Protein AF-A0A9D5EFY5-F1 (afdb_monomer_lite)

Foldseek 3Di:
DDDDDDDDDDDDDDDDDDDDDDDDDDDDDDDDDDDDDDDDDDDDDDDDDDDDDDDDDDDDDDDDDDDDDDDDDDDDDDDDDDDDDDDDDDDDDDDDDDDDDDDDDDDDDDDDDDDDDDDDDDDDDDDDDDDPDPDPPDQQPVDVQKGKFKFFDPVDAPVRLVVVLVCCVVPPDDDDDFGIWIWMWGAAPLATAIEFQAWQDPRRQVRVQVSQVVVVHGLLSHQAYEFQADDRGRQACVLVSCVRNVHAYEFAPLRLVVLCCVQVNVPCQLVQQLLVCVQLPNDNVLSNQLSCVCVVSNVRHDGDGGPHHDHQADWDDRHPWIWGWHQQFFLHNGGTWIATQVQQEIECEQLFDARDHRQGFDGPSDDAQSVVSSLVSLVVCLPGRHCWYHYGGRHTHRDSNVRSVVNVVVLVVQLVQLLVQADQVFDGLLSSLQRDDDPPDGLVPDRSNVVSSSSGSSVSSLSVCVVVVQWDWDRDDSYITIHGD

Structure (mmCIF, N/CA/C/O backbone):
data_AF-A0A9D5EFY5-F1
#
_entry.id   AF-A0A9D5EFY5-F1
#
loop_
_atom_site.group_PDB
_atom_site.id
_atom_site.type_symbol
_atom_site.label_atom_id
_atom_site.label_alt_id
_atom_site.label_comp_id
_atom_site.label_asym_id
_atom_site.label_entity_id
_atom_site.label_seq_id
_atom_site.pdbx_PDB_ins_code
_atom_site.Cartn_x
_atom_site.Cartn_y
_atom_site.Cartn_z
_atom_site.occupancy
_atom_site.B_iso_or_equiv
_atom_site.auth_seq_id
_atom_site.auth_comp_id
_atom_site.auth_asym_id
_atom_site.auth_atom_id
_atom_site.pdbx_PDB_model_num
ATOM 1 N N . MET A 1 1 ? -25.139 2.840 -57.134 1.00 31.09 1 MET A N 1
ATOM 2 C CA . MET A 1 1 ? -26.165 1.779 -57.012 1.00 31.09 1 MET A CA 1
ATOM 3 C C . MET A 1 1 ? -25.396 0.542 -56.570 1.00 31.09 1 MET A C 1
ATOM 5 O O . MET A 1 1 ? -24.527 0.147 -57.323 1.00 31.09 1 MET A O 1
ATOM 9 N N . THR A 1 2 ? -25.464 -0.011 -55.365 1.00 30.88 2 THR A N 1
ATOM 10 C CA . THR A 1 2 ? -26.477 -0.060 -54.300 1.00 30.88 2 THR A CA 1
ATOM 11 C C . THR A 1 2 ? -25.794 -0.170 -52.925 1.00 30.88 2 THR A C 1
ATOM 13 O O . THR A 1 2 ? -24.632 -0.543 -52.819 1.00 30.88 2 THR A O 1
ATOM 16 N N . ASN A 1 3 ? -26.557 0.216 -51.907 1.00 25.11 3 ASN A N 1
ATOM 17 C CA . ASN A 1 3 ? -26.244 0.458 -50.498 1.00 25.11 3 ASN A CA 1
ATOM 18 C C . ASN A 1 3 ? -25.982 -0.798 -49.615 1.00 25.11 3 ASN A C 1
ATOM 20 O O . ASN A 1 3 ? -26.740 -1.749 -49.747 1.00 25.11 3 ASN A O 1
ATOM 24 N N . VAL A 1 4 ? -25.029 -0.673 -48.656 1.00 26.53 4 VAL A N 1
ATOM 25 C CA . VAL A 1 4 ? -25.159 -0.798 -47.158 1.00 26.53 4 VAL A CA 1
ATOM 26 C C . VAL A 1 4 ? -25.459 -2.220 -46.577 1.00 26.53 4 VAL A C 1
ATOM 28 O O . VAL A 1 4 ? -26.021 -3.050 -47.278 1.00 26.53 4 VAL A O 1
ATOM 31 N N . PRO A 1 5 ? -25.212 -2.530 -45.277 1.00 34.94 5 PRO A N 1
ATOM 32 C CA . PRO A 1 5 ? -23.959 -2.767 -44.529 1.00 34.94 5 PRO A CA 1
ATOM 33 C C . PRO A 1 5 ? -23.974 -4.143 -43.785 1.00 34.94 5 PRO A C 1
ATOM 35 O O . PRO A 1 5 ? -24.960 -4.874 -43.838 1.00 34.94 5 PRO A O 1
ATOM 38 N N . LEU A 1 6 ? -22.942 -4.486 -43.000 1.00 25.98 6 LEU A N 1
ATOM 39 C CA . LEU A 1 6 ? -23.037 -5.562 -41.993 1.00 25.98 6 LEU A CA 1
ATOM 40 C C . LEU A 1 6 ? -22.848 -5.003 -40.581 1.00 25.98 6 LEU A C 1
ATOM 42 O O . LEU A 1 6 ? -21.823 -4.409 -40.255 1.00 25.98 6 LEU A O 1
ATOM 46 N N . ALA A 1 7 ? -23.896 -5.185 -39.782 1.00 26.06 7 ALA A N 1
ATOM 47 C CA . ALA A 1 7 ? -24.003 -4.826 -38.383 1.00 26.06 7 ALA A CA 1
ATOM 48 C C . ALA A 1 7 ? -23.568 -5.987 -37.471 1.00 26.06 7 ALA A C 1
ATOM 50 O O . ALA A 1 7 ? -23.778 -7.156 -37.784 1.00 26.06 7 ALA A O 1
ATOM 51 N N . SER A 1 8 ? -22.993 -5.595 -36.332 1.00 23.73 8 SER A N 1
ATOM 52 C CA . SER A 1 8 ? -23.049 -6.206 -34.996 1.00 23.73 8 SER A CA 1
ATOM 53 C C . SER A 1 8 ? -23.942 -7.449 -34.810 1.00 23.73 8 SER A C 1
ATOM 55 O O . SER A 1 8 ? -25.145 -7.413 -35.072 1.00 23.73 8 SER A O 1
ATOM 57 N N . CYS A 1 9 ? -23.373 -8.498 -34.204 1.00 24.28 9 CYS A N 1
ATOM 58 C CA . CYS A 1 9 ? -24.125 -9.445 -33.380 1.00 24.28 9 CYS A CA 1
ATOM 59 C C . CYS A 1 9 ? -23.358 -9.772 -32.093 1.00 24.28 9 CYS A C 1
ATOM 61 O O . CYS A 1 9 ? -22.305 -10.407 -32.102 1.00 24.28 9 CYS A O 1
ATOM 63 N N . LEU A 1 10 ? -23.946 -9.298 -30.998 1.00 25.81 10 LEU A N 1
ATOM 64 C CA . LEU A 1 10 ? -23.679 -9.620 -29.604 1.00 25.81 10 LEU A CA 1
ATOM 65 C C . LEU A 1 10 ? -23.987 -11.101 -29.319 1.00 25.81 10 LEU A C 1
ATOM 67 O O . LEU A 1 10 ? -25.013 -11.620 -29.757 1.00 25.81 10 LEU A O 1
ATOM 71 N N . MET A 1 11 ? -23.130 -11.758 -28.538 1.00 25.38 11 MET A N 1
ATOM 72 C CA . MET A 1 11 ? -23.401 -13.068 -27.932 1.00 25.38 11 MET A CA 1
ATOM 73 C C . MET A 1 11 ? -24.251 -12.892 -26.654 1.00 25.38 11 MET A C 1
ATOM 75 O O . MET A 1 11 ? -23.969 -11.984 -25.867 1.00 25.38 11 MET A O 1
ATOM 79 N N . PRO A 1 12 ? -25.282 -13.724 -26.412 1.00 29.84 12 PRO A N 1
ATOM 80 C CA . PRO A 1 12 ? -26.164 -13.578 -25.258 1.00 29.84 12 PRO A CA 1
ATOM 81 C C . PRO A 1 12 ? -25.595 -14.204 -23.973 1.00 29.84 12 PRO A C 1
ATOM 83 O O . PRO A 1 12 ? -25.047 -15.305 -23.976 1.00 29.84 12 PRO A O 1
ATOM 86 N N . ARG A 1 13 ? -25.810 -13.493 -22.857 1.00 27.23 13 ARG A N 1
ATOM 87 C CA . ARG A 1 13 ? -25.616 -13.949 -21.471 1.00 27.23 13 ARG A CA 1
ATOM 88 C C . ARG A 1 13 ? -26.575 -15.100 -21.143 1.00 27.23 13 ARG A C 1
ATOM 90 O O . ARG A 1 13 ? -27.780 -14.968 -21.351 1.00 27.23 13 ARG A O 1
ATOM 97 N N . ALA A 1 14 ? -26.059 -16.179 -20.559 1.00 30.67 14 ALA A N 1
ATOM 98 C CA . ALA A 1 14 ? -26.875 -17.225 -19.953 1.00 30.67 14 ALA A CA 1
ATOM 99 C C . ALA A 1 14 ? -27.320 -16.789 -18.544 1.00 30.67 14 ALA A C 1
ATOM 101 O O . ALA A 1 14 ? -26.496 -16.510 -17.675 1.00 30.67 14 ALA A O 1
ATOM 102 N N . ARG A 1 15 ? -28.637 -16.708 -18.344 1.00 29.41 15 ARG A N 1
ATOM 103 C CA . ARG A 1 15 ? -29.318 -16.700 -17.041 1.00 29.41 15 ARG A CA 1
ATOM 104 C C . ARG A 1 15 ? -29.993 -18.057 -16.851 1.00 29.41 15 ARG A C 1
ATOM 106 O O . ARG A 1 15 ? -30.305 -18.695 -17.849 1.00 29.41 15 ARG A O 1
ATOM 113 N N . GLU A 1 16 ? -30.276 -18.368 -15.583 1.00 31.28 16 GLU A N 1
ATOM 114 C CA . GLU A 1 16 ? -31.211 -19.365 -15.009 1.00 31.28 16 GLU A CA 1
ATOM 115 C C . GLU A 1 16 ? -30.486 -20.351 -14.080 1.00 31.28 16 GLU A C 1
ATOM 117 O O . GLU A 1 16 ? -29.382 -20.782 -14.376 1.00 31.28 16 GLU A O 1
ATOM 122 N N . CYS A 1 17 ? -31.018 -20.812 -12.948 1.00 28.70 17 CYS A N 1
ATOM 123 C CA . CYS A 1 17 ? -32.127 -20.425 -12.071 1.00 28.70 17 CYS A CA 1
ATOM 124 C C . CYS A 1 17 ? -31.974 -21.307 -10.813 1.00 28.70 17 CYS A C 1
ATOM 126 O O . CYS A 1 17 ? -31.618 -22.479 -10.916 1.00 28.70 17 CYS A O 1
ATOM 128 N N . HIS A 1 18 ? -32.277 -20.781 -9.626 1.00 30.36 18 HIS A N 1
ATOM 129 C CA . HIS A 1 18 ? -32.348 -21.564 -8.387 1.00 30.36 18 HIS A CA 1
ATOM 130 C C . HIS A 1 18 ? -33.534 -22.546 -8.376 1.00 30.36 18 HIS A C 1
ATOM 132 O O . HIS A 1 18 ? -34.648 -22.140 -8.704 1.00 30.36 18 HIS A O 1
ATOM 138 N N . ARG A 1 19 ? -33.330 -23.771 -7.851 1.00 28.38 19 ARG A N 1
ATOM 139 C CA . ARG A 1 19 ? -34.180 -24.426 -6.819 1.00 28.38 19 ARG A CA 1
ATOM 140 C C . ARG A 1 19 ? -33.555 -25.738 -6.273 1.00 28.38 19 ARG A C 1
ATOM 142 O O . ARG A 1 19 ? -32.692 -26.293 -6.945 1.00 28.38 19 ARG A O 1
ATOM 149 N N . PRO A 1 20 ? -33.943 -26.216 -5.063 1.00 39.88 20 PRO A N 1
ATOM 150 C CA . PRO A 1 20 ? -33.063 -27.020 -4.203 1.00 39.88 20 PRO A CA 1
ATOM 151 C C . PRO A 1 20 ? -33.511 -28.479 -3.903 1.00 39.88 20 PRO A C 1
ATOM 153 O O . PRO A 1 20 ? -34.673 -28.828 -4.091 1.00 39.88 20 PRO A O 1
ATOM 156 N N . LEU A 1 21 ? -32.562 -29.235 -3.312 1.00 33.47 21 LEU A N 1
ATOM 157 C CA . LEU A 1 21 ? -32.623 -30.454 -2.460 1.00 33.47 21 LEU A CA 1
ATOM 158 C C . LEU A 1 21 ? -33.068 -31.824 -3.035 1.00 33.47 21 LEU A C 1
ATOM 160 O O . LEU A 1 21 ? -34.187 -31.990 -3.507 1.00 33.47 21 LEU A O 1
ATOM 164 N N . GLY A 1 22 ? -32.229 -32.854 -2.802 1.00 27.31 22 GLY A N 1
ATOM 165 C CA . GLY A 1 22 ? -32.629 -34.274 -2.756 1.00 27.31 22 GLY A CA 1
ATOM 166 C C . GLY A 1 22 ? -31.522 -35.300 -3.077 1.00 27.31 22 GLY A C 1
ATOM 167 O O . GLY A 1 22 ? -31.078 -35.388 -4.214 1.00 27.31 22 GLY A O 1
ATOM 168 N N . HIS A 1 23 ? -31.106 -36.091 -2.080 1.00 33.31 23 HIS A N 1
ATOM 169 C CA . HIS A 1 23 ? -30.170 -37.230 -2.162 1.00 33.31 23 HIS A CA 1
ATOM 170 C C . HIS A 1 23 ? -30.731 -38.451 -2.931 1.00 33.31 23 HIS A C 1
ATOM 172 O O . HIS A 1 23 ? -31.849 -38.852 -2.628 1.00 33.31 23 HIS A O 1
ATOM 178 N N . ASP A 1 24 ? -29.928 -39.084 -3.809 1.00 31.30 24 ASP A N 1
ATOM 179 C CA . ASP A 1 24 ? -29.718 -40.556 -3.975 1.00 31.30 24 ASP A CA 1
ATOM 180 C C . ASP A 1 24 ? -28.753 -40.830 -5.170 1.00 31.30 24 ASP A C 1
ATOM 182 O O . ASP A 1 24 ? -28.979 -40.269 -6.248 1.00 31.30 24 ASP A O 1
ATOM 186 N N . PRO A 1 25 ? -27.678 -41.647 -5.059 1.00 42.75 25 PRO A N 1
ATOM 187 C CA . PRO A 1 25 ? -26.708 -41.841 -6.137 1.00 42.75 25 PRO A CA 1
ATOM 188 C C . PRO A 1 25 ? -26.943 -43.151 -6.909 1.00 42.75 25 PRO A C 1
ATOM 190 O O . PRO A 1 25 ? -26.798 -44.243 -6.362 1.00 42.75 25 PRO A O 1
ATOM 193 N N . ARG A 1 26 ? -27.201 -43.074 -8.224 1.00 33.16 26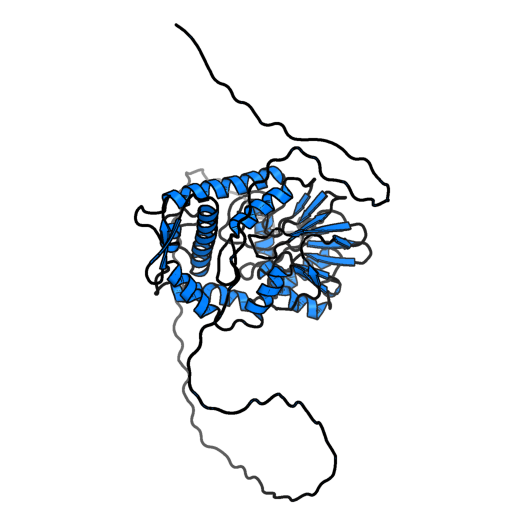 ARG A N 1
ATOM 194 C CA . ARG A 1 26 ? -27.074 -44.222 -9.148 1.00 33.16 26 ARG A CA 1
ATOM 195 C C . ARG A 1 26 ? -26.421 -43.822 -10.483 1.00 33.16 26 ARG A C 1
ATOM 197 O O . ARG A 1 26 ? -26.642 -42.708 -10.953 1.00 33.16 26 ARG A O 1
ATOM 204 N N . PRO A 1 27 ? -25.592 -44.700 -11.085 1.00 34.91 27 PRO A N 1
ATOM 205 C CA . PRO A 1 27 ? -24.659 -44.331 -12.148 1.00 34.91 27 PRO A CA 1
ATOM 206 C C . PRO A 1 27 ? -25.338 -44.179 -13.517 1.00 34.91 27 PRO A C 1
ATOM 208 O O . PRO A 1 27 ? -26.100 -45.040 -13.956 1.00 34.91 27 PRO A O 1
ATOM 211 N N . VAL A 1 28 ? -25.013 -43.083 -14.205 1.00 37.47 28 VAL A N 1
ATOM 212 C CA . VAL A 1 28 ? -25.516 -42.718 -15.538 1.00 37.47 28 VAL A CA 1
ATOM 213 C C . VAL A 1 28 ? -24.712 -43.442 -16.627 1.00 37.47 28 VAL A C 1
ATOM 215 O O . VAL A 1 28 ? -23.482 -43.391 -16.638 1.00 37.47 28 VAL A O 1
ATOM 218 N N . GLN A 1 29 ? -25.401 -44.110 -17.558 1.00 38.41 29 GLN A N 1
ATOM 219 C CA . GLN A 1 29 ? -24.797 -44.687 -18.767 1.00 38.41 29 GLN A CA 1
ATOM 220 C C . GLN A 1 29 ? -24.471 -43.601 -19.815 1.00 38.41 29 GLN A C 1
ATOM 222 O O . GLN A 1 29 ? -25.243 -42.653 -19.962 1.00 38.41 29 GLN A O 1
ATOM 227 N N . PRO A 1 30 ? -23.365 -43.718 -20.578 1.00 38.75 30 PRO A N 1
ATOM 228 C CA . PRO A 1 30 ? -22.942 -42.669 -21.504 1.00 38.75 30 PRO A CA 1
ATOM 229 C C . PRO A 1 30 ? -23.736 -42.639 -22.826 1.00 38.75 30 PRO A C 1
ATOM 231 O O . PRO A 1 30 ? -23.984 -43.660 -23.465 1.00 38.75 30 PRO A O 1
ATOM 234 N N . CYS A 1 31 ? -24.077 -41.416 -23.240 1.00 33.75 31 CYS A N 1
ATOM 235 C CA . CYS A 1 31 ? -24.802 -41.034 -24.456 1.00 33.75 31 CYS A CA 1
ATOM 236 C C . CYS A 1 31 ? -23.981 -41.283 -25.751 1.00 33.75 31 CYS A C 1
ATOM 238 O O . CYS A 1 31 ? -22.791 -40.960 -25.777 1.00 33.75 31 CYS A O 1
ATOM 240 N N . PRO A 1 32 ? -24.570 -41.780 -26.863 1.00 36.22 32 PRO A N 1
ATOM 241 C CA . PRO A 1 32 ? -23.817 -42.248 -28.032 1.00 36.22 32 PRO A CA 1
ATOM 242 C C . PRO A 1 32 ? -23.564 -41.189 -29.130 1.00 36.22 32 PRO A C 1
ATOM 244 O O . PRO A 1 32 ? -23.462 -41.544 -30.302 1.00 36.22 32 PRO A O 1
ATOM 247 N N . LYS A 1 33 ? -23.461 -39.887 -28.810 1.00 34.91 33 LYS A N 1
ATOM 248 C CA . LYS A 1 33 ? -23.326 -38.821 -29.837 1.00 34.91 33 LYS A CA 1
ATOM 249 C C . LYS A 1 33 ? -22.277 -37.726 -29.560 1.00 34.91 33 LYS A C 1
ATOM 251 O O . LYS A 1 33 ? -22.516 -36.566 -29.875 1.00 34.91 33 LYS A O 1
ATOM 256 N N . CYS A 1 34 ? -21.087 -38.086 -29.076 1.00 31.66 34 CYS A N 1
ATOM 257 C CA . CYS A 1 34 ? -19.919 -37.189 -29.123 1.00 31.66 34 CYS A CA 1
ATOM 258 C C . CYS A 1 34 ? -18.723 -37.852 -29.838 1.00 31.66 34 CYS A C 1
ATOM 260 O O . CYS A 1 34 ? -18.335 -38.960 -29.457 1.00 31.66 34 CYS A O 1
ATOM 262 N N . PRO A 1 35 ? -18.120 -37.206 -30.856 1.00 36.84 35 PRO A N 1
ATOM 263 C CA . PRO A 1 35 ? -16.924 -37.710 -31.524 1.00 36.84 35 PRO A CA 1
ATOM 264 C C . PRO A 1 35 ? -15.689 -37.567 -30.620 1.00 36.84 35 PRO A C 1
ATOM 266 O O . PRO A 1 35 ? -15.421 -36.503 -30.068 1.00 36.84 35 PRO A O 1
ATOM 269 N N . ARG A 1 36 ? -14.940 -38.665 -30.463 1.00 32.09 36 ARG A N 1
ATOM 270 C CA . ARG A 1 36 ? -13.703 -38.744 -29.672 1.00 32.09 36 ARG A CA 1
ATOM 271 C C . ARG A 1 36 ? -12.546 -38.077 -30.422 1.00 32.09 36 ARG A C 1
ATOM 273 O O . ARG A 1 36 ? -12.180 -38.539 -31.499 1.00 32.09 36 ARG A O 1
ATOM 280 N N . THR A 1 37 ? -11.917 -37.070 -29.826 1.00 34.56 37 THR A N 1
ATOM 281 C CA . THR A 1 37 ? -10.561 -36.634 -30.186 1.00 34.56 37 THR A CA 1
ATOM 282 C C . THR A 1 37 ? -9.546 -37.412 -29.345 1.00 34.56 37 THR A C 1
ATOM 284 O O . THR A 1 37 ? -9.683 -37.564 -28.133 1.00 34.56 37 THR A O 1
ATOM 287 N N . ALA A 1 38 ? -8.562 -38.001 -30.024 1.00 31.47 38 ALA A N 1
ATOM 288 C CA . ALA A 1 38 ? -7.587 -38.920 -29.455 1.00 31.47 38 ALA A CA 1
ATOM 289 C C . ALA A 1 38 ? -6.527 -38.185 -28.617 1.00 31.47 38 ALA A C 1
ATOM 291 O O . ALA A 1 38 ? -5.770 -37.369 -29.141 1.00 31.47 38 ALA A O 1
ATOM 292 N N . ALA A 1 39 ? -6.431 -38.528 -27.332 1.00 31.23 39 ALA A N 1
ATOM 293 C CA . ALA A 1 39 ? -5.289 -38.194 -26.491 1.00 31.23 39 ALA A CA 1
ATOM 294 C C . ALA A 1 39 ? -4.146 -39.192 -26.755 1.00 31.23 39 ALA A C 1
ATOM 296 O O . ALA A 1 39 ? -4.340 -40.408 -26.694 1.00 31.23 39 ALA A O 1
ATOM 297 N N . ARG A 1 40 ? -2.953 -38.674 -27.068 1.00 30.36 40 ARG A N 1
ATOM 298 C CA . ARG A 1 40 ? -1.713 -39.450 -27.214 1.00 30.36 40 ARG A CA 1
ATOM 299 C C . ARG A 1 40 ? -1.257 -39.968 -25.844 1.00 30.36 40 ARG A C 1
ATOM 301 O O . ARG A 1 40 ? -1.093 -39.178 -24.920 1.00 30.36 40 ARG A O 1
ATOM 308 N N . GLN A 1 41 ? -1.020 -41.274 -25.732 1.00 34.06 41 GLN A N 1
ATOM 309 C CA . GLN A 1 41 ? -0.298 -41.886 -24.610 1.00 34.06 41 GLN A CA 1
ATOM 310 C C . GLN A 1 41 ? 1.225 -41.830 -24.849 1.00 34.06 41 GLN A C 1
ATOM 312 O O . GLN A 1 41 ? 1.652 -41.912 -26.005 1.00 34.06 41 GLN A O 1
ATOM 317 N N . PRO A 1 42 ? 2.054 -41.716 -23.794 1.00 34.53 42 PRO A N 1
ATOM 318 C CA . PRO A 1 42 ? 3.505 -41.846 -23.903 1.00 34.53 42 PRO A CA 1
ATOM 319 C C . PRO A 1 42 ? 3.912 -43.331 -24.008 1.00 34.53 42 PRO A C 1
ATOM 321 O O . PRO A 1 42 ? 3.207 -44.191 -23.471 1.00 34.53 42 PRO A O 1
ATOM 324 N N . PRO A 1 43 ? 5.028 -43.674 -24.679 1.00 37.34 43 PRO A N 1
ATOM 325 C CA . PRO A 1 43 ? 5.410 -45.068 -24.863 1.00 37.34 43 PRO A CA 1
ATOM 326 C C . PRO A 1 43 ? 6.077 -45.657 -23.611 1.00 37.34 43 PRO A C 1
ATOM 328 O O . PRO A 1 43 ? 6.880 -45.011 -22.939 1.00 37.34 43 PRO A O 1
ATOM 331 N N . SER A 1 44 ? 5.749 -46.918 -23.333 1.00 31.83 44 SER A N 1
ATOM 332 C CA . SER A 1 44 ? 6.401 -47.788 -22.347 1.00 31.83 44 SER A CA 1
ATOM 333 C C . SER A 1 44 ? 7.714 -48.369 -22.906 1.00 31.83 44 SER A C 1
ATOM 335 O O . SER A 1 44 ? 7.780 -48.624 -24.110 1.00 31.83 44 SER A O 1
ATOM 337 N N . PRO A 1 45 ? 8.746 -48.637 -22.081 1.00 36.25 45 PRO A N 1
ATOM 338 C CA . PRO A 1 45 ? 9.988 -49.237 -22.556 1.00 36.25 45 PRO A CA 1
ATOM 339 C C . PRO A 1 45 ? 9.904 -50.775 -22.571 1.00 36.25 45 PRO A C 1
ATOM 341 O O . PRO A 1 45 ? 9.414 -51.393 -21.627 1.00 36.25 45 PRO A O 1
ATOM 344 N N . GLY A 1 46 ? 10.409 -51.382 -23.648 1.00 28.62 46 GLY A N 1
ATOM 345 C CA . GLY A 1 46 ? 10.627 -52.825 -23.820 1.00 28.62 46 GLY A CA 1
ATOM 346 C C . GLY A 1 46 ? 12.113 -53.153 -24.072 1.00 28.62 46 GLY A C 1
ATOM 347 O O . GLY A 1 46 ? 12.905 -52.229 -24.240 1.00 28.62 46 GLY A O 1
ATOM 348 N N . PRO A 1 47 ? 12.513 -54.440 -24.060 1.00 39.66 47 PRO A N 1
ATOM 349 C CA . PRO A 1 47 ? 13.592 -54.922 -23.192 1.00 39.66 47 PRO A CA 1
ATOM 350 C C . PRO A 1 47 ? 14.972 -55.149 -23.846 1.00 39.66 47 PRO A C 1
ATOM 352 O O . PRO A 1 47 ? 15.094 -55.403 -25.037 1.00 39.66 47 PRO A O 1
ATOM 355 N N . SER A 1 48 ? 15.975 -55.097 -22.962 1.00 30.50 48 SER A N 1
ATOM 356 C CA . SER A 1 48 ? 17.231 -55.860 -22.827 1.00 30.50 48 SER A CA 1
ATOM 357 C C . SER A 1 48 ? 17.892 -56.553 -24.032 1.00 30.50 48 SER A C 1
ATOM 359 O O . SER A 1 48 ? 17.339 -57.486 -24.606 1.00 30.50 48 SER A O 1
ATOM 361 N N . ALA A 1 49 ? 19.187 -56.264 -24.222 1.00 31.64 49 ALA A N 1
ATOM 362 C CA . ALA A 1 49 ? 20.190 -57.246 -24.643 1.00 31.64 49 ALA A CA 1
ATOM 363 C C . ALA A 1 49 ? 21.547 -56.961 -23.965 1.00 31.64 49 ALA A C 1
ATOM 365 O O . ALA A 1 49 ? 21.879 -55.819 -23.657 1.00 31.64 49 ALA A O 1
ATOM 366 N N . GLU A 1 50 ? 22.259 -58.046 -23.678 1.00 30.59 50 GLU A N 1
ATOM 367 C CA . GLU A 1 50 ? 23.314 -58.227 -22.680 1.00 30.59 50 GLU A CA 1
ATOM 368 C C . GLU A 1 50 ? 24.743 -57.853 -23.124 1.00 30.59 50 GLU A C 1
ATOM 370 O O . GLU A 1 50 ? 25.052 -57.786 -24.312 1.00 30.59 50 GLU A O 1
ATOM 375 N N . GLY A 1 51 ? 25.631 -57.765 -22.121 1.00 28.30 51 GLY A N 1
ATOM 376 C CA . GLY A 1 51 ? 27.086 -57.965 -22.219 1.00 28.30 51 GLY A CA 1
ATOM 377 C C . GLY A 1 51 ? 27.888 -56.756 -21.722 1.00 28.30 51 GLY A C 1
ATOM 378 O O . GLY A 1 51 ? 27.768 -55.678 -22.278 1.00 28.30 51 GLY A O 1
ATOM 379 N N . GLY A 1 52 ? 28.742 -56.799 -20.700 1.00 27.52 52 GLY A N 1
ATOM 380 C CA . GLY A 1 52 ? 29.208 -57.851 -19.802 1.00 27.52 52 GLY A CA 1
ATOM 381 C C . GLY A 1 52 ? 30.415 -57.311 -19.007 1.00 27.52 52 GLY A C 1
ATOM 382 O O . GLY A 1 52 ? 31.233 -56.588 -19.565 1.00 27.52 52 GLY A O 1
ATOM 383 N N . GLY A 1 53 ? 30.519 -57.687 -17.723 1.00 27.23 53 GLY A N 1
ATOM 384 C CA . GLY A 1 53 ? 31.700 -57.517 -16.852 1.00 27.23 53 GLY A CA 1
ATOM 385 C C . GLY A 1 53 ? 31.818 -56.152 -16.152 1.00 27.23 53 GLY A C 1
ATOM 386 O O . GLY A 1 53 ? 31.770 -55.119 -16.794 1.00 27.23 53 GLY A O 1
ATOM 387 N N . GLY A 1 54 ? 32.002 -56.020 -14.840 1.00 27.83 54 GLY A N 1
ATOM 388 C CA . GLY A 1 54 ? 32.194 -56.966 -13.745 1.00 27.83 54 GLY A CA 1
ATOM 389 C C . GLY A 1 54 ? 32.829 -56.218 -12.558 1.00 27.83 54 GLY A C 1
ATOM 390 O O . GLY A 1 54 ? 33.664 -55.350 -12.775 1.00 27.83 54 GLY A O 1
ATOM 391 N N . GLN A 1 55 ? 32.470 -56.632 -11.332 1.00 32.25 55 GLN A N 1
ATOM 392 C CA . GLN A 1 55 ? 33.045 -56.247 -10.021 1.00 32.25 55 GLN A CA 1
ATOM 393 C C . GLN A 1 55 ? 32.681 -54.829 -9.517 1.00 32.25 55 GLN A C 1
ATOM 395 O O . GLN A 1 55 ? 32.829 -53.853 -10.227 1.00 32.25 55 GLN A O 1
ATOM 400 N N . GLY A 1 56 ? 32.215 -54.592 -8.289 1.00 28.58 56 GLY A N 1
ATOM 401 C CA . GLY A 1 56 ? 31.943 -55.452 -7.147 1.00 28.58 56 GLY A CA 1
ATOM 402 C C . GLY A 1 56 ? 31.511 -54.608 -5.933 1.00 28.58 56 GLY A C 1
ATOM 403 O O . GLY A 1 56 ? 31.843 -53.436 -5.826 1.00 28.58 56 GLY A O 1
ATOM 404 N N . LEU A 1 57 ? 30.823 -55.284 -5.007 1.00 31.47 57 LEU A N 1
ATOM 405 C CA . LEU A 1 57 ? 30.744 -55.029 -3.559 1.00 31.47 57 LEU A CA 1
ATOM 406 C C . LEU A 1 57 ? 29.815 -53.926 -2.989 1.00 31.47 57 LEU A C 1
ATOM 408 O O . LEU A 1 57 ? 30.164 -52.764 -2.852 1.00 31.47 57 LEU A O 1
ATOM 412 N N . ARG A 1 58 ? 28.718 -54.463 -2.429 1.00 30.95 58 ARG A N 1
ATOM 413 C CA . ARG A 1 58 ? 28.179 -54.299 -1.058 1.00 30.95 58 ARG A CA 1
ATOM 414 C C . ARG A 1 58 ? 27.384 -53.037 -0.692 1.00 30.95 58 ARG A C 1
ATOM 416 O O . ARG A 1 58 ? 27.898 -51.949 -0.484 1.00 30.95 58 ARG A O 1
ATOM 423 N N . ALA A 1 59 ? 26.102 -53.317 -0.460 1.00 28.78 59 ALA A N 1
ATOM 424 C CA . ALA A 1 59 ? 25.104 -52.511 0.218 1.00 28.78 59 ALA A CA 1
ATOM 425 C C . ALA A 1 59 ? 25.405 -52.287 1.712 1.00 28.78 59 ALA A C 1
ATOM 427 O O . ALA A 1 59 ? 25.888 -53.189 2.399 1.00 28.78 59 ALA A O 1
ATOM 428 N N . ALA A 1 60 ? 24.974 -51.134 2.224 1.00 30.58 60 ALA A N 1
ATOM 429 C CA . ALA A 1 60 ? 24.683 -50.912 3.636 1.00 30.58 60 ALA A CA 1
ATOM 430 C C . ALA A 1 60 ? 23.347 -50.158 3.761 1.00 30.58 60 ALA A C 1
ATOM 432 O O . ALA A 1 60 ? 23.123 -49.147 3.098 1.00 30.58 60 ALA A O 1
ATOM 433 N N . ARG A 1 61 ? 22.448 -50.694 4.592 1.00 31.53 61 ARG A N 1
ATOM 434 C CA . ARG A 1 61 ? 21.207 -50.061 5.073 1.00 31.53 61 ARG A CA 1
ATOM 435 C C . ARG A 1 61 ? 21.404 -49.598 6.535 1.00 31.53 61 ARG A C 1
ATOM 437 O O . ARG A 1 61 ? 22.372 -50.025 7.160 1.00 31.53 61 ARG A O 1
ATOM 444 N N . PRO A 1 62 ? 20.536 -48.708 7.053 1.00 37.06 62 PRO A N 1
ATOM 445 C CA . PRO A 1 62 ? 20.889 -47.699 8.055 1.00 37.06 62 PRO A CA 1
ATOM 446 C C . PRO A 1 62 ? 20.646 -48.144 9.505 1.00 37.06 62 PRO A C 1
ATOM 448 O O . PRO A 1 62 ? 19.852 -49.047 9.757 1.00 37.06 62 PRO A O 1
ATOM 451 N N . ILE A 1 63 ? 21.285 -47.451 10.455 1.00 28.86 63 ILE A N 1
ATOM 452 C CA . ILE A 1 63 ? 21.053 -47.586 11.901 1.00 28.86 63 ILE A CA 1
ATOM 453 C C . ILE A 1 63 ? 20.814 -46.193 12.508 1.00 28.86 63 ILE A C 1
ATOM 455 O O . ILE A 1 63 ? 21.607 -45.275 12.313 1.00 28.86 63 ILE A O 1
ATOM 459 N N . THR A 1 64 ? 19.740 -46.072 13.283 1.00 31.45 64 THR A N 1
ATOM 460 C CA . THR A 1 64 ? 19.418 -45.007 14.256 1.00 31.45 64 THR A CA 1
ATOM 461 C C . THR A 1 64 ? 18.928 -45.691 15.553 1.00 31.45 64 THR A C 1
ATOM 463 O O . THR A 1 64 ? 18.670 -46.895 15.536 1.00 31.45 64 THR A O 1
ATOM 466 N N . PRO A 1 65 ? 18.765 -44.986 16.689 1.00 40.22 65 PRO A N 1
ATOM 467 C CA . PRO A 1 65 ? 19.817 -44.520 17.595 1.00 40.22 65 PRO A CA 1
ATOM 468 C C . PRO A 1 65 ? 19.634 -45.105 19.019 1.00 40.22 65 PRO A C 1
ATOM 470 O O . PRO A 1 65 ? 18.557 -45.581 19.373 1.00 40.22 65 PRO A O 1
ATOM 473 N N . GLN A 1 66 ? 20.643 -45.014 19.892 1.00 28.50 66 GLN A N 1
ATOM 474 C CA . GLN A 1 66 ? 20.464 -45.299 21.325 1.00 28.50 66 GLN A CA 1
ATOM 475 C C . GLN A 1 66 ? 20.930 -44.136 22.206 1.00 28.50 66 GLN A C 1
ATOM 477 O O . GLN A 1 66 ? 22.067 -43.680 22.131 1.00 28.50 66 GLN A O 1
ATOM 482 N N . ARG A 1 67 ? 19.998 -43.682 23.053 1.00 30.58 67 ARG A N 1
ATOM 483 C CA . ARG A 1 67 ? 20.221 -42.898 24.272 1.00 30.58 67 ARG A CA 1
ATOM 484 C C . ARG A 1 67 ? 20.765 -43.813 25.370 1.00 30.58 67 ARG A C 1
ATOM 486 O O . ARG A 1 67 ? 20.208 -44.889 25.561 1.00 30.58 67 ARG A O 1
ATOM 493 N N . ALA A 1 68 ? 21.689 -43.307 26.183 1.00 30.56 68 ALA A N 1
ATOM 494 C CA . ALA A 1 68 ? 21.744 -43.606 27.615 1.00 30.56 68 ALA A CA 1
ATOM 495 C C . ALA A 1 68 ? 22.564 -42.533 28.353 1.00 30.56 68 ALA A C 1
ATOM 497 O O . ALA A 1 68 ? 23.721 -42.290 28.028 1.00 30.56 68 ALA A O 1
ATOM 498 N N . ASN A 1 69 ? 21.931 -41.907 29.344 1.00 31.22 69 ASN A N 1
ATOM 499 C CA . ASN A 1 69 ? 22.574 -41.288 30.509 1.00 31.22 69 ASN A CA 1
ATOM 500 C C . ASN A 1 69 ? 22.852 -42.424 31.521 1.00 31.22 69 ASN A C 1
ATOM 502 O O . ASN A 1 69 ? 22.090 -43.398 31.509 1.00 31.22 69 ASN A O 1
ATOM 506 N N . PRO A 1 70 ? 23.853 -42.326 32.419 1.00 44.53 70 PRO A N 1
ATOM 507 C CA . PRO A 1 70 ? 23.504 -41.846 33.761 1.00 44.53 70 PRO A CA 1
ATOM 508 C C . PRO A 1 70 ? 24.599 -41.074 34.541 1.00 44.53 70 PRO A C 1
ATOM 510 O O . PRO A 1 70 ? 25.795 -41.178 34.298 1.00 44.53 70 PRO A O 1
ATOM 513 N N . SER A 1 71 ? 24.076 -40.309 35.503 1.00 31.03 71 SER A N 1
ATOM 514 C CA . SER A 1 71 ? 24.581 -39.801 36.794 1.00 31.03 71 SER A CA 1
ATOM 515 C C . SER A 1 71 ? 25.951 -40.215 37.363 1.00 31.03 71 SER A C 1
ATOM 517 O O . SER A 1 71 ? 26.275 -41.399 37.399 1.00 31.03 71 SER A O 1
ATOM 519 N N . GLY A 1 72 ? 26.574 -39.260 38.076 1.00 28.17 72 GLY A N 1
ATOM 520 C CA . GLY A 1 72 ? 27.220 -39.513 39.378 1.00 28.17 72 GLY A CA 1
ATOM 521 C C . GLY A 1 72 ? 28.548 -38.787 39.628 1.00 28.17 72 GLY A C 1
ATOM 522 O O . GLY A 1 72 ? 29.546 -39.168 39.039 1.00 28.17 72 GLY A O 1
ATOM 523 N N . GLU A 1 73 ? 28.508 -37.762 40.496 1.00 29.53 73 GLU A N 1
ATOM 524 C CA . GLU A 1 73 ? 29.513 -37.289 41.487 1.00 29.53 73 GLU A CA 1
ATOM 525 C C . GLU A 1 73 ? 31.006 -37.623 41.235 1.00 29.53 73 GLU A C 1
ATOM 527 O O . GLU A 1 73 ? 31.390 -38.774 41.116 1.00 29.53 73 GLU A O 1
ATOM 532 N N . GLY A 1 74 ? 31.970 -36.701 41.175 1.00 26.95 74 GLY A N 1
ATOM 533 C CA . GLY A 1 74 ? 32.218 -35.527 42.008 1.00 26.95 74 GLY A CA 1
ATOM 534 C C . GLY A 1 74 ? 33.591 -35.706 42.674 1.00 26.95 74 GLY A C 1
ATOM 535 O O . GLY A 1 74 ? 33.749 -36.637 43.444 1.00 26.95 74 GLY A O 1
ATOM 536 N N . LEU A 1 75 ? 34.584 -34.847 42.401 1.00 28.47 75 LEU A N 1
ATOM 537 C CA . LEU A 1 75 ? 35.620 -34.465 43.376 1.00 28.47 75 LEU A CA 1
ATOM 538 C C . LEU A 1 75 ? 36.470 -33.282 42.876 1.00 28.47 75 LEU A C 1
ATOM 540 O O . LEU A 1 75 ? 36.823 -33.173 41.706 1.00 28.47 75 LEU A O 1
ATOM 544 N N . ARG A 1 76 ? 36.769 -32.398 43.829 1.00 29.58 76 ARG A N 1
ATOM 545 C CA . ARG A 1 76 ? 37.562 -31.165 43.755 1.00 29.58 76 ARG A CA 1
ATOM 546 C C . ARG A 1 76 ? 39.035 -31.420 43.422 1.00 29.58 76 ARG A C 1
ATOM 548 O O . ARG A 1 76 ? 39.607 -32.335 43.996 1.00 29.58 76 ARG A O 1
ATOM 555 N N . THR A 1 77 ? 39.675 -30.445 42.771 1.00 30.50 77 THR A N 1
ATOM 556 C CA . THR A 1 77 ? 40.932 -29.850 43.273 1.00 30.50 77 THR A CA 1
ATOM 557 C C . THR A 1 77 ? 41.047 -28.384 42.861 1.00 30.50 77 THR A C 1
ATOM 559 O O . THR A 1 77 ? 40.744 -28.007 41.733 1.00 30.50 77 THR A O 1
ATOM 562 N N . GLN A 1 78 ? 41.460 -27.577 43.835 1.00 29.83 78 GLN A N 1
ATOM 563 C CA . GLN A 1 78 ? 41.743 -26.147 43.785 1.00 29.83 78 GLN A CA 1
ATOM 564 C C . GLN A 1 78 ? 43.015 -25.851 42.977 1.00 29.83 78 GLN A C 1
ATOM 566 O O . GLN A 1 78 ? 43.945 -26.653 42.999 1.00 29.83 78 GLN A O 1
ATOM 571 N N . ASN A 1 79 ? 43.127 -24.639 42.426 1.00 28.42 79 ASN A N 1
ATOM 572 C CA . ASN A 1 79 ? 44.306 -23.831 42.734 1.00 28.42 79 ASN A CA 1
ATOM 573 C C . ASN A 1 79 ? 44.016 -22.325 42.649 1.00 28.42 79 ASN A C 1
ATOM 575 O O . ASN A 1 79 ? 43.404 -21.840 41.699 1.00 28.42 79 ASN A O 1
ATOM 579 N N . GLN A 1 80 ? 44.430 -21.627 43.704 1.00 28.62 80 GLN A N 1
ATOM 580 C CA . GLN A 1 80 ? 44.346 -20.188 43.937 1.00 28.62 80 GLN A CA 1
ATOM 581 C C . GLN A 1 80 ? 45.626 -19.491 43.455 1.00 28.62 80 GLN A C 1
ATOM 583 O O . GLN A 1 80 ? 46.697 -20.091 43.500 1.00 28.62 80 GLN A O 1
ATOM 588 N N . ASN A 1 81 ? 45.506 -18.216 43.066 1.00 27.38 81 ASN A N 1
ATOM 589 C CA . ASN A 1 81 ? 46.252 -17.050 43.593 1.00 27.38 81 ASN A CA 1
ATOM 590 C C . ASN A 1 81 ? 46.105 -15.876 42.600 1.00 27.38 81 ASN A C 1
ATOM 592 O O . ASN A 1 81 ? 46.439 -16.005 41.429 1.00 27.38 81 ASN A O 1
ATOM 596 N N . ALA A 1 82 ? 45.357 -14.825 42.960 1.00 27.58 82 ALA A N 1
ATOM 597 C CA . ALA A 1 82 ? 45.783 -13.640 43.732 1.00 27.58 82 ALA A CA 1
ATOM 598 C C . ALA A 1 82 ? 46.611 -12.667 42.858 1.00 27.58 82 ALA A C 1
ATOM 600 O O . ALA A 1 82 ? 47.751 -12.948 42.521 1.00 27.58 82 ALA A O 1
ATOM 601 N N . SER A 1 83 ? 46.005 -11.640 42.250 1.00 26.89 83 SER A N 1
ATOM 602 C CA . SER A 1 83 ? 45.715 -10.294 42.791 1.00 26.89 83 SER A CA 1
ATOM 603 C C . SER A 1 83 ? 46.952 -9.493 43.216 1.00 26.89 83 SER A C 1
ATOM 605 O O . SER A 1 83 ? 47.518 -9.782 44.264 1.00 26.89 83 SER A O 1
ATOM 607 N N . GLN A 1 84 ? 47.267 -8.417 42.481 1.00 26.22 84 GLN A N 1
ATOM 608 C CA . GLN A 1 84 ? 47.714 -7.139 43.053 1.00 26.22 84 GLN A CA 1
ATOM 609 C C . GLN A 1 84 ? 47.583 -5.982 42.043 1.00 26.22 84 GLN A C 1
ATOM 611 O O . GLN A 1 84 ? 47.930 -6.097 40.872 1.00 26.22 84 GLN A O 1
ATOM 616 N N . SER A 1 85 ? 47.021 -4.886 42.552 1.00 25.75 85 SER A N 1
ATOM 617 C CA . SER A 1 85 ? 46.863 -3.554 41.960 1.00 25.75 85 SER A CA 1
ATOM 618 C C . SER A 1 85 ? 48.145 -2.735 42.145 1.00 25.75 85 SER A C 1
ATOM 620 O O . SER A 1 85 ? 48.815 -2.935 43.154 1.00 25.75 85 SER A O 1
ATOM 622 N N . LEU A 1 86 ? 48.440 -1.794 41.236 1.00 25.84 86 LEU A N 1
ATOM 623 C CA . LEU A 1 86 ? 48.921 -0.437 41.549 1.00 25.84 86 LEU A CA 1
ATOM 624 C C . LEU A 1 86 ? 48.929 0.453 40.287 1.00 25.84 86 LEU A C 1
ATOM 626 O O . LEU A 1 86 ? 48.789 -0.019 39.163 1.00 25.84 86 LEU A O 1
ATOM 630 N N . ALA A 1 87 ? 48.991 1.762 40.517 1.00 23.50 87 ALA A N 1
ATOM 631 C CA . ALA A 1 87 ? 48.382 2.819 39.720 1.00 23.50 87 ALA A CA 1
ATOM 632 C C . ALA A 1 87 ? 49.282 3.501 38.665 1.00 23.50 87 ALA A C 1
ATOM 634 O O . ALA A 1 87 ? 50.504 3.437 38.723 1.00 23.50 87 ALA A O 1
ATOM 635 N N . ALA A 1 88 ? 48.591 4.288 37.826 1.00 24.00 88 ALA A N 1
ATOM 636 C CA . ALA A 1 88 ? 48.989 5.548 37.183 1.00 24.00 88 ALA A CA 1
ATOM 637 C C . ALA A 1 88 ? 50.033 5.531 36.044 1.00 24.00 88 ALA A C 1
ATOM 639 O O . ALA A 1 88 ? 51.224 5.330 36.241 1.00 24.00 88 ALA A O 1
ATOM 640 N N . GLY A 1 89 ? 49.568 5.919 34.851 1.00 23.45 89 GLY A N 1
ATOM 641 C CA . GLY A 1 89 ? 50.402 6.281 33.703 1.00 23.45 89 GLY A CA 1
ATOM 642 C C . GLY A 1 89 ? 49.552 6.799 32.542 1.00 23.45 89 GLY A C 1
ATOM 643 O O . GLY A 1 89 ? 49.012 6.034 31.756 1.00 23.45 89 GLY A O 1
ATOM 644 N N . SER A 1 90 ? 49.400 8.115 32.488 1.00 24.33 90 SER A N 1
ATOM 645 C CA . SER A 1 90 ? 48.673 8.925 31.507 1.00 24.33 90 SER A CA 1
ATOM 646 C C . SER A 1 90 ? 49.082 8.701 30.047 1.00 24.33 90 SER A C 1
ATOM 648 O O . SER A 1 90 ? 50.236 8.964 29.751 1.00 24.33 90 SER A O 1
ATOM 650 N N . TRP A 1 91 ? 48.147 8.405 29.134 1.00 25.48 91 TRP A N 1
ATOM 651 C CA . TRP A 1 91 ? 48.218 8.789 27.708 1.00 25.48 91 TRP A CA 1
ATOM 652 C C . TRP A 1 91 ? 46.796 8.936 27.129 1.00 25.48 91 TRP A C 1
ATOM 654 O O . TRP A 1 91 ? 46.000 8.001 27.152 1.00 25.48 91 TRP A O 1
ATOM 664 N N . ARG A 1 92 ? 46.466 10.142 26.647 1.00 27.19 92 ARG A N 1
ATOM 665 C CA . ARG A 1 92 ? 45.233 10.479 25.909 1.00 27.19 92 ARG A CA 1
ATOM 666 C C . ARG A 1 92 ? 45.434 10.223 24.409 1.00 27.19 92 ARG A C 1
ATOM 668 O O . ARG A 1 92 ? 46.513 10.547 23.917 1.00 27.19 92 ARG A O 1
ATOM 675 N N . PRO A 1 93 ? 44.386 9.851 23.654 1.00 32.06 93 PRO A N 1
ATOM 676 C CA . PRO A 1 93 ? 44.257 10.240 22.254 1.00 32.06 93 PRO A CA 1
ATOM 677 C C . PRO A 1 93 ? 43.290 11.421 22.099 1.00 32.06 93 PRO A C 1
ATOM 679 O O . PRO A 1 93 ? 42.353 11.606 22.876 1.00 32.06 93 PRO A O 1
ATOM 682 N N . ALA A 1 94 ? 43.590 12.247 21.104 1.00 28.08 94 ALA A N 1
ATOM 683 C CA . ALA A 1 94 ? 43.008 13.550 20.832 1.00 28.08 94 ALA A CA 1
ATOM 684 C C . ALA A 1 94 ? 41.544 13.509 20.359 1.00 28.08 94 ALA A C 1
ATOM 686 O O . ALA A 1 94 ? 41.121 12.602 19.646 1.00 28.08 94 ALA A O 1
ATOM 687 N N . ALA A 1 95 ? 40.807 14.556 20.731 1.00 29.83 95 ALA A N 1
ATOM 688 C CA . ALA A 1 95 ? 39.506 14.911 20.180 1.00 29.83 95 ALA A CA 1
ATOM 689 C C . ALA A 1 95 ? 39.659 15.534 18.778 1.00 29.83 95 ALA A C 1
ATOM 691 O O . ALA A 1 95 ? 40.618 16.281 18.563 1.00 29.83 95 ALA A O 1
ATOM 692 N N . PRO A 1 96 ? 38.722 15.310 17.841 1.00 32.41 96 PRO A N 1
ATOM 693 C CA . PRO A 1 96 ? 38.639 16.122 16.637 1.00 32.41 96 PRO A CA 1
ATOM 694 C C . PRO A 1 96 ? 37.982 17.479 16.946 1.00 32.41 96 PRO A C 1
ATOM 696 O O . PRO A 1 96 ? 36.990 17.569 17.669 1.00 32.41 96 PRO A O 1
ATOM 699 N N . ALA A 1 97 ? 38.587 18.535 16.405 1.00 30.17 97 ALA A N 1
ATOM 700 C CA . ALA A 1 97 ? 38.153 19.928 16.478 1.00 30.17 97 ALA A CA 1
ATOM 701 C C . ALA A 1 97 ? 36.888 20.188 15.619 1.00 30.17 97 ALA A C 1
ATOM 703 O O . ALA A 1 97 ? 36.579 19.389 14.731 1.00 30.17 97 ALA A O 1
ATOM 704 N N . PRO A 1 98 ? 36.147 21.289 15.865 1.00 28.77 98 PRO A N 1
ATOM 705 C CA . PRO A 1 98 ? 34.827 21.520 15.290 1.00 28.77 98 PRO A CA 1
ATOM 706 C C . PRO A 1 98 ? 34.945 22.011 13.844 1.00 28.77 98 PRO A C 1
ATOM 708 O O . PRO A 1 98 ? 35.766 22.876 13.542 1.00 28.77 98 PRO A O 1
ATOM 711 N N . SER A 1 99 ? 34.106 21.481 12.953 1.00 30.05 99 SER A N 1
ATOM 712 C CA . SER A 1 99 ? 33.958 22.012 11.597 1.00 30.05 99 SER A CA 1
ATOM 713 C C . SER A 1 99 ? 32.665 22.816 11.482 1.00 30.05 99 SER A C 1
ATOM 715 O O . SER A 1 99 ? 31.638 22.500 12.079 1.00 30.05 99 SER A O 1
ATOM 717 N N . HIS A 1 100 ? 32.802 23.932 10.781 1.00 27.70 100 HIS A N 1
ATOM 718 C CA . HIS A 1 100 ? 31.872 25.037 10.657 1.00 27.70 100 HIS A CA 1
ATOM 719 C C . HIS A 1 100 ? 30.539 24.663 9.995 1.00 27.70 100 HIS A C 1
ATOM 721 O O . HIS A 1 100 ? 30.517 24.055 8.928 1.00 27.70 100 HIS A O 1
ATOM 727 N N . SER A 1 101 ? 29.440 25.162 10.566 1.00 28.67 101 SER A N 1
ATOM 728 C CA . SER A 1 101 ? 28.207 25.431 9.821 1.00 28.67 101 SER A CA 1
ATOM 729 C C . SER A 1 101 ? 28.455 26.476 8.731 1.00 28.67 101 SER A C 1
ATOM 731 O O . SER A 1 101 ? 29.129 27.480 8.981 1.00 28.67 101 SER A O 1
ATOM 733 N N . PRO A 1 102 ? 27.788 26.323 7.581 1.00 28.72 102 PRO A N 1
ATOM 734 C CA . PRO A 1 102 ? 27.046 27.457 7.053 1.00 28.72 102 PRO A CA 1
ATOM 735 C C . PRO A 1 102 ? 25.615 27.057 6.666 1.00 28.72 102 PRO A C 1
ATOM 737 O O . PRO A 1 102 ? 25.382 26.229 5.791 1.00 28.72 102 PRO A O 1
ATOM 740 N N . PHE A 1 103 ? 24.648 27.710 7.311 1.00 25.03 103 PHE A N 1
ATOM 741 C CA . PHE A 1 103 ? 23.331 27.948 6.726 1.00 25.03 103 PHE A CA 1
ATOM 742 C C . PHE A 1 103 ? 23.497 28.871 5.515 1.00 25.03 103 PHE A C 1
ATOM 744 O O . PHE A 1 103 ? 24.181 29.884 5.643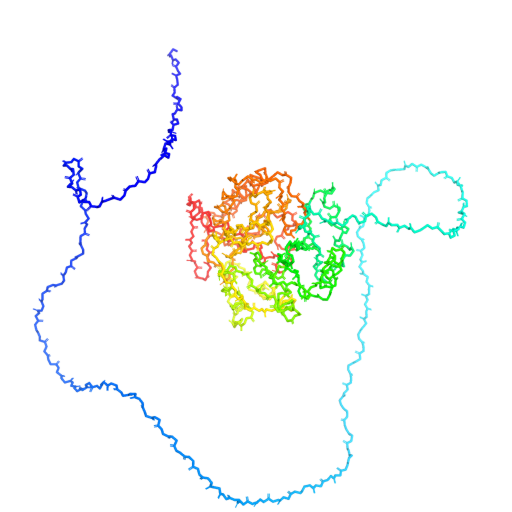 1.00 25.03 103 PHE A O 1
ATOM 751 N N . LEU A 1 104 ? 22.843 28.546 4.394 1.00 24.34 104 LEU A N 1
ATOM 752 C CA . LEU A 1 104 ? 22.232 29.484 3.435 1.00 24.34 104 LEU A CA 1
ATOM 753 C C . LEU A 1 104 ? 21.577 28.674 2.301 1.00 24.34 104 LEU A C 1
ATOM 755 O O . LEU A 1 104 ? 22.240 28.248 1.361 1.00 24.34 104 LEU A O 1
ATOM 759 N N . ILE A 1 105 ? 20.263 28.460 2.397 1.00 28.61 105 ILE A N 1
ATOM 760 C CA . ILE A 1 105 ? 19.429 28.020 1.270 1.00 28.61 105 ILE A CA 1
ATOM 761 C C . ILE A 1 105 ? 18.909 29.290 0.576 1.00 28.61 105 ILE A C 1
ATOM 763 O O . ILE A 1 105 ? 18.318 30.133 1.256 1.00 28.61 105 ILE A O 1
ATOM 767 N N . PRO A 1 106 ? 19.103 29.469 -0.742 1.00 26.53 106 PRO A N 1
ATOM 768 C CA . PRO A 1 106 ? 18.501 30.572 -1.478 1.00 26.53 106 PRO A CA 1
ATOM 769 C C . PRO A 1 106 ? 17.053 30.236 -1.876 1.00 26.53 106 PRO A C 1
ATOM 771 O O . PRO A 1 106 ? 16.780 29.206 -2.489 1.00 26.53 106 PRO A O 1
ATOM 774 N N . HIS A 1 107 ? 16.123 31.135 -1.550 1.00 29.36 107 HIS A N 1
ATOM 775 C CA . HIS A 1 107 ? 14.756 31.143 -2.078 1.00 29.36 107 HIS A CA 1
ATOM 776 C C . HIS A 1 107 ? 14.746 31.422 -3.593 1.00 29.36 107 HIS A C 1
ATOM 778 O O . HIS A 1 107 ? 15.386 32.386 -4.023 1.00 29.36 107 HIS A O 1
ATOM 784 N N . PRO A 1 108 ? 13.954 30.701 -4.406 1.00 30.56 108 PRO A N 1
ATOM 785 C CA . PRO A 1 108 ? 13.643 31.147 -5.754 1.00 30.56 108 PRO A CA 1
ATOM 786 C C . PRO A 1 108 ? 12.429 32.094 -5.765 1.00 30.56 108 PRO A C 1
ATOM 788 O O . PRO A 1 108 ? 11.319 31.739 -5.383 1.00 30.56 108 PRO A O 1
ATOM 791 N N . PHE A 1 109 ? 12.710 33.326 -6.191 1.00 26.83 109 PHE A N 1
ATOM 792 C CA . PHE A 1 109 ? 11.896 34.241 -6.999 1.00 26.83 109 PHE A CA 1
ATOM 793 C C . PHE A 1 109 ? 10.363 34.068 -7.028 1.00 26.83 109 PHE A C 1
ATOM 795 O O . PHE A 1 109 ? 9.805 33.223 -7.723 1.00 26.83 109 PHE A O 1
ATOM 802 N N . LEU A 1 110 ? 9.695 35.030 -6.386 1.00 27.59 110 LEU A N 1
ATOM 803 C CA . LEU A 1 110 ? 8.322 35.460 -6.655 1.00 27.59 110 LEU A CA 1
ATOM 804 C C . LEU A 1 110 ? 8.240 36.200 -8.004 1.00 27.59 110 LEU A C 1
ATOM 806 O O . LEU A 1 110 ? 9.009 37.131 -8.247 1.00 27.59 110 LEU A O 1
ATOM 810 N N . LEU A 1 111 ? 7.256 35.850 -8.837 1.00 30.19 111 LEU A N 1
ATOM 811 C CA . LEU A 1 111 ? 6.764 36.710 -9.922 1.00 30.19 111 LEU A CA 1
ATOM 812 C C . LEU A 1 111 ? 5.604 37.599 -9.416 1.00 30.19 111 LEU A C 1
ATOM 814 O O . LEU A 1 111 ? 4.859 37.184 -8.523 1.00 30.19 111 LEU A O 1
ATOM 818 N N . PRO A 1 112 ? 5.443 38.829 -9.945 1.00 29.42 112 PRO A N 1
ATOM 819 C CA . PRO A 1 112 ? 4.650 39.878 -9.307 1.00 29.42 112 PRO A CA 1
ATOM 820 C C . PRO A 1 112 ? 3.150 39.787 -9.634 1.00 29.42 112 PRO A C 1
ATOM 822 O O . PRO A 1 112 ? 2.764 39.573 -10.781 1.00 29.42 112 PRO A O 1
ATOM 825 N N . ARG A 1 113 ? 2.292 40.042 -8.634 1.00 31.78 113 ARG A N 1
ATOM 826 C CA . ARG A 1 113 ? 0.876 40.404 -8.846 1.00 31.78 113 ARG A CA 1
ATOM 827 C C . ARG A 1 113 ? 0.727 41.933 -8.945 1.00 31.78 113 ARG A C 1
ATOM 829 O O . ARG A 1 113 ? 1.466 42.645 -8.264 1.00 31.78 113 ARG A O 1
ATOM 836 N N . PRO A 1 114 ? -0.214 42.451 -9.756 1.00 31.56 114 PRO A N 1
ATOM 837 C CA . PRO A 1 114 ? -0.382 43.885 -9.961 1.00 31.56 114 PRO A CA 1
ATOM 838 C C . PRO A 1 114 ? -1.134 44.590 -8.818 1.00 31.56 114 PRO A C 1
ATOM 840 O O . PRO A 1 114 ? -1.982 44.015 -8.138 1.00 31.56 114 PRO A O 1
ATOM 843 N N . ASN A 1 115 ? -0.781 45.868 -8.667 1.00 29.78 115 ASN A N 1
ATOM 844 C CA . ASN A 1 115 ? -1.243 46.892 -7.728 1.00 29.78 115 ASN A CA 1
ATOM 845 C C . ASN A 1 115 ? -2.750 46.926 -7.422 1.00 29.78 115 ASN A C 1
ATOM 847 O O . ASN A 1 115 ? -3.552 47.072 -8.341 1.00 29.78 115 ASN A O 1
ATOM 851 N N . GLN A 1 116 ? -3.089 47.061 -6.132 1.00 31.58 116 GLN A N 1
ATOM 852 C CA . GLN A 1 116 ? -4.176 47.936 -5.665 1.00 31.58 116 GLN A CA 1
ATOM 853 C C . GLN A 1 116 ? -3.791 48.643 -4.342 1.00 31.58 116 GLN A C 1
ATOM 855 O O . GLN A 1 116 ? -3.009 48.094 -3.562 1.00 31.58 116 GLN A O 1
ATOM 860 N N . PRO A 1 117 ? -4.252 49.891 -4.114 1.00 33.38 117 PRO A N 1
ATOM 861 C CA . PRO A 1 117 ? -3.658 50.812 -3.144 1.00 33.38 117 PRO A CA 1
ATOM 862 C C . PRO A 1 117 ? -4.133 50.616 -1.696 1.00 33.38 117 PRO A C 1
ATOM 864 O O . PRO A 1 117 ? -5.277 50.264 -1.425 1.00 33.38 117 PRO A O 1
ATOM 867 N N . ARG A 1 118 ? -3.224 50.922 -0.762 1.00 28.98 118 ARG A N 1
ATOM 868 C CA . ARG A 1 118 ? -3.442 50.967 0.692 1.00 28.98 118 ARG A CA 1
ATOM 869 C C . ARG A 1 118 ? -4.297 52.170 1.104 1.00 28.98 118 ARG A C 1
ATOM 871 O O . ARG A 1 118 ? -4.006 53.291 0.693 1.00 28.98 118 ARG A O 1
ATOM 878 N N . SER A 1 119 ? -5.210 51.957 2.052 1.00 29.88 119 SER A N 1
ATOM 879 C CA . SER A 1 119 ? -5.689 52.989 2.980 1.00 29.88 119 SER A CA 1
ATOM 880 C C . SER A 1 119 ? -5.323 52.619 4.419 1.00 29.88 119 SER A C 1
ATOM 882 O O . SER A 1 119 ? -5.379 51.458 4.817 1.00 29.88 119 SER A O 1
ATOM 884 N N . ILE A 1 120 ? -4.905 53.630 5.172 1.00 32.94 120 ILE A N 1
ATOM 885 C CA . ILE A 1 120 ? -4.315 53.581 6.511 1.00 32.94 120 ILE A CA 1
ATOM 886 C C . ILE A 1 120 ? -5.417 53.791 7.561 1.00 32.94 120 ILE A C 1
ATOM 888 O O . ILE A 1 120 ? -6.247 54.677 7.378 1.00 32.94 120 ILE A O 1
ATOM 892 N N . GLY A 1 121 ? -5.347 53.084 8.696 1.00 28.03 121 GLY A N 1
ATOM 893 C CA . GLY A 1 121 ? -5.854 53.605 9.974 1.00 28.03 121 GLY A CA 1
ATOM 894 C C . GLY A 1 121 ? -6.554 52.594 10.887 1.00 28.03 121 GLY A C 1
ATOM 895 O O . GLY A 1 121 ? -7.649 52.144 10.581 1.00 28.03 121 GLY A O 1
ATOM 896 N N . GLY A 1 122 ? -5.960 52.321 12.055 1.00 27.44 122 GLY A N 1
ATOM 897 C CA . GLY A 1 122 ? -6.646 51.689 13.191 1.00 27.44 122 GLY A CA 1
ATOM 898 C C . GLY A 1 122 ? -5.698 50.995 14.173 1.00 27.44 122 GLY A C 1
ATOM 899 O O . GLY A 1 122 ? -5.106 49.976 13.841 1.00 27.44 122 GLY A O 1
ATOM 900 N N . ARG A 1 123 ? -5.537 51.555 15.381 1.00 31.61 123 ARG A N 1
ATOM 901 C CA . ARG A 1 123 ? -4.823 50.948 16.528 1.00 31.61 123 ARG A CA 1
ATOM 902 C C . ARG A 1 123 ? -5.477 49.618 16.958 1.00 31.61 123 ARG A C 1
ATOM 904 O O . ARG A 1 123 ? -6.700 49.526 16.876 1.00 31.61 123 ARG A O 1
ATOM 911 N N . PRO A 1 124 ? -4.720 48.651 17.513 1.00 31.41 124 PRO A N 1
ATOM 912 C CA . PRO A 1 124 ? -5.297 47.422 18.051 1.00 31.41 124 PRO A CA 1
ATOM 913 C C . PRO A 1 124 ? -5.886 47.650 19.457 1.00 31.41 124 PRO A C 1
ATOM 915 O O . PRO A 1 124 ? -5.277 48.376 20.252 1.00 31.41 124 PRO A O 1
ATOM 918 N N . PRO A 1 125 ? -7.031 47.038 19.809 1.00 31.77 125 PRO A N 1
ATOM 919 C CA . PRO A 1 125 ? -7.457 46.926 21.195 1.00 31.77 125 PRO A CA 1
ATOM 920 C C . PRO A 1 125 ? -6.760 45.736 21.878 1.00 31.77 125 PRO A C 1
ATOM 922 O O . PRO A 1 125 ? -6.485 44.704 21.271 1.00 31.77 125 PRO A O 1
ATOM 925 N N . THR A 1 126 ? -6.454 45.913 23.158 1.00 33.97 126 THR A N 1
ATOM 926 C CA . THR A 1 126 ? -5.943 44.898 24.092 1.00 33.97 126 THR A CA 1
ATOM 927 C C . THR A 1 126 ? -6.923 43.728 24.252 1.00 33.97 126 THR A C 1
ATOM 929 O O . THR A 1 126 ? -8.120 43.998 24.361 1.00 33.97 126 THR A O 1
ATOM 932 N N . PRO A 1 127 ? -6.470 42.463 24.355 1.00 33.78 127 PRO A N 1
ATOM 933 C CA . PRO A 1 127 ? -7.381 41.348 24.578 1.00 33.78 127 PRO A CA 1
ATOM 934 C C . PRO A 1 127 ? -7.841 41.305 26.040 1.00 33.78 127 PRO A C 1
ATOM 936 O O . PRO A 1 127 ? -7.038 41.209 26.972 1.00 33.78 127 PRO A O 1
ATOM 939 N N . SER A 1 128 ? -9.157 41.383 26.219 1.00 28.09 128 SER A N 1
ATOM 940 C CA . SER A 1 128 ? -9.861 40.926 27.410 1.00 28.09 128 SER A CA 1
ATOM 941 C C . SER A 1 128 ? -9.779 39.404 27.493 1.00 28.09 128 SER A C 1
ATOM 943 O O . SER A 1 128 ? -9.885 38.712 26.482 1.00 28.09 128 SER A O 1
ATOM 945 N N . ARG A 1 129 ? -9.580 38.903 28.714 1.00 39.56 129 ARG A N 1
ATOM 946 C CA . ARG A 1 129 ? -9.765 37.497 29.069 1.00 39.56 129 ARG A CA 1
ATOM 947 C C . ARG A 1 129 ? -11.214 37.077 28.799 1.00 39.56 129 ARG A C 1
ATOM 949 O O . ARG A 1 129 ? -12.104 37.920 28.873 1.00 39.56 129 ARG A O 1
ATOM 956 N N . ASP A 1 130 ? -11.367 35.777 28.566 1.00 33.38 130 ASP A N 1
ATOM 957 C CA . ASP A 1 130 ? -12.599 34.978 28.529 1.00 33.38 130 ASP A CA 1
ATOM 958 C C . ASP A 1 130 ? -13.061 34.599 27.113 1.00 33.38 130 ASP A C 1
ATOM 960 O O . ASP A 1 130 ? -13.532 35.421 26.330 1.00 33.38 130 ASP A O 1
ATOM 964 N N . GLY A 1 131 ? -12.898 33.310 26.804 1.00 28.75 131 GLY A N 1
ATOM 965 C CA . GLY A 1 131 ? -13.294 32.679 25.551 1.00 28.75 131 GLY A CA 1
ATOM 966 C C . GLY A 1 131 ? -12.480 31.415 25.303 1.00 28.75 131 GLY A C 1
ATOM 967 O O . GLY A 1 131 ? -11.462 31.462 24.619 1.00 28.75 131 GLY A O 1
ATOM 968 N N . GLU A 1 132 ? -12.901 30.295 25.891 1.00 36.69 132 GLU A N 1
ATOM 969 C CA . GLU A 1 132 ? -12.469 28.965 25.460 1.00 36.69 132 GLU A CA 1
ATOM 970 C C . GLU A 1 132 ? -12.835 28.802 23.978 1.00 36.69 132 GLU A C 1
ATOM 972 O O . GLU A 1 132 ? -14.008 28.716 23.611 1.00 36.69 132 GLU A O 1
ATOM 977 N N . HIS A 1 133 ? -11.824 28.814 23.113 1.00 29.89 133 HIS A N 1
ATOM 978 C CA . HIS A 1 133 ? -11.961 28.352 21.743 1.00 29.89 133 HIS A CA 1
ATOM 979 C C . HIS A 1 133 ? -11.968 26.823 21.779 1.00 29.89 133 HIS A C 1
ATOM 981 O O . HIS A 1 133 ? -10.926 26.192 21.918 1.00 29.89 133 HIS A O 1
ATOM 987 N N . HIS A 1 134 ? -13.155 26.228 21.680 1.00 35.03 134 HIS A N 1
ATOM 988 C CA . HIS A 1 134 ? -13.276 24.865 21.183 1.00 35.03 134 HIS A CA 1
ATOM 989 C C . HIS A 1 134 ? -12.905 24.889 19.695 1.00 35.03 134 HIS A C 1
ATOM 991 O O . HIS A 1 134 ? -13.686 25.362 18.867 1.00 35.03 134 HIS A O 1
ATOM 997 N N . ASP A 1 135 ? -11.690 24.443 19.378 1.00 41.78 135 ASP A N 1
ATOM 998 C CA . ASP A 1 135 ? -11.265 24.184 18.005 1.00 41.78 135 ASP A CA 1
ATOM 999 C C . ASP A 1 135 ? -12.161 23.103 17.382 1.00 41.78 135 ASP A C 1
ATOM 1001 O O . ASP A 1 135 ? -12.485 22.093 18.005 1.00 41.78 135 ASP A O 1
ATOM 1005 N N . GLY A 1 136 ? -12.595 23.346 16.145 1.00 35.69 136 GLY A N 1
ATOM 1006 C CA . GLY A 1 136 ? -13.548 22.531 15.390 1.00 35.69 136 GLY A CA 1
ATOM 1007 C C . GLY A 1 136 ? -13.001 21.204 14.853 1.00 35.69 136 GLY A C 1
ATOM 1008 O O . GLY A 1 136 ? -13.327 20.847 13.723 1.00 35.69 136 GLY A O 1
ATOM 1009 N N . ASP A 1 137 ? -12.202 20.470 15.630 1.00 46.47 137 ASP A N 1
ATOM 1010 C CA . ASP A 1 137 ? -11.888 19.064 15.345 1.00 46.47 137 ASP A CA 1
ATOM 1011 C C . ASP A 1 137 ? -13.114 18.238 15.780 1.00 46.47 137 ASP A C 1
ATOM 1013 O O . ASP A 1 137 ? -13.255 17.837 16.935 1.00 46.47 137 ASP A O 1
ATOM 1017 N N . SER A 1 138 ? -14.087 18.055 14.878 1.00 43.28 138 SER A N 1
ATOM 1018 C CA . SER A 1 138 ? -15.128 17.050 15.121 1.00 43.28 138 SER A CA 1
ATOM 1019 C C . SER A 1 138 ? -14.457 15.675 15.148 1.00 43.28 138 SER A C 1
ATOM 1021 O O . SER A 1 138 ? -13.759 15.342 14.188 1.00 43.28 138 SER A O 1
ATOM 1023 N N . PRO A 1 139 ? -14.660 14.870 16.202 1.00 48.03 139 PRO A N 1
ATOM 1024 C CA . PRO A 1 139 ? -14.072 13.541 16.282 1.00 48.03 139 PRO A CA 1
ATOM 1025 C C . PRO A 1 139 ? -14.616 12.716 15.107 1.00 48.03 139 PRO A C 1
ATOM 1027 O O . PRO A 1 139 ? -15.835 12.631 14.939 1.00 48.03 139 PRO A O 1
ATOM 1030 N N . MET A 1 140 ? -13.740 12.172 14.248 1.00 63.50 140 MET A N 1
ATOM 1031 C CA . MET A 1 140 ? -14.125 11.486 12.999 1.00 63.50 140 MET A CA 1
ATOM 1032 C C . MET A 1 140 ? -14.707 10.089 13.273 1.00 63.50 140 MET A C 1
ATOM 1034 O O . MET A 1 140 ? -14.204 9.051 12.840 1.00 63.50 140 MET A O 1
ATOM 1038 N N . GLN A 1 141 ? -15.819 10.068 14.002 1.00 78.06 141 GLN A N 1
ATOM 1039 C CA . GLN A 1 141 ? -16.750 8.958 14.032 1.00 78.06 141 GLN A CA 1
ATOM 1040 C C . GLN A 1 141 ? -17.376 8.837 12.640 1.00 78.06 141 GLN A C 1
ATOM 1042 O O . GLN A 1 141 ? -18.137 9.707 12.219 1.00 78.06 141 GLN A O 1
ATOM 1047 N N . ILE A 1 142 ? -17.058 7.751 11.932 1.00 84.75 142 ILE A N 1
ATOM 1048 C CA . ILE A 1 142 ? -17.644 7.459 10.618 1.00 84.75 142 ILE A CA 1
ATOM 1049 C C . ILE A 1 142 ? -19.111 7.096 10.809 1.00 84.75 142 ILE A C 1
ATOM 1051 O O . ILE A 1 142 ? -20.012 7.690 10.223 1.00 84.75 142 ILE A O 1
ATOM 1055 N N . ILE A 1 143 ? -19.321 6.130 11.695 1.00 88.31 143 ILE A N 1
ATOM 1056 C CA . ILE A 1 143 ? -20.608 5.694 12.214 1.00 88.31 143 ILE A CA 1
ATOM 1057 C C . ILE A 1 143 ? -20.396 5.215 13.650 1.00 88.31 143 ILE A C 1
ATOM 1059 O O . ILE A 1 143 ? -19.266 4.991 14.083 1.00 88.31 143 ILE A O 1
ATOM 1063 N N . GLU A 1 144 ? -21.473 5.036 14.410 1.00 89.25 144 GLU A N 1
ATOM 1064 C CA . GLU A 1 144 ? -21.367 4.430 15.739 1.00 89.25 144 GLU A CA 1
ATOM 1065 C C . GLU A 1 144 ? -20.672 3.059 15.667 1.00 89.25 144 GLU A C 1
ATOM 1067 O O . GLU A 1 144 ? -21.143 2.146 14.980 1.00 89.25 144 GLU A O 1
ATOM 1072 N N . GLY A 1 145 ? -19.532 2.958 16.357 1.00 93.88 145 GLY A N 1
ATOM 1073 C CA . GLY A 1 145 ? -18.686 1.771 16.423 1.00 93.88 145 GLY A CA 1
ATOM 1074 C C . GLY A 1 145 ? -17.548 1.687 15.400 1.00 93.88 145 GLY A C 1
ATOM 1075 O O . GLY A 1 145 ? -16.756 0.759 15.511 1.00 93.88 145 GLY A O 1
ATOM 1076 N N . ILE A 1 146 ? -17.412 2.625 14.450 1.00 96.19 146 ILE A N 1
ATOM 1077 C CA . ILE A 1 146 ? -16.243 2.714 13.550 1.00 96.19 146 ILE A CA 1
ATOM 1078 C C . ILE A 1 146 ? -15.685 4.135 13.566 1.00 96.19 146 ILE A C 1
ATOM 1080 O O . ILE A 1 146 ? -16.362 5.097 13.193 1.00 96.19 146 ILE A O 1
ATOM 1084 N N . TYR A 1 147 ? -14.420 4.247 13.952 1.00 96.25 147 TYR A N 1
ATOM 1085 C CA . TYR A 1 147 ? -13.725 5.509 14.161 1.00 96.25 147 TYR A CA 1
ATOM 1086 C C . TYR A 1 147 ? -12.471 5.551 13.298 1.00 96.25 147 TYR A C 1
ATOM 1088 O O . TYR A 1 147 ? -11.663 4.620 13.328 1.00 96.25 147 TYR A O 1
ATOM 1096 N N . GLN A 1 148 ? -12.316 6.621 12.523 1.00 96.19 148 GLN A N 1
ATOM 1097 C CA . GLN A 1 148 ? -11.099 6.855 11.756 1.00 96.19 148 GLN A CA 1
ATOM 1098 C C . GLN A 1 148 ? -10.089 7.575 12.642 1.00 96.19 148 GLN A C 1
ATOM 1100 O O . GLN A 1 148 ? -10.367 8.644 13.181 1.00 96.19 148 GLN A O 1
ATOM 1105 N N . LEU A 1 149 ? -8.909 6.986 12.765 1.00 97.38 149 LEU A N 1
ATOM 1106 C CA . LEU A 1 149 ? -7.765 7.575 13.441 1.00 97.38 149 LEU A CA 1
ATOM 1107 C C . LEU A 1 149 ? -6.796 8.130 12.396 1.00 97.38 149 LEU A C 1
ATOM 1109 O O . LEU A 1 149 ? -6.923 7.875 11.198 1.00 97.38 149 LEU A O 1
ATOM 1113 N N . LEU A 1 150 ? -5.798 8.881 12.850 1.00 97.00 150 LEU A N 1
ATOM 1114 C CA . LEU A 1 150 ? -4.731 9.384 11.995 1.00 97.00 150 LEU A CA 1
ATOM 1115 C C . LEU A 1 150 ? -3.395 9.184 12.696 1.00 97.00 150 LEU A C 1
ATOM 1117 O O . LEU A 1 150 ? -3.222 9.602 13.840 1.00 97.00 150 LEU A O 1
ATOM 1121 N N . THR A 1 151 ? -2.431 8.594 11.991 1.00 97.69 151 THR A N 1
ATOM 1122 C CA . THR A 1 151 ? -1.042 8.536 12.460 1.00 97.69 151 THR A CA 1
ATOM 1123 C C . THR A 1 151 ? -0.113 9.186 11.431 1.00 97.69 151 THR A C 1
ATOM 1125 O O . THR A 1 151 ? -0.227 8.903 10.233 1.00 97.69 151 THR A O 1
ATOM 1128 N N . PRO A 1 152 ? 0.780 10.104 11.849 1.00 96.94 152 PRO A N 1
ATOM 1129 C CA . PRO A 1 152 ? 1.685 10.783 10.932 1.00 96.94 152 PRO A CA 1
ATOM 1130 C C . PRO A 1 152 ? 2.790 9.854 10.427 1.00 96.94 152 PRO A C 1
ATOM 1132 O O . PRO A 1 152 ? 3.270 8.965 11.133 1.00 96.94 152 PRO A O 1
ATOM 1135 N N . PHE A 1 153 ? 3.263 10.124 9.214 1.00 94.94 153 PHE A N 1
ATOM 1136 C CA . PHE A 1 153 ? 4.527 9.562 8.744 1.00 94.94 153 PHE A CA 1
ATOM 1137 C C . PHE A 1 153 ? 5.711 10.175 9.521 1.00 94.94 153 PHE A C 1
ATOM 1139 O O . PHE A 1 153 ? 5.590 11.292 10.027 1.00 94.94 153 PHE A O 1
ATOM 1146 N N . PRO A 1 154 ? 6.885 9.510 9.589 1.00 91.75 154 PRO A N 1
ATOM 1147 C CA . PRO A 1 154 ? 8.014 9.950 10.419 1.00 91.75 154 PRO A CA 1
ATOM 1148 C C . PRO A 1 154 ? 8.501 11.384 10.158 1.00 91.75 154 PRO A C 1
ATOM 1150 O O . PRO A 1 154 ? 9.082 12.011 11.039 1.00 91.75 154 PRO A O 1
ATOM 1153 N N . GLN A 1 155 ? 8.284 11.897 8.947 1.00 90.75 155 GLN A N 1
ATOM 1154 C CA . GLN A 1 155 ? 8.682 13.234 8.514 1.00 90.75 155 GLN A CA 1
ATOM 1155 C C . GLN A 1 155 ? 7.644 14.336 8.794 1.00 90.75 155 GLN A C 1
ATOM 1157 O O . GLN A 1 155 ? 7.914 15.495 8.483 1.00 90.75 155 GLN A O 1
ATOM 1162 N N . PHE A 1 156 ? 6.483 14.003 9.366 1.00 92.94 156 PHE A N 1
ATOM 1163 C CA . PHE A 1 156 ? 5.409 14.950 9.672 1.00 92.94 156 PHE A CA 1
ATOM 1164 C C . PHE A 1 156 ? 5.070 14.958 11.164 1.00 92.94 156 PHE A C 1
ATOM 1166 O O . PHE A 1 156 ? 5.197 13.952 11.864 1.00 92.94 156 PHE A O 1
ATOM 1173 N N . THR A 1 157 ? 4.608 16.108 11.655 1.00 94.50 157 THR A N 1
ATOM 1174 C CA . THR A 1 157 ? 3.944 16.178 12.960 1.00 94.50 157 THR A CA 1
ATOM 1175 C C . THR A 1 157 ? 2.485 15.733 12.834 1.00 94.50 157 THR A C 1
ATOM 1177 O O . THR A 1 157 ? 1.917 15.741 11.740 1.00 94.50 157 THR A O 1
ATOM 1180 N N . THR A 1 158 ? 1.851 15.363 13.951 1.00 93.88 158 THR A N 1
ATOM 1181 C CA . THR A 1 158 ? 0.416 15.026 13.974 1.00 93.88 158 THR A CA 1
ATOM 1182 C C . THR A 1 158 ? -0.446 16.192 13.489 1.00 93.88 158 THR A C 1
ATOM 1184 O O . THR A 1 158 ? -1.382 15.981 12.724 1.00 93.88 158 THR A O 1
ATOM 1187 N N . GLU A 1 159 ? -0.095 17.424 13.864 1.00 94.00 159 GLU A N 1
ATOM 1188 C CA . GLU A 1 159 ? -0.827 18.623 13.444 1.00 94.00 159 GLU A CA 1
ATOM 1189 C C . GLU A 1 159 ? -0.691 18.891 11.944 1.00 94.00 159 GLU A C 1
ATOM 1191 O O . GLU A 1 159 ? -1.693 19.150 11.276 1.00 94.00 159 GLU A O 1
ATOM 1196 N N . ASP A 1 160 ? 0.519 18.758 11.388 1.00 93.56 160 ASP A N 1
ATOM 1197 C CA . ASP A 1 160 ? 0.732 18.894 9.941 1.00 93.56 160 ASP A CA 1
ATOM 1198 C C . ASP A 1 160 ? -0.060 17.835 9.171 1.00 93.56 160 ASP A C 1
ATOM 1200 O O . ASP A 1 160 ? -0.690 18.132 8.155 1.00 93.56 160 ASP A O 1
ATOM 1204 N N . ALA A 1 161 ? -0.063 16.598 9.670 1.00 94.19 161 ALA A N 1
ATOM 1205 C CA . ALA A 1 161 ? -0.812 15.504 9.079 1.00 94.19 161 ALA A CA 1
ATOM 1206 C C . ALA A 1 161 ? -2.331 15.751 9.112 1.00 94.19 161 ALA A C 1
ATOM 1208 O O . ALA A 1 161 ? -2.984 15.625 8.075 1.00 94.19 161 ALA A O 1
ATOM 1209 N N . LYS A 1 162 ? -2.888 16.171 10.257 1.00 93.25 162 LYS A N 1
ATOM 1210 C CA . LYS A 1 162 ? -4.305 16.559 10.386 1.00 93.25 162 LYS A CA 1
ATOM 1211 C C . LYS A 1 162 ? -4.659 17.725 9.456 1.00 93.25 162 LYS A C 1
ATOM 1213 O O . LYS A 1 162 ? -5.687 17.691 8.780 1.00 93.25 162 LYS A O 1
ATOM 1218 N N . ALA A 1 163 ? -3.804 18.745 9.376 1.00 93.25 163 ALA A N 1
ATOM 1219 C CA . ALA A 1 163 ? -4.011 19.889 8.491 1.00 93.25 163 ALA A CA 1
ATOM 1220 C C . ALA A 1 163 ? -4.019 19.477 7.011 1.00 93.25 163 ALA A C 1
ATOM 1222 O O . ALA A 1 163 ? -4.926 19.865 6.275 1.00 93.25 163 ALA A O 1
ATOM 1223 N N . LEU A 1 164 ? -3.064 18.641 6.590 1.00 92.12 164 LEU A N 1
ATOM 1224 C CA . LEU A 1 164 ? -3.011 18.098 5.232 1.00 92.12 164 LEU A CA 1
ATOM 1225 C C . LEU A 1 164 ? -4.206 17.194 4.925 1.00 92.12 164 LEU A C 1
ATOM 1227 O O . LEU A 1 164 ? -4.707 17.216 3.806 1.00 92.12 164 LEU A O 1
ATOM 1231 N N . ARG A 1 165 ? -4.696 16.420 5.900 1.00 93.38 165 ARG A N 1
ATOM 1232 C CA . ARG A 1 165 ? -5.902 15.599 5.736 1.00 93.38 165 ARG A CA 1
ATOM 1233 C C . ARG A 1 165 ? -7.123 16.445 5.403 1.00 93.38 165 ARG A C 1
ATOM 1235 O O . ARG A 1 165 ? -7.819 16.119 4.443 1.00 93.38 165 ARG A O 1
ATOM 1242 N N . ARG A 1 166 ? -7.364 17.515 6.166 1.00 92.62 166 ARG A N 1
ATOM 1243 C CA . ARG A 1 166 ? -8.482 18.445 5.924 1.00 92.62 166 ARG A CA 1
ATOM 1244 C C . ARG A 1 166 ? -8.352 19.123 4.564 1.00 92.62 166 ARG A C 1
ATOM 1246 O O . ARG A 1 166 ? -9.288 19.124 3.772 1.00 92.62 166 ARG A O 1
ATOM 1253 N N . ASP A 1 167 ? -7.158 19.618 4.259 1.00 93.19 167 ASP A N 1
ATOM 1254 C CA . ASP A 1 167 ? -6.888 20.296 2.996 1.00 93.19 167 ASP A CA 1
ATOM 1255 C C . ASP A 1 167 ? -7.044 19.377 1.771 1.00 93.19 167 ASP A C 1
ATOM 1257 O O . ASP A 1 167 ? -7.568 19.817 0.751 1.00 93.19 167 ASP A O 1
ATOM 1261 N N . LEU A 1 168 ? -6.658 18.099 1.856 1.00 91.75 168 LEU A N 1
ATOM 1262 C CA . LEU A 1 168 ? -6.870 17.139 0.766 1.00 91.75 168 LEU A CA 1
ATOM 1263 C C . LEU A 1 168 ? -8.346 16.778 0.564 1.00 91.75 168 LEU A C 1
ATOM 1265 O O . LEU A 1 168 ? -8.742 16.517 -0.569 1.00 91.75 168 LEU A O 1
ATOM 1269 N N . GLU A 1 169 ? -9.165 16.802 1.617 1.00 91.06 169 GLU A N 1
ATOM 1270 C CA . GLU A 1 169 ? -10.615 16.590 1.496 1.00 91.06 169 GLU A CA 1
ATOM 1271 C C . GLU A 1 169 ? -11.315 17.729 0.768 1.00 91.06 169 GLU A C 1
ATOM 1273 O O . GLU A 1 169 ? -12.184 17.505 -0.077 1.00 91.06 169 GLU A O 1
ATOM 1278 N N . GLU A 1 170 ? -10.946 18.958 1.129 1.00 93.19 170 GLU A N 1
ATOM 1279 C CA . GLU A 1 170 ? -11.516 20.178 0.566 1.00 93.19 170 GLU A CA 1
ATOM 1280 C C . GLU A 1 170 ? -10.968 20.448 -0.839 1.00 93.19 170 GLU A C 1
ATOM 1282 O O . GLU A 1 170 ? -11.708 20.863 -1.735 1.00 93.19 170 GLU A O 1
ATOM 1287 N N . HIS A 1 171 ? -9.681 20.159 -1.051 1.00 93.00 171 HIS A N 1
ATOM 1288 C CA . HIS A 1 171 ? -8.951 20.419 -2.288 1.00 93.00 171 HIS A CA 1
ATOM 1289 C C . HIS A 1 171 ? -8.203 19.168 -2.792 1.00 93.00 171 HIS A C 1
ATOM 1291 O O . HIS A 1 171 ? -6.960 19.154 -2.793 1.00 93.00 171 HIS A O 1
ATOM 1297 N N . PRO A 1 172 ? -8.936 18.140 -3.280 1.00 91.31 172 PRO A N 1
ATOM 1298 C CA . PRO A 1 172 ? -8.357 16.915 -3.827 1.00 91.31 172 PRO A CA 1
ATOM 1299 C C . PRO A 1 172 ? -7.277 17.173 -4.877 1.00 91.31 172 PRO A C 1
ATOM 1301 O O . PRO A 1 172 ? -7.535 17.793 -5.913 1.00 91.31 172 PRO A O 1
ATOM 1304 N N . ARG A 1 173 ? -6.060 16.681 -4.622 1.00 89.56 173 ARG A N 1
ATOM 1305 C CA . ARG A 1 173 ? -4.919 16.780 -5.541 1.00 89.56 173 ARG A CA 1
ATOM 1306 C C . ARG A 1 173 ? -3.823 15.781 -5.186 1.00 89.56 173 ARG A C 1
ATOM 1308 O O . ARG A 1 173 ? -3.651 15.433 -4.025 1.00 89.56 173 ARG A O 1
ATOM 1315 N N . VAL A 1 174 ? -3.006 15.439 -6.179 1.00 83.44 174 VAL A N 1
ATOM 1316 C CA . VAL A 1 174 ? -1.804 14.621 -5.978 1.00 83.44 174 VAL A CA 1
ATOM 1317 C C . VAL A 1 174 ? -0.750 15.413 -5.200 1.00 83.44 174 VAL A C 1
ATOM 1319 O O . VAL A 1 174 ? -0.401 16.537 -5.575 1.00 83.44 174 VAL A O 1
ATOM 1322 N N . THR A 1 175 ? -0.204 14.814 -4.142 1.00 79.69 175 THR A N 1
ATOM 1323 C CA . THR A 1 175 ? 0.905 15.366 -3.351 1.00 79.69 175 THR A CA 1
ATOM 1324 C C . THR A 1 175 ? 2.203 14.607 -3.588 1.00 79.69 175 THR A C 1
ATOM 1326 O O . THR A 1 175 ? 2.214 13.434 -3.960 1.00 79.69 175 THR A O 1
ATOM 1329 N N . LYS A 1 176 ? 3.340 15.273 -3.351 1.00 72.81 176 LYS A N 1
ATOM 1330 C CA . LYS A 1 176 ? 4.639 14.597 -3.334 1.00 72.81 176 LYS A CA 1
ATOM 1331 C C . LYS A 1 176 ? 4.797 13.862 -1.998 1.00 72.81 176 LYS A C 1
ATOM 1333 O O . LYS A 1 176 ? 5.159 14.478 -1.000 1.00 72.81 176 LYS A O 1
ATOM 1338 N N . GLY A 1 177 ? 4.550 12.555 -2.015 1.00 75.81 177 GLY A N 1
ATOM 1339 C CA . GLY A 1 177 ? 4.627 11.684 -0.841 1.00 75.81 177 GLY A CA 1
ATOM 1340 C C . GLY A 1 177 ? 3.336 11.644 -0.019 1.00 75.81 177 GLY A C 1
ATOM 1341 O O . GLY A 1 177 ? 2.430 12.459 -0.216 1.00 75.81 177 GLY A O 1
ATOM 1342 N N . LEU A 1 178 ? 3.287 10.674 0.897 1.00 86.00 178 LEU A N 1
ATOM 1343 C CA . LEU A 1 178 ? 2.172 10.434 1.810 1.00 86.00 178 LEU A CA 1
ATOM 1344 C C . LEU A 1 178 ? 2.469 11.051 3.190 1.00 86.00 178 LEU A C 1
ATOM 1346 O O . LEU A 1 178 ? 3.560 10.831 3.728 1.00 86.00 178 LEU A O 1
ATOM 1350 N N . PRO A 1 179 ? 1.548 11.858 3.748 1.00 90.81 179 PRO A N 1
ATOM 1351 C CA . PRO A 1 179 ? 1.775 12.530 5.027 1.00 90.81 179 PRO A CA 1
ATOM 1352 C C . PRO A 1 179 ? 1.301 11.757 6.262 1.00 90.81 179 PRO A C 1
ATOM 1354 O O . PRO A 1 179 ? 1.800 11.990 7.365 1.00 90.81 179 PRO A O 1
ATOM 1357 N N . TYR A 1 180 ? 0.351 10.844 6.092 1.00 95.44 180 TYR A N 1
ATOM 1358 C CA . TYR A 1 180 ? -0.269 10.073 7.165 1.00 95.44 180 TYR A CA 1
ATOM 1359 C C . TYR A 1 180 ? -0.872 8.782 6.626 1.00 95.44 180 TYR A C 1
ATOM 1361 O O . TYR A 1 180 ? -1.070 8.633 5.419 1.00 95.44 180 TYR A O 1
ATOM 1369 N N . VAL A 1 181 ? -1.209 7.890 7.548 1.00 97.44 181 VAL A N 1
ATOM 1370 C CA . VAL A 1 181 ? -2.063 6.721 7.329 1.00 97.44 181 VAL A CA 1
ATOM 1371 C C . VAL A 1 181 ? -3.245 6.787 8.295 1.00 97.44 181 VAL A C 1
ATOM 1373 O O . VAL A 1 181 ? -3.150 7.409 9.362 1.00 97.44 181 VAL A O 1
ATOM 1376 N N . LEU A 1 182 ? -4.360 6.180 7.901 1.00 98.00 182 LEU A N 1
ATOM 1377 C CA . LEU A 1 182 ? -5.648 6.206 8.583 1.00 98.00 182 LEU A CA 1
ATOM 1378 C C . LEU A 1 182 ? -5.984 4.817 9.152 1.00 98.00 182 LEU A C 1
ATOM 1380 O O . LEU A 1 182 ? -6.657 4.035 8.481 1.00 98.00 182 LEU A O 1
ATOM 1384 N N . PRO A 1 183 ? -5.533 4.482 10.375 1.00 98.38 183 PRO A N 1
ATOM 1385 C CA . PRO A 1 183 ? -6.040 3.318 11.085 1.00 98.38 183 PRO A CA 1
ATOM 1386 C C . PRO A 1 183 ? -7.533 3.447 11.387 1.00 98.38 183 PRO A C 1
ATOM 1388 O O . PRO A 1 183 ? -8.023 4.543 11.668 1.00 98.38 183 PRO A O 1
ATOM 1391 N N . TYR A 1 184 ? -8.247 2.325 11.420 1.00 98.50 184 TYR A N 1
ATOM 1392 C CA . TYR A 1 184 ? -9.663 2.299 11.790 1.00 98.50 184 TYR A CA 1
ATOM 1393 C C . TYR A 1 184 ? -9.873 1.498 13.066 1.00 98.50 184 TYR A C 1
ATOM 1395 O O . TYR A 1 184 ? -9.580 0.305 13.120 1.00 98.50 184 TYR A O 1
ATOM 1403 N N . MET A 1 185 ? -10.410 2.147 14.096 1.00 98.06 185 MET A N 1
ATOM 1404 C CA . MET A 1 185 ? -10.828 1.478 15.322 1.00 98.06 185 MET A CA 1
ATOM 1405 C C . MET A 1 185 ? -12.290 1.057 15.195 1.00 98.06 185 MET A C 1
ATOM 1407 O O . MET A 1 185 ? -13.176 1.892 15.013 1.00 98.06 185 MET A O 1
ATOM 1411 N N . ILE A 1 186 ? -12.545 -0.239 15.334 1.00 97.81 186 ILE A N 1
ATOM 1412 C CA . ILE A 1 186 ? -13.879 -0.829 15.356 1.00 97.81 186 ILE A CA 1
ATOM 1413 C C . ILE A 1 186 ? -14.175 -1.235 16.798 1.00 97.81 186 ILE A C 1
ATOM 1415 O O . ILE A 1 186 ? -13.470 -2.068 17.367 1.00 97.81 186 ILE A O 1
ATOM 1419 N N . LYS A 1 187 ? -15.212 -0.644 17.392 1.00 95.44 187 LYS A N 1
ATOM 1420 C CA . LYS A 1 187 ? -15.591 -0.856 18.790 1.00 95.44 187 LYS A CA 1
ATOM 1421 C C . LYS A 1 187 ? -17.068 -1.211 18.898 1.00 95.44 187 LYS A C 1
ATOM 1423 O O . LYS A 1 187 ? -17.930 -0.386 18.606 1.00 95.44 187 LYS A O 1
ATOM 1428 N N . SER A 1 188 ? -17.369 -2.433 19.324 1.00 94.75 188 SER A N 1
ATOM 1429 C CA . SER A 1 188 ? -18.747 -2.915 19.474 1.00 94.75 188 SER A CA 1
ATOM 1430 C C . SER A 1 188 ? -18.801 -4.126 20.399 1.00 94.75 188 SER A C 1
ATOM 1432 O O . SER A 1 188 ? -17.873 -4.922 20.424 1.00 94.75 188 SER A O 1
ATOM 1434 N N . GLY A 1 189 ? -19.865 -4.266 21.194 1.00 88.38 189 GLY A N 1
ATOM 1435 C CA . GLY A 1 189 ? -20.046 -5.430 22.076 1.00 88.38 189 GLY A CA 1
ATOM 1436 C C . GLY A 1 189 ? -18.999 -5.604 23.191 1.00 88.38 189 GLY A C 1
ATOM 1437 O O . GLY A 1 189 ? -18.968 -6.656 23.819 1.00 88.38 189 GLY A O 1
ATOM 1438 N N . GLY A 1 190 ? -18.166 -4.591 23.459 1.00 90.12 190 GLY A N 1
ATOM 1439 C CA . GLY A 1 190 ? -17.007 -4.688 24.362 1.00 90.12 190 GLY A CA 1
ATOM 1440 C C . GLY A 1 190 ? -15.699 -5.073 23.659 1.00 90.12 190 GLY A C 1
ATOM 1441 O O . GLY A 1 190 ? -14.634 -5.008 24.276 1.00 90.12 190 GLY A O 1
ATOM 1442 N N . ASP A 1 191 ? -15.764 -5.398 22.369 1.00 93.88 191 ASP A N 1
ATOM 1443 C CA . ASP A 1 191 ? -14.603 -5.709 21.548 1.00 93.88 191 ASP A CA 1
ATOM 1444 C C . ASP A 1 191 ? -14.008 -4.426 20.956 1.00 93.88 191 ASP A C 1
ATOM 1446 O O . ASP A 1 191 ? -14.745 -3.562 20.473 1.00 93.88 191 ASP A O 1
ATOM 1450 N N . THR A 1 192 ? -12.676 -4.323 20.961 1.00 97.12 192 THR A N 1
ATOM 1451 C CA . THR A 1 192 ? -11.919 -3.267 20.272 1.00 97.12 192 THR A CA 1
ATOM 1452 C C . THR A 1 192 ? -10.953 -3.910 19.285 1.00 97.12 192 THR A C 1
ATOM 1454 O O . THR A 1 192 ? -9.993 -4.585 19.673 1.00 97.12 192 THR A O 1
ATOM 1457 N N . ILE A 1 193 ? -11.196 -3.678 17.999 1.00 98.06 193 ILE A N 1
ATOM 1458 C CA . ILE A 1 193 ? -10.334 -4.100 16.895 1.00 98.06 193 ILE A CA 1
ATOM 1459 C C . ILE A 1 193 ? -9.717 -2.866 16.258 1.00 98.06 193 ILE A C 1
ATOM 1461 O O . ILE A 1 193 ? -10.383 -1.846 16.092 1.00 98.06 193 ILE A O 1
ATOM 1465 N N . LEU A 1 194 ? -8.448 -2.970 15.890 1.00 98.75 194 LEU A N 1
ATOM 1466 C CA . LEU A 1 194 ? -7.760 -1.958 15.107 1.00 98.75 194 LEU A CA 1
ATOM 1467 C C . LEU A 1 194 ? -7.441 -2.528 13.720 1.00 98.75 194 LEU A C 1
ATOM 1469 O O . LEU A 1 194 ? -6.955 -3.655 13.617 1.00 98.75 194 LEU A O 1
ATOM 1473 N N . VAL A 1 195 ? -7.731 -1.764 12.671 1.00 98.81 195 VAL A N 1
ATOM 1474 C CA . VAL A 1 195 ? -7.328 -2.054 11.292 1.00 98.81 195 VAL A CA 1
ATOM 1475 C C . VAL A 1 195 ? -6.182 -1.122 10.923 1.00 98.81 195 VAL A C 1
ATOM 1477 O O . VAL A 1 195 ? -6.377 0.093 10.929 1.00 98.81 195 VAL A O 1
ATOM 1480 N N . ASP A 1 196 ? -5.017 -1.700 10.619 1.00 98.81 196 ASP A N 1
ATOM 1481 C CA . ASP A 1 196 ? -3.719 -1.021 10.449 1.00 98.81 196 ASP A CA 1
ATOM 1482 C C . ASP A 1 196 ? -3.260 -0.217 11.681 1.00 98.81 196 ASP A C 1
ATOM 1484 O O . ASP A 1 196 ? -4.010 -0.016 12.628 1.00 98.81 196 ASP A O 1
ATOM 1488 N N . CYS A 1 197 ? -1.985 0.183 11.757 1.00 98.12 197 CYS A N 1
ATOM 1489 C CA . CYS A 1 197 ? -1.450 0.752 13.006 1.00 98.12 197 CYS A CA 1
ATOM 1490 C C . CYS A 1 197 ? -0.437 1.891 12.885 1.00 98.12 197 CYS A C 1
ATOM 1492 O O . CYS A 1 197 ? -0.033 2.433 13.915 1.00 98.12 197 CYS A O 1
ATOM 1494 N N . GLY A 1 198 ? -0.033 2.290 11.682 1.00 97.62 198 GLY A N 1
ATOM 1495 C CA . GLY A 1 198 ? 0.990 3.318 11.534 1.00 97.62 198 GLY A CA 1
ATOM 1496 C C . GLY A 1 198 ? 2.419 2.781 11.583 1.00 97.62 198 GLY A C 1
ATOM 1497 O O . GLY A 1 198 ? 2.703 1.617 11.896 1.00 97.62 198 GLY A O 1
ATOM 1498 N N . TRP A 1 199 ? 3.348 3.698 11.325 1.00 97.38 199 TRP A N 1
ATOM 1499 C CA . TRP A 1 199 ? 4.778 3.502 11.545 1.00 97.38 199 TRP A CA 1
ATOM 1500 C C . TRP A 1 199 ? 5.086 3.271 13.031 1.00 97.38 199 TRP A C 1
ATOM 1502 O O . TRP A 1 199 ? 4.443 3.847 13.907 1.00 97.38 199 TRP A O 1
ATOM 1512 N N . ASN A 1 200 ? 6.140 2.512 13.348 1.00 97.50 200 ASN A N 1
ATOM 1513 C CA . ASN A 1 200 ? 6.625 2.401 14.728 1.00 97.50 200 ASN A CA 1
ATOM 1514 C C . ASN A 1 200 ? 7.500 3.601 15.113 1.00 97.50 200 ASN A C 1
ATOM 1516 O O . ASN A 1 200 ? 8.718 3.481 15.252 1.00 97.50 200 ASN A O 1
ATOM 1520 N N . THR A 1 201 ? 6.869 4.757 15.296 1.00 96.94 201 THR A N 1
ATOM 1521 C CA . THR A 1 201 ? 7.482 5.956 15.876 1.00 96.94 201 THR A CA 1
ATOM 1522 C C . THR A 1 201 ? 6.711 6.392 17.117 1.00 96.94 201 THR A C 1
ATOM 1524 O O . THR A 1 201 ? 5.536 6.062 17.291 1.00 96.94 201 THR A O 1
ATOM 1527 N N . ASP A 1 202 ? 7.356 7.164 17.992 1.00 97.00 202 ASP A N 1
ATOM 1528 C CA . ASP A 1 202 ? 6.671 7.717 19.164 1.00 97.00 202 ASP A CA 1
ATOM 1529 C C . ASP A 1 202 ? 5.597 8.736 18.775 1.00 97.00 202 ASP A C 1
ATOM 1531 O O . ASP A 1 202 ? 4.538 8.760 19.394 1.00 97.00 202 ASP A O 1
ATOM 1535 N N . SER A 1 203 ? 5.818 9.526 17.716 1.00 97.00 203 SER A N 1
ATOM 1536 C CA . SER A 1 203 ? 4.807 10.460 17.206 1.00 97.00 203 SER A CA 1
ATOM 1537 C C . SER A 1 203 ? 3.558 9.738 16.697 1.00 97.00 203 SER A C 1
ATOM 1539 O O . SER A 1 203 ? 2.447 10.152 17.021 1.00 97.00 203 SER A O 1
ATOM 1541 N N . ALA A 1 204 ? 3.726 8.639 15.954 1.00 97.81 204 ALA A N 1
ATOM 1542 C CA . ALA A 1 204 ? 2.618 7.822 15.474 1.00 97.81 204 ALA A CA 1
ATOM 1543 C C . ALA A 1 204 ? 1.869 7.146 16.626 1.00 97.81 204 ALA A C 1
ATOM 1545 O O . ALA A 1 204 ? 0.641 7.171 16.646 1.00 97.81 204 ALA A O 1
ATOM 1546 N N . TYR A 1 205 ? 2.591 6.601 17.611 1.00 98.44 205 TYR A N 1
ATOM 1547 C CA . TYR A 1 205 ? 1.972 5.984 18.785 1.00 98.44 205 TYR A CA 1
ATOM 1548 C C . TYR A 1 205 ? 1.158 6.992 19.603 1.00 98.44 205 TYR A C 1
ATOM 1550 O O . TYR A 1 205 ? 0.022 6.702 19.956 1.00 98.44 205 TYR A O 1
ATOM 1558 N N . LEU A 1 206 ? 1.708 8.180 19.877 1.00 98.25 206 LEU A N 1
ATOM 1559 C CA . LEU A 1 206 ? 1.000 9.218 20.635 1.00 98.25 206 LEU A CA 1
ATOM 1560 C C . LEU A 1 206 ? -0.248 9.715 19.892 1.00 98.25 206 LEU A C 1
ATOM 1562 O O . LEU A 1 206 ? -1.276 9.947 20.518 1.00 98.25 206 LEU A O 1
ATOM 1566 N N . ALA A 1 207 ? -0.178 9.840 18.561 1.00 98.06 207 ALA A N 1
ATOM 1567 C CA . ALA A 1 207 ? -1.338 10.191 17.742 1.00 98.06 207 ALA A CA 1
ATOM 1568 C C . ALA A 1 207 ? -2.430 9.108 17.792 1.00 98.06 207 ALA A C 1
ATOM 1570 O O . ALA A 1 207 ? -3.607 9.429 17.947 1.00 98.06 207 ALA A O 1
ATOM 1571 N N . LEU A 1 208 ? -2.037 7.831 17.709 1.00 98.44 208 LEU A N 1
ATOM 1572 C CA . LEU A 1 208 ? -2.948 6.694 17.839 1.00 98.44 208 LEU A CA 1
ATOM 1573 C C . LEU A 1 208 ? -3.604 6.662 19.227 1.00 98.44 208 LEU A C 1
ATOM 1575 O O . LEU A 1 208 ? -4.817 6.510 19.331 1.00 98.44 208 LEU A O 1
ATOM 1579 N N . GLU A 1 209 ? -2.806 6.812 20.286 1.00 98.44 209 GLU A N 1
ATOM 1580 C CA . GLU A 1 209 ? -3.263 6.795 21.677 1.00 98.44 209 GLU A CA 1
ATOM 1581 C C . GLU A 1 209 ? -4.273 7.912 21.956 1.00 98.44 209 GLU A C 1
ATOM 1583 O O . GLU A 1 209 ? -5.341 7.635 22.504 1.00 98.44 209 GLU A O 1
ATOM 1588 N N . GLU A 1 210 ? -3.984 9.146 21.532 1.00 97.38 210 GLU A N 1
ATOM 1589 C CA . GLU A 1 210 ? -4.910 10.266 21.721 1.00 97.38 210 GLU A CA 1
ATOM 1590 C C . GLU A 1 210 ? -6.190 10.078 20.895 1.00 97.38 210 GLU A C 1
ATOM 1592 O O . GLU A 1 210 ? -7.282 10.212 21.441 1.00 97.38 210 GLU A O 1
ATOM 1597 N N . GLY A 1 211 ? -6.086 9.652 19.630 1.00 96.00 211 GLY A N 1
ATOM 1598 C CA . GLY A 1 211 ? -7.263 9.386 18.796 1.00 96.00 211 GLY A CA 1
ATOM 1599 C C . GLY A 1 211 ? -8.164 8.276 19.356 1.00 96.00 211 GLY A C 1
ATOM 1600 O O . GLY A 1 211 ? -9.386 8.401 19.362 1.00 96.00 211 GLY A O 1
ATOM 1601 N N . MET A 1 212 ? -7.592 7.193 19.894 1.00 97.12 212 MET A N 1
ATOM 1602 C CA . MET A 1 212 ? -8.385 6.155 20.570 1.00 97.12 212 MET A CA 1
ATOM 1603 C C . MET A 1 212 ? -9.063 6.690 21.839 1.00 97.12 212 MET A C 1
ATOM 1605 O O . MET A 1 212 ? -10.221 6.358 22.115 1.00 97.12 212 MET A O 1
ATOM 1609 N N . LYS A 1 213 ? -8.365 7.539 22.598 1.00 96.62 213 LYS A N 1
ATOM 1610 C CA . LYS A 1 213 ? -8.849 8.131 23.849 1.00 96.62 213 LYS A CA 1
ATOM 1611 C C . LYS A 1 213 ? -9.977 9.135 23.635 1.00 96.62 213 LYS A C 1
ATOM 1613 O O . LYS A 1 213 ? -10.922 9.129 24.425 1.00 96.62 213 LYS A O 1
ATOM 1618 N N . GLU A 1 214 ? -9.942 9.919 22.557 1.00 94.38 214 GLU A N 1
ATOM 1619 C CA . GLU A 1 214 ? -11.055 10.779 22.116 1.00 94.38 214 GLU A CA 1
ATOM 1620 C C . GLU A 1 214 ? -12.361 9.981 21.938 1.00 94.38 214 GLU A C 1
ATOM 1622 O O . GLU A 1 214 ? -13.458 10.490 22.172 1.00 94.38 214 GLU A O 1
ATOM 1627 N N . HIS A 1 215 ? -12.246 8.690 21.618 1.00 92.75 215 HIS A N 1
ATOM 1628 C CA . HIS A 1 215 ? -13.357 7.753 21.449 1.00 92.75 215 HIS A CA 1
ATOM 1629 C C . HIS A 1 215 ? -13.521 6.773 22.630 1.00 92.75 215 HIS A C 1
ATOM 1631 O O . HIS A 1 215 ? -14.144 5.709 22.517 1.00 92.75 215 HIS A O 1
ATOM 1637 N N . GLY A 1 216 ? -12.979 7.140 23.795 1.00 92.88 216 GLY A N 1
ATOM 1638 C CA . GLY A 1 216 ? -13.131 6.404 25.046 1.00 92.88 216 GLY A CA 1
ATOM 1639 C C . GLY A 1 216 ? -12.517 5.006 25.009 1.00 92.88 216 GLY A C 1
ATOM 1640 O O . GLY A 1 216 ? -13.095 4.082 25.583 1.00 92.88 216 GLY A O 1
ATOM 1641 N N . SER A 1 217 ? -11.417 4.822 24.279 1.00 96.25 217 SER A N 1
ATOM 1642 C CA . SER A 1 217 ? -10.624 3.592 24.284 1.00 96.25 217 SER A CA 1
ATOM 1643 C C . SER A 1 217 ? -9.135 3.883 24.484 1.00 96.25 217 SER A C 1
ATOM 1645 O O . SER A 1 217 ? -8.713 5.034 24.521 1.00 96.25 217 SER A O 1
ATOM 1647 N N . HIS A 1 218 ? -8.323 2.844 24.638 1.00 97.75 218 HIS A N 1
ATOM 1648 C CA . HIS A 1 218 ? -6.880 2.961 24.799 1.00 97.75 218 HIS A CA 1
ATOM 1649 C C . HIS A 1 218 ? -6.162 1.840 24.030 1.00 97.75 218 HIS A C 1
ATOM 1651 O O . HIS A 1 218 ? -6.702 0.734 23.949 1.00 97.75 218 HIS A O 1
ATOM 1657 N N . PRO A 1 219 ? -4.929 2.043 23.520 1.00 98.44 219 PRO A N 1
ATOM 1658 C CA . PRO A 1 219 ? -4.189 0.995 22.813 1.00 98.44 219 PRO A CA 1
ATOM 1659 C C . PRO A 1 219 ? -4.013 -0.323 23.588 1.00 98.44 219 PRO A C 1
ATOM 1661 O O . PRO A 1 219 ? -3.875 -1.378 22.980 1.00 98.44 219 PRO A O 1
ATOM 1664 N N . THR A 1 220 ? -4.056 -0.301 24.925 1.00 98.31 220 THR A N 1
ATOM 1665 C CA . THR A 1 220 ? -4.019 -1.518 25.770 1.00 98.31 220 THR A CA 1
ATOM 1666 C C . THR A 1 220 ? -5.279 -2.377 25.676 1.00 98.31 220 THR A C 1
ATOM 1668 O O . THR A 1 220 ? -5.255 -3.523 26.105 1.00 98.31 220 THR A O 1
ATOM 1671 N N . GLU A 1 221 ? -6.386 -1.827 25.177 1.00 98.00 221 GLU A N 1
ATOM 1672 C CA . GLU A 1 221 ? -7.678 -2.514 25.057 1.00 98.00 221 GLU A CA 1
ATOM 1673 C C . GLU A 1 221 ? -7.862 -3.197 23.698 1.00 98.00 221 GLU A C 1
ATOM 1675 O O . GLU A 1 221 ? -8.866 -3.880 23.489 1.00 98.00 221 GLU A O 1
ATOM 1680 N N . ILE A 1 222 ? -6.913 -3.015 22.771 1.00 98.50 222 ILE A N 1
ATOM 1681 C CA . ILE A 1 222 ? -6.943 -3.656 21.457 1.00 98.50 222 ILE A CA 1
ATOM 1682 C C . ILE A 1 222 ? -6.880 -5.169 21.658 1.00 98.50 222 ILE A C 1
ATOM 1684 O O . ILE A 1 222 ? -5.926 -5.701 22.216 1.00 98.50 222 ILE A O 1
ATOM 1688 N N . GLN A 1 223 ? -7.890 -5.872 21.165 1.00 98.19 223 GLN A N 1
ATOM 1689 C CA . GLN A 1 223 ? -7.965 -7.330 21.246 1.00 98.19 223 GLN A CA 1
ATOM 1690 C C . GLN A 1 223 ? -7.438 -7.977 19.971 1.00 98.19 223 GLN A C 1
ATOM 1692 O O . GLN A 1 223 ? -6.825 -9.042 20.024 1.00 98.19 223 GLN A O 1
ATOM 1697 N N . LYS A 1 224 ? -7.627 -7.310 18.830 1.00 98.25 224 LYS A N 1
ATOM 1698 C CA . LYS A 1 224 ? -7.159 -7.760 17.522 1.00 98.25 224 LYS A CA 1
ATOM 1699 C C . LYS A 1 224 ? -6.629 -6.589 16.707 1.00 98.25 224 LYS A C 1
ATOM 1701 O O . LYS A 1 224 ? -7.274 -5.546 16.633 1.00 98.25 224 LYS A O 1
ATOM 1706 N N . LEU A 1 225 ? -5.475 -6.789 16.084 1.00 98.81 225 LEU A N 1
ATOM 1707 C CA . LEU A 1 225 ? -4.928 -5.926 15.048 1.00 98.81 225 LEU A CA 1
ATOM 1708 C C . LEU A 1 225 ? -5.032 -6.666 13.711 1.00 98.81 225 LEU A C 1
ATOM 1710 O O . LEU A 1 225 ? -4.314 -7.640 13.478 1.00 98.81 225 LEU A O 1
ATOM 1714 N N . VAL A 1 226 ? -5.946 -6.215 12.855 1.00 98.81 226 VAL A N 1
ATOM 1715 C CA . VAL A 1 226 ? -6.093 -6.710 11.483 1.00 98.81 226 VAL A CA 1
ATOM 1716 C C . VAL A 1 226 ? -5.263 -5.815 10.578 1.00 98.81 226 VAL A C 1
ATOM 1718 O O . VAL A 1 226 ? -5.524 -4.623 10.465 1.00 98.81 226 VAL A O 1
ATOM 1721 N N . VAL A 1 227 ? -4.239 -6.374 9.954 1.00 98.75 227 VAL A N 1
ATOM 1722 C CA . VAL A 1 227 ? -3.331 -5.619 9.094 1.00 98.75 227 VAL A CA 1
ATOM 1723 C C . VAL A 1 227 ? -3.724 -5.864 7.643 1.00 98.75 227 VAL A C 1
ATOM 1725 O O . VAL A 1 227 ? -3.761 -7.015 7.205 1.00 98.75 227 VAL A O 1
ATOM 1728 N N . THR A 1 228 ? -4.021 -4.795 6.902 1.00 98.75 228 THR A N 1
ATOM 1729 C CA . THR A 1 228 ? -4.413 -4.876 5.488 1.00 98.75 228 THR A CA 1
ATOM 1730 C C . THR A 1 228 ? -3.279 -5.426 4.640 1.00 98.75 228 THR A C 1
ATOM 1732 O O . THR A 1 228 ? -3.512 -6.268 3.776 1.00 98.75 228 THR A O 1
ATOM 1735 N N . HIS A 1 229 ? -2.048 -4.985 4.911 1.00 98.06 229 HIS A N 1
ATOM 1736 C CA . HIS A 1 229 ? -0.844 -5.483 4.263 1.00 98.06 229 HIS A CA 1
ATOM 1737 C C . HIS A 1 229 ? 0.448 -5.114 5.011 1.00 98.06 229 HIS A C 1
ATOM 1739 O O . HIS A 1 229 ? 0.477 -4.295 5.926 1.00 98.06 229 HIS A O 1
ATOM 1745 N N . VAL A 1 230 ? 1.561 -5.727 4.607 1.00 95.25 230 VAL A N 1
ATOM 1746 C CA . VAL A 1 230 ? 2.855 -5.679 5.314 1.00 95.25 230 VAL A CA 1
ATOM 1747 C C . VAL A 1 230 ? 3.631 -4.355 5.202 1.00 95.25 230 VAL A C 1
ATOM 1749 O O . VAL A 1 230 ? 4.742 -4.260 5.736 1.00 95.25 230 VAL A O 1
ATOM 1752 N N . HIS A 1 231 ? 3.134 -3.334 4.494 1.00 95.06 231 HIS A N 1
ATOM 1753 C CA . HIS A 1 231 ? 3.910 -2.100 4.366 1.00 95.06 231 HIS A CA 1
ATOM 1754 C C . HIS A 1 231 ? 4.114 -1.403 5.724 1.00 95.06 231 HIS A C 1
ATOM 1756 O O . HIS A 1 231 ? 3.273 -1.514 6.622 1.00 95.06 231 HIS A O 1
ATOM 1762 N N . PRO A 1 232 ? 5.275 -0.745 5.931 1.00 94.88 232 PRO A N 1
ATOM 1763 C CA . PRO A 1 232 ? 5.674 -0.229 7.242 1.00 94.88 232 PRO A CA 1
ATOM 1764 C C . PRO A 1 232 ? 4.698 0.752 7.902 1.00 94.88 232 PRO A C 1
ATOM 1766 O O . PRO A 1 232 ? 4.655 0.833 9.120 1.00 94.88 232 PRO A O 1
ATOM 1769 N N . ASP A 1 233 ? 3.934 1.501 7.127 1.00 96.44 233 ASP A N 1
ATOM 1770 C CA . ASP A 1 233 ? 2.875 2.398 7.578 1.00 96.44 233 ASP A CA 1
ATOM 1771 C C . ASP A 1 233 ? 1.616 1.672 8.059 1.00 96.44 233 ASP A C 1
ATOM 1773 O O . ASP A 1 233 ? 0.879 2.213 8.870 1.00 96.44 233 ASP A O 1
ATOM 1777 N N . HIS A 1 234 ? 1.378 0.433 7.648 1.00 98.44 234 HIS A N 1
ATOM 1778 C CA . HIS A 1 234 ? 0.185 -0.328 8.042 1.00 98.44 234 HIS A CA 1
ATOM 1779 C C . HIS A 1 234 ? 0.503 -1.308 9.165 1.00 98.44 234 HIS A C 1
ATOM 1781 O O . HIS A 1 234 ? -0.273 -1.488 10.103 1.00 98.44 234 HIS A O 1
ATOM 1787 N N . TYR A 1 235 ? 1.694 -1.897 9.092 1.00 98.12 235 TYR A N 1
ATOM 1788 C CA . TYR A 1 235 ? 2.172 -2.961 9.964 1.00 98.12 235 TYR A CA 1
ATOM 1789 C C . TYR A 1 235 ? 3.216 -2.495 10.990 1.00 98.12 235 TYR A C 1
ATOM 1791 O O . TYR A 1 235 ? 3.494 -3.204 11.956 1.00 98.12 235 TYR A O 1
ATOM 1799 N N . GLY A 1 236 ? 3.829 -1.323 10.796 1.00 97.56 236 GLY A N 1
ATOM 1800 C CA . GLY A 1 236 ? 5.034 -0.896 11.511 1.00 97.56 236 GLY A CA 1
ATOM 1801 C C . GLY A 1 236 ? 4.945 -1.060 13.018 1.00 97.56 236 GLY A C 1
ATOM 1802 O O . GLY A 1 236 ? 5.847 -1.637 13.625 1.00 97.56 236 GLY A O 1
ATOM 1803 N N . MET A 1 237 ? 3.853 -0.598 13.619 1.00 98.00 237 MET A N 1
ATOM 1804 C CA . MET A 1 237 ? 3.639 -0.612 15.067 1.00 98.00 237 MET A CA 1
ATOM 1805 C C . MET A 1 237 ? 3.147 -1.959 15.632 1.00 98.00 237 MET A C 1
ATOM 1807 O O . MET A 1 237 ? 3.017 -2.088 16.852 1.00 98.00 237 MET A O 1
ATOM 1811 N N . ALA A 1 238 ? 2.923 -2.985 14.804 1.00 98.44 238 ALA A N 1
ATOM 1812 C CA . ALA A 1 238 ? 2.285 -4.238 15.215 1.00 98.44 238 ALA A CA 1
ATOM 1813 C C . ALA A 1 238 ? 2.971 -4.902 16.420 1.00 98.44 238 ALA A C 1
ATOM 1815 O O . ALA A 1 238 ? 2.311 -5.245 17.400 1.00 98.44 238 ALA A O 1
ATOM 1816 N N . GLY A 1 239 ? 4.304 -5.014 16.417 1.00 98.31 239 GLY A N 1
ATOM 1817 C CA . GLY A 1 239 ? 5.044 -5.601 17.537 1.00 98.31 239 GLY A CA 1
ATOM 1818 C C . GLY A 1 239 ? 4.969 -4.777 18.826 1.00 98.31 239 GLY A C 1
ATOM 1819 O O . GLY A 1 239 ? 4.928 -5.349 19.915 1.00 98.31 239 GLY A O 1
ATOM 1820 N N . ARG A 1 240 ? 4.900 -3.440 18.728 1.00 98.25 240 ARG A N 1
ATOM 1821 C CA . ARG A 1 240 ? 4.730 -2.547 19.891 1.00 98.25 240 ARG A CA 1
ATOM 1822 C C . ARG A 1 240 ? 3.334 -2.715 20.493 1.00 98.25 240 ARG A C 1
ATOM 1824 O O . ARG A 1 240 ? 3.215 -2.884 21.704 1.00 98.25 240 ARG A O 1
ATOM 1831 N N . LEU A 1 241 ? 2.295 -2.737 19.657 1.00 98.75 241 LEU A N 1
ATOM 1832 C CA . LEU A 1 241 ? 0.915 -2.935 20.108 1.00 98.75 241 LEU A CA 1
ATOM 1833 C C . LEU A 1 241 ? 0.688 -4.340 20.677 1.00 98.75 241 LEU A C 1
ATOM 1835 O O . LEU A 1 241 ? 0.044 -4.463 21.719 1.00 98.75 241 LEU A O 1
ATOM 1839 N N . LYS A 1 242 ? 1.293 -5.378 20.081 1.00 98.56 242 LYS A N 1
ATOM 1840 C CA . LYS A 1 242 ? 1.280 -6.746 20.624 1.00 98.56 242 LYS A CA 1
ATOM 1841 C C . LYS A 1 242 ? 1.859 -6.799 22.033 1.00 98.56 242 LYS A C 1
ATOM 1843 O O . LYS A 1 242 ? 1.273 -7.422 22.909 1.00 98.56 242 LYS A O 1
ATOM 1848 N N . GLN A 1 243 ? 2.998 -6.147 22.271 1.00 98.31 243 GLN A N 1
ATOM 1849 C CA . GLN A 1 243 ? 3.616 -6.107 23.601 1.00 98.31 243 GLN A CA 1
ATOM 1850 C C . GLN A 1 243 ? 2.750 -5.361 24.623 1.00 98.31 243 GLN A C 1
ATOM 1852 O O . GLN A 1 243 ? 2.708 -5.755 25.785 1.00 98.31 243 GLN A O 1
ATOM 1857 N N . LEU A 1 244 ? 2.064 -4.300 24.192 1.00 98.00 244 LEU A N 1
ATOM 1858 C CA . LEU A 1 244 ? 1.255 -3.451 25.063 1.00 98.00 244 LEU A CA 1
ATOM 1859 C C . LEU A 1 244 ? -0.093 -4.079 25.451 1.00 98.00 244 LEU A C 1
ATOM 1861 O O . LEU A 1 244 ? -0.518 -3.955 26.596 1.00 98.00 244 LEU A O 1
ATOM 1865 N N . SER A 1 245 ? -0.768 -4.726 24.501 1.00 98.06 245 SER A N 1
ATOM 1866 C CA . SER A 1 245 ? -2.160 -5.190 24.640 1.00 98.06 245 SER A CA 1
ATOM 1867 C C . SER A 1 245 ? -2.317 -6.710 24.614 1.00 98.06 245 SER A C 1
ATOM 1869 O O . SER A 1 245 ? -3.374 -7.233 24.947 1.00 98.06 245 SER A O 1
ATOM 1871 N N . SER A 1 246 ? -1.271 -7.447 24.223 1.00 97.94 246 SER A N 1
ATOM 1872 C CA . SER A 1 246 ? -1.354 -8.873 23.872 1.00 97.94 246 SER A CA 1
ATOM 1873 C C . SER A 1 246 ? -2.344 -9.187 22.738 1.00 97.94 246 SER A C 1
ATOM 1875 O O . SER A 1 246 ? -2.720 -10.350 22.584 1.00 97.94 246 SER A O 1
ATOM 1877 N N . CYS A 1 247 ? -2.729 -8.189 21.926 1.00 98.38 247 CYS A N 1
ATOM 1878 C CA . CYS A 1 247 ? -3.688 -8.341 20.831 1.00 98.38 247 CYS A CA 1
ATOM 1879 C C . CYS A 1 247 ? -3.323 -9.468 19.858 1.00 98.38 247 CYS A C 1
ATOM 1881 O O . CYS A 1 247 ? -2.156 -9.762 19.632 1.00 98.38 247 CYS A O 1
ATOM 1883 N N . GLU A 1 248 ? -4.306 -10.112 19.246 1.00 98.56 248 GLU A N 1
ATOM 1884 C CA . GLU A 1 248 ? -4.089 -11.043 18.138 1.00 98.56 248 GLU A CA 1
ATOM 1885 C C . GLU A 1 248 ? -3.672 -10.281 16.868 1.00 98.56 248 GLU A C 1
ATOM 1887 O O . GLU A 1 248 ? -4.342 -9.327 16.479 1.00 98.56 248 GLU A O 1
ATOM 1892 N N . ILE A 1 249 ? -2.592 -10.704 16.205 1.00 98.69 249 ILE A N 1
ATOM 1893 C CA . ILE A 1 249 ? -2.155 -10.166 14.912 1.00 98.69 249 ILE A CA 1
ATOM 1894 C C . ILE A 1 249 ? -2.742 -11.021 13.793 1.00 98.69 249 ILE A C 1
ATOM 1896 O O . ILE A 1 249 ? -2.398 -12.201 13.662 1.00 98.69 249 ILE A O 1
ATOM 1900 N N . VAL A 1 250 ? -3.591 -10.412 12.968 1.00 98.62 250 VAL A N 1
ATOM 1901 C CA . VAL A 1 250 ? -4.207 -11.049 11.800 1.00 98.62 250 VAL A CA 1
ATOM 1902 C C . VAL A 1 250 ? -3.649 -10.434 10.527 1.00 98.62 250 VAL A C 1
ATOM 1904 O O . VAL A 1 250 ? -3.671 -9.217 10.359 1.00 98.62 250 VAL A O 1
ATOM 1907 N N . LEU A 1 251 ? -3.150 -11.282 9.631 1.00 98.19 251 LEU A N 1
ATOM 1908 C CA . LEU A 1 251 ? -2.548 -10.877 8.361 1.00 98.19 251 LEU A CA 1
ATOM 1909 C C . LEU A 1 251 ? -2.759 -11.974 7.319 1.00 98.19 251 LEU A C 1
ATOM 1911 O O . LEU A 1 251 ? -2.854 -13.150 7.660 1.00 98.19 251 LEU A O 1
ATOM 1915 N N . HIS A 1 252 ? -2.799 -11.628 6.040 1.00 98.38 252 HIS A N 1
ATOM 1916 C CA . HIS A 1 252 ? -2.853 -12.635 4.987 1.00 98.38 252 HIS A CA 1
ATOM 1917 C C . HIS A 1 252 ? -1.574 -13.491 4.924 1.00 98.38 252 HIS A C 1
ATOM 1919 O O . HIS A 1 252 ? -0.462 -12.978 5.090 1.00 98.38 252 HIS A O 1
ATOM 1925 N N . GLU A 1 253 ? -1.703 -14.787 4.616 1.00 97.00 253 GLU A N 1
ATOM 1926 C CA . GLU A 1 253 ? -0.570 -15.734 4.595 1.00 97.00 253 GLU A CA 1
ATOM 1927 C C . GLU A 1 253 ? 0.577 -15.278 3.672 1.00 97.00 253 GLU A C 1
ATOM 1929 O O . GLU A 1 253 ? 1.754 -15.380 4.020 1.00 97.00 253 GLU A O 1
ATOM 1934 N N . LYS A 1 254 ? 0.239 -14.676 2.525 1.00 95.50 254 LYS A N 1
ATOM 1935 C CA . LYS A 1 254 ? 1.223 -14.180 1.548 1.00 95.50 254 LYS A CA 1
ATOM 1936 C C . LYS A 1 254 ? 2.070 -13.023 2.073 1.00 95.50 254 LYS A C 1
ATOM 1938 O O . LYS A 1 254 ? 3.256 -12.956 1.769 1.00 95.50 254 LYS A O 1
ATOM 1943 N N . ASP A 1 255 ? 1.501 -12.158 2.903 1.00 95.62 255 ASP A N 1
ATOM 1944 C CA . ASP A 1 255 ? 2.249 -11.065 3.525 1.00 95.62 255 ASP A CA 1
ATOM 1945 C C . ASP A 1 255 ? 3.000 -11.537 4.782 1.00 95.62 255 ASP A C 1
ATOM 1947 O O . ASP A 1 255 ? 4.091 -11.041 5.078 1.00 95.62 255 ASP A O 1
ATOM 1951 N N . ALA A 1 256 ? 2.513 -12.580 5.464 1.00 94.25 256 ALA A N 1
ATOM 1952 C CA . ALA A 1 256 ? 3.257 -13.245 6.536 1.00 94.25 256 ALA A CA 1
ATOM 1953 C C . ALA A 1 256 ? 4.569 -13.894 6.032 1.00 94.25 256 ALA A C 1
ATOM 1955 O O . ALA A 1 256 ? 5.601 -13.837 6.715 1.00 94.25 256 ALA A O 1
ATOM 1956 N N . GLU A 1 257 ? 4.571 -14.451 4.813 1.00 91.62 257 GLU A N 1
ATOM 1957 C CA . GLU A 1 257 ? 5.789 -14.919 4.128 1.00 91.62 257 GLU A CA 1
ATOM 1958 C C . GLU A 1 257 ? 6.796 -13.763 3.933 1.00 91.62 257 GLU A C 1
ATOM 1960 O O . GLU A 1 257 ? 7.994 -13.912 4.215 1.00 91.62 257 GLU A O 1
ATOM 1965 N N . VAL A 1 258 ? 6.309 -12.578 3.534 1.00 89.12 258 VAL A N 1
ATOM 1966 C CA . VAL A 1 258 ? 7.137 -11.374 3.347 1.00 89.12 258 VAL A CA 1
ATOM 1967 C C . VAL A 1 258 ? 7.747 -10.907 4.666 1.00 89.12 258 VAL A C 1
ATOM 1969 O O . VAL A 1 258 ? 8.935 -10.576 4.674 1.00 89.12 258 VAL A O 1
ATOM 1972 N N . ILE A 1 259 ? 7.004 -10.927 5.784 1.00 88.69 259 ILE A N 1
ATOM 1973 C CA . ILE A 1 259 ? 7.534 -10.538 7.105 1.00 88.69 259 ILE A CA 1
ATOM 1974 C C . ILE A 1 259 ? 8.783 -11.349 7.447 1.00 88.69 259 ILE A C 1
ATOM 1976 O O . ILE A 1 259 ? 9.813 -10.796 7.848 1.00 88.69 259 ILE A O 1
ATOM 1980 N N . THR A 1 260 ? 8.699 -12.667 7.265 1.00 81.62 260 THR A N 1
ATOM 1981 C CA . THR A 1 260 ? 9.788 -13.589 7.594 1.00 81.62 260 THR A CA 1
ATOM 1982 C C . THR A 1 260 ? 11.033 -13.270 6.771 1.00 81.62 260 THR A C 1
ATOM 1984 O O . THR A 1 260 ? 12.111 -13.072 7.336 1.00 81.62 260 THR A O 1
ATOM 1987 N N . ALA A 1 261 ? 10.889 -13.154 5.449 1.00 79.06 261 ALA A N 1
ATOM 1988 C CA . ALA A 1 261 ? 12.006 -12.873 4.551 1.00 79.06 261 ALA A CA 1
ATOM 1989 C C . ALA A 1 261 ? 12.579 -11.455 4.729 1.00 79.06 261 ALA A C 1
ATOM 1991 O O . ALA A 1 261 ? 13.785 -11.258 4.597 1.00 79.06 261 ALA A O 1
ATOM 1992 N N . ARG A 1 262 ? 11.731 -10.464 5.034 1.00 81.56 262 ARG A N 1
ATOM 1993 C CA . ARG A 1 262 ? 12.110 -9.044 5.097 1.00 81.56 262 ARG A CA 1
ATOM 1994 C C . ARG A 1 262 ? 12.685 -8.612 6.443 1.00 81.56 262 ARG A C 1
ATOM 1996 O O . ARG A 1 262 ? 13.614 -7.812 6.451 1.00 81.56 262 ARG A O 1
ATOM 2003 N N . TYR A 1 263 ? 12.140 -9.099 7.557 1.00 81.94 263 TYR A N 1
ATOM 2004 C CA . TYR A 1 263 ? 12.475 -8.583 8.890 1.00 81.94 263 TYR A CA 1
ATOM 2005 C C . TYR A 1 263 ? 13.205 -9.600 9.768 1.00 81.94 263 TYR A C 1
ATOM 2007 O O . TYR A 1 263 ? 14.138 -9.227 10.476 1.00 81.94 263 TYR A O 1
ATOM 2015 N N . PHE A 1 264 ? 12.837 -10.883 9.707 1.00 76.50 264 PHE A N 1
ATOM 2016 C CA . PHE A 1 264 ? 13.452 -11.913 10.557 1.00 76.50 264 PHE A CA 1
ATOM 2017 C C . PHE A 1 264 ? 14.669 -12.590 9.914 1.00 76.50 264 PHE A C 1
ATOM 2019 O O . PHE A 1 264 ? 15.617 -12.949 10.614 1.00 76.50 264 PHE A O 1
ATOM 2026 N N . ALA A 1 265 ? 14.680 -12.740 8.588 1.00 73.19 265 ALA A N 1
ATOM 2027 C CA . ALA A 1 265 ? 15.764 -13.381 7.846 1.00 73.19 265 ALA A CA 1
ATOM 2028 C C . ALA A 1 265 ? 16.286 -12.541 6.655 1.00 73.19 265 ALA A C 1
ATOM 2030 O O . ALA A 1 265 ? 16.406 -13.079 5.554 1.00 73.19 265 ALA A O 1
ATOM 2031 N N . PRO A 1 266 ? 16.687 -11.264 6.843 1.00 74.06 266 PRO A N 1
ATOM 2032 C CA . PRO A 1 266 ? 17.021 -10.341 5.747 1.00 74.06 266 PRO A CA 1
ATOM 2033 C C . PRO A 1 266 ? 18.365 -10.608 5.035 1.00 74.06 266 PRO A C 1
ATOM 2035 O O . PRO A 1 266 ? 18.967 -9.701 4.457 1.00 74.06 266 PRO A O 1
ATOM 2038 N N . ARG A 1 267 ? 18.906 -11.830 5.095 1.00 71.56 267 ARG A N 1
ATOM 2039 C CA . ARG A 1 267 ? 20.254 -12.127 4.585 1.00 71.56 267 ARG A CA 1
ATOM 2040 C C . ARG A 1 267 ? 20.310 -11.942 3.069 1.00 71.56 267 ARG A C 1
ATOM 2042 O O . ARG A 1 267 ? 19.555 -12.577 2.348 1.00 71.56 267 ARG A O 1
ATOM 2049 N N . GLY A 1 268 ? 21.244 -11.115 2.599 1.00 76.81 268 GLY A N 1
ATOM 2050 C CA . GLY A 1 268 ? 21.501 -10.918 1.170 1.00 76.81 268 GLY A CA 1
ATOM 2051 C C . GLY A 1 268 ? 20.482 -10.041 0.435 1.00 76.81 268 GLY A C 1
ATOM 2052 O O . GLY A 1 268 ? 20.659 -9.824 -0.757 1.00 76.81 268 GLY A O 1
ATOM 2053 N N . LEU A 1 269 ? 19.470 -9.476 1.113 1.00 78.88 269 LEU A N 1
ATOM 2054 C CA . LEU A 1 269 ? 18.416 -8.688 0.454 1.00 78.88 269 LEU A CA 1
ATOM 2055 C C . LEU A 1 269 ? 18.957 -7.513 -0.367 1.00 78.88 269 LEU A C 1
ATOM 2057 O O . LEU A 1 269 ? 18.464 -7.254 -1.462 1.00 78.88 269 LEU A O 1
ATOM 2061 N N . THR A 1 270 ? 19.968 -6.803 0.139 1.00 81.62 270 THR A N 1
ATOM 2062 C CA . THR A 1 270 ? 20.595 -5.683 -0.579 1.00 81.62 270 THR A CA 1
ATOM 2063 C C . THR A 1 270 ? 21.384 -6.151 -1.796 1.00 81.62 270 THR A C 1
ATOM 2065 O O . THR A 1 270 ? 21.357 -5.488 -2.829 1.00 81.62 270 THR A O 1
ATOM 2068 N N . ASP A 1 271 ? 22.052 -7.300 -1.703 1.00 85.69 271 ASP A N 1
ATOM 2069 C CA . ASP A 1 271 ? 22.834 -7.866 -2.805 1.00 85.69 271 ASP A CA 1
ATOM 2070 C C . ASP A 1 271 ? 21.916 -8.411 -3.897 1.00 85.69 271 ASP A C 1
ATOM 2072 O O . ASP A 1 271 ? 22.160 -8.198 -5.084 1.00 85.69 271 ASP A O 1
ATOM 2076 N N . ASP A 1 272 ? 20.835 -9.080 -3.506 1.00 87.50 272 ASP A N 1
ATOM 2077 C CA . ASP A 1 272 ? 19.826 -9.582 -4.431 1.00 87.50 272 ASP A CA 1
ATOM 2078 C C . ASP A 1 272 ? 19.066 -8.431 -5.085 1.00 87.50 272 ASP A C 1
ATOM 2080 O O . ASP A 1 272 ? 18.828 -8.472 -6.290 1.00 87.50 272 ASP A O 1
ATOM 2084 N N . MET A 1 273 ? 18.770 -7.360 -4.338 1.00 87.75 273 MET A N 1
ATOM 2085 C CA . MET A 1 273 ? 18.223 -6.130 -4.909 1.00 87.75 273 MET A CA 1
ATOM 2086 C C . MET A 1 273 ? 19.191 -5.503 -5.913 1.00 87.75 273 MET A C 1
ATOM 2088 O O . MET A 1 273 ? 18.772 -5.131 -7.002 1.00 87.75 273 MET A O 1
ATOM 2092 N N . SER A 1 274 ? 20.483 -5.433 -5.593 1.00 89.19 274 SER A N 1
ATOM 2093 C CA . SER A 1 274 ? 21.495 -4.874 -6.494 1.00 89.19 274 SER A CA 1
ATOM 2094 C C . SER A 1 274 ? 21.597 -5.667 -7.799 1.00 89.19 274 SER A C 1
ATOM 2096 O O . SER A 1 274 ? 21.556 -5.080 -8.882 1.00 89.19 274 SER A O 1
ATOM 2098 N N . LYS A 1 275 ? 21.633 -7.006 -7.720 1.00 91.31 275 LYS A N 1
ATOM 2099 C CA . LYS A 1 275 ? 21.611 -7.889 -8.900 1.00 91.31 275 LYS A CA 1
ATOM 2100 C C . LYS A 1 275 ? 20.315 -7.748 -9.691 1.00 91.31 275 LYS A C 1
ATOM 2102 O O . LYS A 1 275 ? 20.349 -7.744 -10.917 1.00 91.31 275 LYS A O 1
ATOM 2107 N N . PHE A 1 276 ? 19.180 -7.640 -9.005 1.00 93.06 276 PHE A N 1
ATOM 2108 C CA . PHE A 1 276 ? 17.878 -7.435 -9.633 1.00 93.06 276 PHE A CA 1
ATOM 2109 C C . PHE A 1 276 ? 17.826 -6.099 -10.381 1.00 93.06 276 PHE A C 1
ATOM 2111 O O . PHE A 1 276 ? 17.349 -6.045 -11.510 1.00 93.06 276 PHE A O 1
ATOM 2118 N N . MET A 1 277 ? 18.370 -5.031 -9.801 1.00 93.75 277 MET A N 1
ATOM 2119 C CA . MET A 1 277 ? 18.460 -3.724 -10.449 1.00 93.75 277 MET A CA 1
ATOM 2120 C C . MET A 1 277 ? 19.404 -3.761 -11.663 1.00 93.75 277 MET A C 1
ATOM 2122 O O . MET A 1 277 ? 19.014 -3.304 -12.736 1.00 93.75 277 MET A O 1
ATOM 2126 N N . GLU A 1 278 ? 20.588 -4.383 -11.550 1.00 94.62 278 GLU A N 1
ATOM 2127 C CA . GLU A 1 278 ? 21.507 -4.601 -12.688 1.00 94.62 278 GLU A CA 1
ATOM 2128 C C . GLU A 1 278 ? 20.810 -5.386 -13.811 1.00 94.62 278 GLU A C 1
ATOM 2130 O O . GLU A 1 278 ? 20.839 -4.978 -14.971 1.00 94.62 278 GLU A O 1
ATOM 2135 N N . HIS A 1 279 ? 20.109 -6.472 -13.468 1.00 95.88 279 HIS A N 1
ATOM 2136 C CA . HIS A 1 279 ? 19.367 -7.289 -14.430 1.00 95.88 279 HIS A CA 1
ATOM 2137 C C . HIS A 1 279 ? 18.321 -6.481 -15.211 1.00 95.88 279 HIS A C 1
ATOM 2139 O O . HIS A 1 279 ? 18.058 -6.779 -16.372 1.00 95.88 279 HIS A O 1
ATOM 2145 N N . ASN A 1 280 ? 17.767 -5.431 -14.608 1.00 96.88 280 ASN A N 1
ATOM 2146 C CA . ASN A 1 280 ? 16.747 -4.576 -15.210 1.00 96.88 280 ASN A CA 1
ATOM 2147 C C . ASN A 1 280 ? 17.303 -3.268 -15.802 1.00 96.88 280 ASN A C 1
ATOM 2149 O O . ASN A 1 280 ? 16.538 -2.350 -16.105 1.00 96.88 280 ASN A O 1
ATOM 2153 N N . GLY A 1 281 ? 18.622 -3.201 -16.015 1.00 95.69 281 GLY A N 1
ATOM 2154 C CA . GLY A 1 281 ? 19.294 -2.122 -16.743 1.00 95.69 281 GLY A CA 1
ATOM 2155 C C . GLY A 1 281 ? 19.713 -0.927 -15.891 1.00 95.69 281 GLY A C 1
ATOM 2156 O O . GLY A 1 281 ? 20.198 0.060 -16.442 1.00 95.69 281 GLY A O 1
ATOM 2157 N N . VAL A 1 282 ? 19.563 -0.994 -14.563 1.00 94.12 282 VAL A N 1
ATOM 2158 C CA . VAL A 1 282 ? 20.004 0.085 -13.673 1.00 94.12 282 VAL A CA 1
ATOM 2159 C C . VAL A 1 282 ? 21.537 0.182 -13.700 1.00 94.12 282 VAL A C 1
ATOM 2161 O O . VAL A 1 282 ? 22.219 -0.818 -13.451 1.00 94.12 282 VAL A O 1
ATOM 2164 N N . PRO A 1 283 ? 22.120 1.372 -13.950 1.00 89.00 283 PRO A N 1
ATOM 2165 C CA . PRO A 1 283 ? 23.567 1.546 -13.961 1.00 89.00 283 PRO A CA 1
ATOM 2166 C C . PRO A 1 283 ? 24.209 1.218 -12.608 1.00 89.00 283 PRO A C 1
ATOM 2168 O O . PRO A 1 283 ? 23.695 1.587 -11.550 1.00 89.00 283 PRO A O 1
ATOM 2171 N N . ALA A 1 284 ? 25.405 0.621 -12.637 1.00 81.00 284 ALA A N 1
ATOM 2172 C CA . ALA A 1 284 ? 26.139 0.218 -11.432 1.00 81.00 284 ALA A CA 1
ATOM 2173 C C . ALA A 1 284 ? 26.363 1.364 -10.424 1.00 81.00 284 ALA A C 1
ATOM 2175 O O . ALA A 1 284 ? 26.384 1.123 -9.222 1.00 81.00 284 ALA A O 1
ATOM 2176 N N . LEU A 1 285 ? 26.491 2.610 -10.897 1.00 72.31 285 LEU A N 1
ATOM 2177 C CA . LEU A 1 285 ? 26.650 3.791 -10.039 1.00 72.31 285 LEU A CA 1
ATOM 2178 C C . LEU A 1 285 ? 25.371 4.165 -9.269 1.00 72.31 285 LEU A C 1
ATOM 2180 O O . LEU A 1 285 ? 25.468 4.731 -8.185 1.00 72.31 285 LEU A O 1
ATOM 2184 N N . ALA A 1 286 ? 24.190 3.844 -9.800 1.00 72.94 286 ALA A N 1
ATOM 2185 C CA . ALA A 1 286 ? 22.904 4.152 -9.173 1.00 72.94 286 ALA A CA 1
ATOM 2186 C C . ALA A 1 286 ? 22.421 3.024 -8.236 1.00 72.94 286 ALA A C 1
ATOM 2188 O O . ALA A 1 286 ? 21.694 3.268 -7.270 1.00 72.94 286 ALA A O 1
ATOM 2189 N N . SER A 1 287 ? 22.876 1.789 -8.479 1.00 71.56 287 SER A N 1
ATOM 2190 C CA . SER A 1 287 ? 22.431 0.584 -7.765 1.00 71.56 287 SER A CA 1
ATOM 2191 C C . SER A 1 287 ? 22.617 0.615 -6.231 1.00 71.56 287 SER A C 1
ATOM 2193 O O . SER A 1 287 ? 21.679 0.223 -5.529 1.00 71.56 287 SER A O 1
ATOM 2195 N N . PRO A 1 288 ? 23.734 1.112 -5.648 1.00 72.94 288 PRO A N 1
ATOM 2196 C CA . PRO A 1 288 ? 23.913 1.107 -4.191 1.00 72.94 288 PRO A CA 1
ATOM 2197 C C . PRO A 1 288 ? 22.861 1.935 -3.439 1.00 72.94 288 PRO A C 1
ATOM 2199 O O . PRO A 1 288 ? 22.329 1.480 -2.427 1.00 72.94 288 PRO A O 1
ATOM 2202 N N . GLY A 1 289 ? 22.516 3.122 -3.954 1.00 73.19 289 GLY A N 1
ATOM 2203 C CA . GLY A 1 289 ? 21.499 3.991 -3.352 1.00 73.19 289 GLY A CA 1
ATOM 2204 C C . GLY A 1 289 ? 20.101 3.376 -3.422 1.00 73.19 289 GLY A C 1
ATOM 2205 O O . GLY A 1 289 ? 19.376 3.369 -2.429 1.00 73.19 289 GLY A O 1
ATOM 2206 N N . MET A 1 290 ? 19.740 2.789 -4.567 1.00 77.69 290 MET A N 1
ATOM 2207 C CA . MET A 1 290 ? 18.444 2.122 -4.757 1.00 77.69 290 MET A CA 1
ATOM 2208 C C . MET A 1 290 ? 18.308 0.860 -3.899 1.00 77.69 290 MET A C 1
ATOM 2210 O O . MET A 1 290 ? 17.258 0.606 -3.301 1.00 77.69 290 MET A O 1
ATOM 2214 N N . SER A 1 291 ? 19.386 0.081 -3.794 1.00 73.50 291 SER A N 1
ATOM 2215 C CA . SER A 1 291 ? 19.415 -1.163 -3.020 1.00 73.50 291 SER A CA 1
ATOM 2216 C C . SER A 1 291 ? 19.257 -0.907 -1.523 1.00 73.50 291 SER A C 1
ATOM 2218 O O . SER A 1 291 ? 18.555 -1.653 -0.843 1.00 73.50 291 SER A O 1
ATOM 2220 N N . MET A 1 292 ? 19.841 0.183 -1.014 1.00 72.88 292 MET A N 1
ATOM 2221 C CA . MET A 1 292 ? 19.710 0.587 0.389 1.00 72.88 292 MET A CA 1
ATOM 2222 C C . MET A 1 292 ? 18.491 1.478 0.676 1.00 72.88 292 MET A C 1
ATOM 2224 O O . MET A 1 292 ? 18.187 1.707 1.844 1.00 72.88 292 MET A O 1
ATOM 2228 N N . GLY A 1 293 ? 17.773 1.961 -0.344 1.00 64.69 293 GLY A N 1
ATOM 2229 C CA . GLY A 1 293 ? 16.729 2.988 -0.207 1.00 64.69 293 GLY A CA 1
ATOM 2230 C C . GLY A 1 293 ? 15.577 2.643 0.749 1.00 64.69 293 GLY A C 1
ATOM 2231 O O . GLY A 1 293 ? 14.932 3.544 1.273 1.00 64.69 293 GLY A O 1
ATOM 2232 N N . SER A 1 294 ? 15.347 1.356 1.032 1.00 67.94 294 SER A N 1
ATOM 2233 C CA . SER A 1 294 ? 14.329 0.888 1.986 1.00 67.94 294 SER A CA 1
ATOM 2234 C C . SER A 1 294 ? 14.871 0.596 3.393 1.00 67.94 294 SER A C 1
ATOM 2236 O O . SER A 1 294 ? 14.091 0.313 4.296 1.00 67.94 294 SER A O 1
ATOM 2238 N N . MET A 1 295 ? 16.190 0.639 3.610 1.00 71.94 295 MET A N 1
ATOM 2239 C CA . MET A 1 295 ? 16.808 0.235 4.884 1.00 71.94 295 MET A CA 1
ATOM 2240 C C . MET A 1 295 ? 16.475 1.196 6.026 1.00 71.94 295 MET A C 1
ATOM 2242 O O . MET A 1 295 ? 16.248 0.748 7.146 1.00 71.94 295 MET A O 1
ATOM 2246 N N . GLY A 1 296 ? 16.385 2.500 5.743 1.00 71.06 296 GLY A N 1
ATOM 2247 C CA . GLY A 1 296 ? 15.982 3.497 6.741 1.00 71.06 296 GLY A CA 1
ATOM 2248 C C . GLY A 1 296 ? 14.559 3.275 7.266 1.00 71.06 296 GLY A C 1
ATOM 2249 O O . GLY A 1 296 ? 14.285 3.559 8.426 1.00 71.06 296 GLY A O 1
ATOM 2250 N N . MET A 1 297 ? 13.677 2.693 6.447 1.00 77.50 297 MET A N 1
ATOM 2251 C CA . MET A 1 297 ? 12.299 2.376 6.837 1.00 77.50 297 MET A CA 1
ATOM 2252 C C . MET A 1 297 ? 12.233 1.201 7.819 1.00 77.50 297 MET A C 1
ATOM 2254 O O . MET A 1 297 ? 11.349 1.177 8.668 1.00 77.50 297 MET A O 1
ATOM 2258 N N . LEU A 1 298 ? 13.181 0.253 7.753 1.00 79.44 298 LEU A N 1
ATOM 2259 C CA . LEU A 1 298 ? 13.217 -0.909 8.653 1.00 79.44 298 LEU A CA 1
ATOM 2260 C C . LEU A 1 298 ? 13.377 -0.503 10.123 1.00 79.44 298 LEU A C 1
ATOM 2262 O O . LEU A 1 298 ? 12.884 -1.205 10.999 1.00 79.44 298 LEU A O 1
ATOM 2266 N N . ALA A 1 299 ? 14.037 0.628 10.392 1.00 84.38 299 ALA A N 1
ATOM 2267 C CA . ALA A 1 299 ? 14.199 1.154 11.747 1.00 84.38 299 ALA A CA 1
ATOM 2268 C C . ALA A 1 299 ? 12.864 1.573 12.389 1.00 84.38 299 ALA A C 1
ATOM 2270 O O . ALA A 1 299 ? 12.754 1.585 13.611 1.00 84.38 299 ALA A O 1
ATOM 2271 N N . ASN A 1 300 ? 11.849 1.864 11.571 1.00 90.44 300 ASN A N 1
ATOM 2272 C CA . ASN A 1 300 ? 10.521 2.293 12.005 1.00 90.44 300 ASN A CA 1
ATOM 2273 C C . ASN A 1 300 ? 9.496 1.148 11.941 1.00 90.44 300 ASN A C 1
ATOM 2275 O O . ASN A 1 300 ? 8.300 1.393 11.788 1.00 90.44 300 ASN A O 1
ATOM 2279 N N . VAL A 1 301 ? 9.951 -0.106 12.049 1.00 94.81 301 VAL A N 1
ATOM 2280 C CA . VAL A 1 301 ? 9.093 -1.296 12.107 1.00 94.81 301 VAL A CA 1
ATOM 2281 C C . VAL A 1 301 ? 9.453 -2.123 13.338 1.00 94.81 301 VAL A C 1
ATOM 2283 O O . VAL A 1 301 ? 10.619 -2.427 13.575 1.00 94.81 301 VAL A O 1
ATOM 2286 N N . SER A 1 302 ? 8.441 -2.508 14.110 1.00 96.44 302 SER A N 1
ATOM 2287 C CA . SER A 1 302 ? 8.520 -3.487 15.193 1.00 96.44 302 SER A CA 1
ATOM 2288 C C . SER A 1 302 ? 7.914 -4.803 14.695 1.00 96.44 302 SER A C 1
ATOM 2290 O O . SER A 1 302 ? 6.697 -4.986 14.782 1.00 96.44 302 SER A O 1
ATOM 2292 N N . PRO A 1 303 ? 8.714 -5.707 14.098 1.00 95.12 303 PRO A N 1
ATOM 2293 C CA . PRO A 1 303 ? 8.173 -6.893 13.454 1.00 95.12 303 PRO A CA 1
ATOM 2294 C C . PRO A 1 303 ? 7.711 -7.939 14.477 1.00 95.12 303 PRO A C 1
ATOM 2296 O O . PRO A 1 303 ? 8.411 -8.244 15.443 1.00 95.12 303 PRO A O 1
ATOM 2299 N N . VAL A 1 304 ? 6.561 -8.551 14.212 1.00 96.81 304 VAL A N 1
ATOM 2300 C CA . VAL A 1 304 ? 5.975 -9.664 14.960 1.00 96.81 304 VAL A CA 1
ATOM 2301 C C . VAL A 1 304 ? 5.284 -10.639 13.991 1.00 96.81 304 VAL A C 1
ATOM 2303 O O . VAL A 1 304 ? 4.629 -10.198 13.051 1.00 96.81 304 VAL A O 1
ATOM 2306 N N . PRO A 1 305 ? 5.420 -11.968 14.151 1.00 96.19 305 PRO A N 1
ATOM 2307 C CA . PRO A 1 305 ? 4.680 -12.910 13.314 1.00 96.19 305 PRO A CA 1
ATOM 2308 C C . PRO A 1 305 ? 3.164 -12.734 13.467 1.00 96.19 305 PRO A C 1
ATOM 2310 O O . PRO A 1 305 ? 2.689 -12.371 14.542 1.00 96.19 305 PRO A O 1
ATOM 2313 N N . ALA A 1 306 ? 2.412 -13.048 12.414 1.00 96.62 306 ALA A N 1
ATOM 2314 C CA . ALA A 1 306 ? 0.962 -13.162 12.517 1.00 96.62 306 ALA A CA 1
ATOM 2315 C C . ALA A 1 306 ? 0.591 -14.343 13.428 1.00 96.62 306 ALA A C 1
ATOM 2317 O O . ALA A 1 3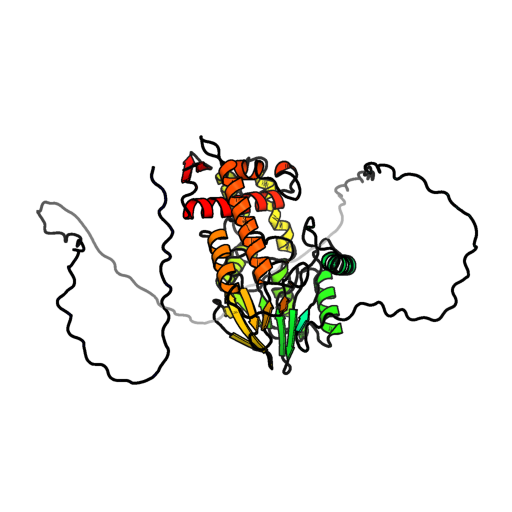06 ? 1.139 -15.438 13.267 1.00 96.62 306 ALA A O 1
ATOM 2318 N N . ASP A 1 307 ? -0.343 -14.128 14.356 1.00 97.94 307 ASP A N 1
ATOM 2319 C CA . ASP A 1 307 ? -0.943 -15.208 15.145 1.00 97.94 307 ASP A CA 1
ATOM 2320 C C . ASP A 1 307 ? -1.943 -15.990 14.283 1.00 97.94 307 ASP A C 1
ATOM 2322 O O . ASP A 1 307 ? -1.968 -17.221 14.315 1.00 97.94 307 ASP A O 1
ATOM 2326 N N . THR A 1 308 ? -2.705 -15.265 13.455 1.00 98.12 308 THR A N 1
ATOM 2327 C CA . THR A 1 308 ? -3.691 -15.823 12.528 1.00 98.12 308 THR A CA 1
ATOM 2328 C C . THR A 1 308 ? -3.376 -15.391 11.103 1.00 98.12 308 THR A C 1
ATOM 2330 O O . THR A 1 308 ? -3.281 -14.201 10.799 1.00 98.12 308 THR A O 1
ATOM 2333 N N . GLN A 1 309 ? -3.230 -16.382 10.221 1.00 98.12 309 GLN A N 1
ATOM 2334 C CA . GLN A 1 309 ? -3.015 -16.174 8.793 1.00 98.12 309 GLN A CA 1
ATOM 2335 C C . GLN A 1 309 ? -4.303 -16.444 8.015 1.00 98.12 309 GLN A C 1
ATOM 2337 O O . GLN A 1 309 ? -4.828 -17.556 8.074 1.00 98.12 309 GLN A O 1
ATOM 2342 N N . VAL A 1 310 ? -4.798 -15.430 7.306 1.00 98.38 310 VAL A N 1
ATOM 2343 C CA . VAL A 1 310 ? -6.039 -15.496 6.508 1.00 98.38 310 VAL A CA 1
ATOM 2344 C C . VAL A 1 310 ? -5.747 -15.669 5.016 1.00 98.38 310 VAL A C 1
ATOM 2346 O O . VAL A 1 310 ? -4.614 -15.459 4.576 1.00 98.38 310 VAL A O 1
ATOM 2349 N N . LYS A 1 311 ? -6.773 -16.049 4.247 1.00 97.88 311 LYS A N 1
ATOM 2350 C CA . LYS A 1 311 ? -6.705 -16.342 2.804 1.00 97.88 311 LYS A CA 1
ATOM 2351 C C . LYS A 1 311 ? -7.635 -15.489 1.936 1.00 97.88 311 LYS A C 1
ATOM 2353 O O . LYS A 1 311 ? -7.597 -15.617 0.716 1.00 97.88 311 LYS A O 1
ATOM 2358 N N . GLY A 1 312 ? -8.495 -14.664 2.538 1.00 92.88 312 GLY A N 1
ATOM 2359 C CA . GLY A 1 312 ? -9.392 -13.755 1.815 1.00 92.88 312 GLY A CA 1
ATOM 2360 C C . GLY A 1 312 ? -10.762 -14.319 1.471 1.00 92.88 312 GLY A C 1
ATOM 2361 O O . GLY A 1 312 ? -11.315 -13.984 0.427 1.00 92.88 312 GLY A O 1
ATOM 2362 N N . SER A 1 313 ? -11.283 -15.204 2.318 1.00 92.88 313 SER A N 1
ATOM 2363 C CA . SER A 1 313 ? -12.682 -15.667 2.253 1.00 92.88 313 SER A CA 1
ATOM 2364 C C . SER A 1 313 ? -13.307 -15.871 3.635 1.00 92.88 313 SER A C 1
ATOM 2366 O O . SER A 1 313 ? -14.450 -16.308 3.765 1.00 92.88 313 SER A O 1
ATOM 2368 N N . GLU A 1 314 ? -12.533 -15.603 4.681 1.00 98.00 314 GLU A N 1
ATOM 2369 C CA . GLU A 1 314 ? -12.957 -15.673 6.063 1.00 98.00 314 GLU A CA 1
ATOM 2370 C C . GLU A 1 314 ? -13.826 -14.471 6.430 1.00 98.00 314 GLU A C 1
ATOM 2372 O O . GLU A 1 314 ? -13.721 -13.394 5.843 1.00 98.00 314 GLU A O 1
ATOM 2377 N N . THR A 1 315 ? -14.641 -14.645 7.468 1.00 97.31 315 THR A N 1
ATOM 2378 C CA . THR A 1 315 ? -15.364 -13.549 8.108 1.00 97.31 315 THR A CA 1
ATOM 2379 C C . THR A 1 315 ? -14.987 -13.450 9.579 1.00 97.31 315 THR A C 1
ATOM 2381 O O . THR A 1 315 ? -14.604 -14.442 10.210 1.00 97.31 315 THR A O 1
ATOM 2384 N N . PHE A 1 316 ? -15.086 -12.252 10.150 1.00 95.88 316 PHE A N 1
ATOM 2385 C CA . PHE A 1 316 ? -14.962 -12.051 11.589 1.00 95.88 316 PHE A CA 1
ATOM 2386 C C . PHE A 1 316 ? -15.993 -11.048 12.097 1.00 95.88 316 PHE A C 1
ATOM 2388 O O . PHE A 1 316 ? -16.367 -10.100 11.411 1.00 95.88 316 PHE A O 1
ATOM 2395 N N . LYS A 1 317 ? -16.432 -11.256 13.339 1.00 95.19 317 LYS A N 1
ATOM 2396 C CA . LYS A 1 317 ? -17.433 -10.413 13.993 1.00 95.19 317 LYS A CA 1
ATOM 2397 C C . LYS A 1 317 ? -16.801 -9.471 15.003 1.00 95.19 317 LYS A C 1
ATOM 2399 O O . LYS A 1 317 ? -15.818 -9.838 15.647 1.00 95.19 317 LYS A O 1
ATOM 2404 N N . VAL A 1 318 ? -17.411 -8.297 15.152 1.00 94.06 318 VAL A N 1
ATOM 2405 C CA . VAL A 1 318 ? -17.125 -7.323 16.217 1.00 94.06 318 VAL A CA 1
ATOM 2406 C C . VAL A 1 318 ? -18.457 -6.776 16.703 1.00 94.06 318 VAL A C 1
ATOM 2408 O O . VAL A 1 318 ? -19.046 -5.925 16.038 1.00 94.06 318 VAL A O 1
ATOM 2411 N N . GLY A 1 319 ? -18.979 -7.302 17.812 1.00 92.25 319 GLY A N 1
ATOM 2412 C CA . GLY A 1 319 ? -20.365 -7.043 18.221 1.00 92.25 319 GLY A CA 1
ATOM 2413 C C . GLY A 1 319 ? -21.357 -7.219 17.059 1.00 92.25 319 GLY A C 1
ATOM 2414 O O . GLY A 1 319 ? -21.513 -8.322 16.536 1.00 92.25 319 GLY A O 1
ATOM 2415 N N . ASP A 1 320 ? -21.991 -6.120 16.642 1.00 91.94 320 ASP A N 1
ATOM 2416 C CA . ASP A 1 320 ? -22.997 -6.086 15.565 1.00 91.94 320 ASP A CA 1
ATOM 2417 C C . ASP A 1 320 ? -22.427 -6.007 14.134 1.00 91.94 320 ASP A C 1
ATOM 2419 O O . ASP A 1 320 ? -23.199 -5.989 13.175 1.00 91.94 320 ASP A O 1
ATOM 2423 N N . PHE A 1 321 ? -21.106 -5.920 13.965 1.00 96.62 321 PHE A N 1
ATOM 2424 C CA . PHE A 1 321 ? -20.465 -5.879 12.648 1.00 96.62 321 PHE A CA 1
ATOM 2425 C C . PHE A 1 321 ? -20.040 -7.273 12.184 1.00 96.62 321 PHE A C 1
ATOM 2427 O O . PHE A 1 321 ? -19.522 -8.062 12.980 1.00 96.62 321 PHE A O 1
ATOM 2434 N N . ASP A 1 322 ? -20.204 -7.551 10.889 1.00 96.94 322 ASP A N 1
ATOM 2435 C CA . ASP A 1 322 ? -19.762 -8.789 10.241 1.00 96.94 322 ASP A CA 1
ATOM 2436 C C . ASP A 1 322 ? -18.830 -8.462 9.072 1.00 96.94 322 ASP A C 1
ATOM 2438 O O . ASP A 1 322 ? -19.287 -8.090 7.998 1.00 96.94 322 ASP A O 1
ATOM 2442 N N . PHE A 1 323 ? -17.518 -8.548 9.284 1.00 98.25 323 PHE A N 1
ATOM 2443 C CA . PHE A 1 323 ? -16.541 -8.209 8.254 1.00 98.25 323 PHE A CA 1
ATOM 2444 C C . PHE A 1 323 ? -16.147 -9.440 7.448 1.00 98.25 323 PHE A C 1
ATOM 2446 O O . PHE A 1 323 ? -15.644 -10.420 7.997 1.00 98.25 323 PHE A O 1
ATOM 2453 N N . GLU A 1 324 ? -16.314 -9.352 6.137 1.00 98.50 324 GLU A N 1
ATOM 2454 C CA . GLU A 1 324 ? -15.755 -10.254 5.142 1.00 98.50 324 GLU A CA 1
ATOM 2455 C C . GLU A 1 324 ? -14.339 -9.799 4.777 1.00 98.50 324 GLU A C 1
ATOM 2457 O O . GLU A 1 324 ? -14.103 -8.626 4.476 1.00 98.50 324 GLU A O 1
ATOM 2462 N N . ILE A 1 325 ? -13.384 -10.728 4.806 1.00 98.69 325 ILE A N 1
ATOM 2463 C CA . ILE A 1 325 ? -12.014 -10.490 4.353 1.00 98.69 325 ILE A CA 1
ATOM 2464 C C . ILE A 1 325 ? -11.948 -10.832 2.869 1.00 98.69 325 ILE A C 1
ATOM 2466 O O . ILE A 1 325 ? -12.171 -11.979 2.495 1.00 98.69 325 ILE A O 1
ATOM 2470 N N . ILE A 1 326 ? -11.590 -9.858 2.035 1.00 98.62 326 ILE A N 1
ATOM 2471 C CA . ILE A 1 326 ? -11.465 -10.018 0.584 1.00 98.62 326 ILE A CA 1
ATOM 2472 C C . ILE A 1 326 ? -9.988 -9.899 0.218 1.00 98.62 326 ILE A C 1
ATOM 2474 O O . ILE A 1 326 ? -9.384 -8.849 0.435 1.00 98.62 326 ILE A O 1
ATOM 2478 N N . TRP A 1 327 ? -9.391 -10.956 -0.335 1.00 98.56 327 TRP A N 1
ATOM 2479 C CA . TRP A 1 327 ? -8.010 -10.892 -0.826 1.00 98.56 327 TRP A CA 1
ATOM 2480 C C . TRP A 1 327 ? -7.940 -10.104 -2.136 1.00 98.56 327 TRP A C 1
ATOM 2482 O O . TRP A 1 327 ? -8.612 -10.439 -3.110 1.00 98.56 327 TRP A O 1
ATOM 2492 N N . THR A 1 328 ? -7.127 -9.048 -2.137 1.00 98.25 328 THR A N 1
ATOM 2493 C CA . THR A 1 328 ? -6.983 -8.072 -3.225 1.00 98.25 328 THR A CA 1
ATOM 2494 C C . THR A 1 328 ? -5.505 -7.862 -3.593 1.00 98.25 328 THR A C 1
ATOM 2496 O O . THR A 1 328 ? -4.966 -6.761 -3.424 1.00 98.25 328 THR A O 1
ATOM 2499 N N . PRO A 1 329 ? -4.803 -8.918 -4.062 1.00 97.44 329 PRO A N 1
ATOM 2500 C CA . PRO A 1 329 ? -3.372 -8.868 -4.347 1.00 97.44 329 PRO A CA 1
ATOM 2501 C C . PRO A 1 329 ? -3.012 -7.852 -5.436 1.00 97.44 329 PRO A C 1
ATOM 2503 O O . PRO A 1 329 ? -3.812 -7.498 -6.297 1.00 97.44 329 PRO A O 1
ATOM 2506 N N . GLY A 1 330 ? -1.752 -7.425 -5.422 1.00 96.38 330 GLY A N 1
ATOM 2507 C CA . GLY A 1 330 ? -1.155 -6.588 -6.462 1.00 96.38 330 GLY A CA 1
ATOM 2508 C C . GLY A 1 330 ? -0.279 -5.496 -5.868 1.00 96.38 330 GLY A C 1
ATOM 2509 O O . GLY A 1 330 ? 0.926 -5.478 -6.112 1.00 96.38 330 GLY A O 1
ATOM 2510 N N . HIS A 1 331 ? -0.862 -4.648 -5.013 1.00 96.62 331 HIS A N 1
ATOM 2511 C CA . HIS A 1 331 ? -0.111 -3.663 -4.223 1.00 96.62 331 HIS A CA 1
ATOM 2512 C C . HIS A 1 331 ? 0.870 -4.350 -3.258 1.00 96.62 331 HIS A C 1
ATOM 2514 O O . HIS A 1 331 ? 2.060 -4.037 -3.230 1.00 96.62 331 HIS A O 1
ATOM 2520 N N . SER A 1 332 ? 0.381 -5.361 -2.537 1.00 96.00 332 SER A N 1
ATOM 2521 C CA . SER A 1 332 ? 1.200 -6.370 -1.866 1.00 96.00 332 SER A CA 1
ATOM 2522 C C . SER A 1 332 ? 0.707 -7.780 -2.233 1.00 96.00 332 SER A C 1
ATOM 2524 O O . SER A 1 332 ? -0.423 -7.934 -2.715 1.00 96.00 332 SER A O 1
ATOM 2526 N N . PRO A 1 333 ? 1.524 -8.832 -2.029 1.00 95.25 333 PRO A N 1
ATOM 2527 C CA . PRO A 1 333 ? 1.107 -10.214 -2.276 1.00 95.25 333 PRO A CA 1
ATOM 2528 C C . PRO A 1 333 ? -0.122 -10.648 -1.463 1.00 95.25 333 PRO A C 1
ATOM 2530 O O . PRO A 1 333 ? -0.926 -11.454 -1.929 1.00 95.25 333 PRO A O 1
ATOM 2533 N N . GLY A 1 334 ? -0.248 -10.154 -0.232 1.00 96.31 334 GLY A N 1
ATOM 2534 C CA . GLY A 1 334 ? -1.301 -10.509 0.712 1.00 96.31 334 GLY A CA 1
ATOM 2535 C C . GLY A 1 334 ? -2.255 -9.376 1.060 1.00 96.31 334 GLY A C 1
ATOM 2536 O O . GLY A 1 334 ? -2.864 -9.441 2.120 1.00 96.31 334 GLY A O 1
ATOM 2537 N N . HIS A 1 335 ? -2.381 -8.349 0.222 1.00 98.38 335 HIS A N 1
ATOM 2538 C CA . HIS A 1 335 ? -3.267 -7.232 0.530 1.00 98.38 335 HIS A CA 1
ATOM 2539 C C . HIS A 1 335 ? -4.719 -7.713 0.696 1.00 98.38 335 HIS A C 1
ATOM 2541 O O . HIS A 1 335 ? -5.208 -8.505 -0.113 1.00 98.38 335 HIS A O 1
ATOM 2547 N N . ILE A 1 336 ? -5.408 -7.238 1.735 1.00 98.88 336 ILE A N 1
ATOM 2548 C CA . ILE A 1 336 ? -6.829 -7.518 1.980 1.00 98.88 336 ILE A CA 1
ATOM 2549 C C . ILE A 1 336 ? -7.652 -6.231 2.085 1.00 98.88 336 ILE A C 1
ATOM 2551 O O . ILE A 1 336 ? -7.214 -5.234 2.658 1.00 98.88 336 ILE A O 1
ATOM 2555 N N . CYS A 1 337 ? -8.881 -6.276 1.577 1.00 98.81 337 CYS A N 1
ATOM 2556 C CA . CYS A 1 337 ? -9.941 -5.329 1.918 1.00 98.81 337 CYS A CA 1
ATOM 2557 C C . CYS A 1 337 ? -10.895 -5.963 2.938 1.00 98.81 337 CYS A C 1
ATOM 2559 O O . CYS A 1 337 ? -11.039 -7.187 2.981 1.00 98.81 337 CYS A O 1
ATOM 2561 N N . LEU A 1 338 ? -11.566 -5.134 3.741 1.00 98.81 338 LEU A N 1
ATOM 2562 C CA . LEU A 1 338 ? -12.570 -5.585 4.710 1.00 98.81 338 LEU A CA 1
ATOM 2563 C C . LEU A 1 338 ? -13.933 -5.005 4.343 1.00 98.81 338 LEU A C 1
ATOM 2565 O O . LEU A 1 338 ? -14.089 -3.784 4.313 1.00 98.81 338 LEU A O 1
ATOM 2569 N N . TYR A 1 339 ? -14.910 -5.866 4.077 1.00 98.69 339 TYR A N 1
ATOM 2570 C CA . TYR A 1 339 ? -16.257 -5.467 3.678 1.00 98.69 339 TYR A CA 1
ATOM 2571 C C . TYR A 1 339 ? -17.278 -5.838 4.752 1.00 98.69 339 TYR A C 1
ATOM 2573 O O . TYR A 1 339 ? -17.347 -6.984 5.172 1.00 98.69 339 TYR A O 1
ATOM 2581 N N . GLU A 1 340 ? -18.080 -4.876 5.197 1.00 98.06 340 GLU A N 1
ATOM 2582 C CA . GLU A 1 340 ? -19.199 -5.095 6.113 1.00 98.06 340 GLU A CA 1
ATOM 2583 C C . GLU A 1 340 ? -20.509 -4.904 5.328 1.00 98.06 340 GLU A C 1
ATOM 2585 O O . GLU A 1 340 ? -20.855 -3.766 4.987 1.00 98.06 340 GLU A O 1
ATOM 2590 N N . PRO A 1 341 ? -21.232 -5.985 4.983 1.00 97.38 341 PRO A N 1
ATOM 2591 C CA . PRO A 1 341 ? -22.356 -5.915 4.055 1.00 97.38 341 PRO A CA 1
ATOM 2592 C C . PRO A 1 341 ? -23.618 -5.302 4.667 1.00 97.38 341 PRO A C 1
ATOM 2594 O O . PRO A 1 341 ? -24.431 -4.731 3.942 1.00 97.38 341 PRO A O 1
ATOM 2597 N N . ASN A 1 342 ? -23.811 -5.385 5.989 1.00 96.62 342 ASN A N 1
ATOM 2598 C CA . ASN A 1 342 ? -25.052 -4.924 6.623 1.00 96.62 342 ASN A CA 1
ATOM 2599 C C . ASN A 1 342 ? -25.174 -3.396 6.608 1.00 96.62 342 ASN A C 1
ATOM 2601 O O . ASN A 1 342 ? -26.273 -2.853 6.493 1.00 96.62 342 ASN A O 1
ATOM 2605 N N . ARG A 1 343 ? -24.041 -2.705 6.728 1.00 96.31 343 ARG A N 1
ATOM 2606 C CA . ARG A 1 343 ? -23.905 -1.246 6.702 1.00 96.31 343 ARG A CA 1
ATOM 2607 C C . ARG A 1 343 ? -23.180 -0.761 5.444 1.00 96.31 343 ARG A C 1
ATOM 2609 O O . ARG A 1 343 ? -22.978 0.442 5.300 1.00 96.31 343 ARG A O 1
ATOM 2616 N N . LYS A 1 344 ? -22.821 -1.682 4.540 1.00 97.06 344 LYS A N 1
ATOM 2617 C CA . LYS A 1 344 ? -22.221 -1.433 3.220 1.00 97.06 344 LYS A CA 1
ATOM 2618 C C . LYS A 1 344 ? -20.935 -0.612 3.290 1.00 97.06 344 LYS A C 1
ATOM 2620 O O . LYS A 1 344 ? -20.772 0.392 2.589 1.00 97.06 344 LYS A O 1
ATOM 2625 N N . ILE A 1 345 ? -20.029 -1.037 4.162 1.00 97.50 345 ILE A N 1
ATOM 2626 C CA . ILE A 1 345 ? -18.772 -0.342 4.449 1.00 97.50 345 ILE A CA 1
ATOM 2627 C C . ILE A 1 345 ? -17.626 -1.149 3.871 1.00 97.50 345 ILE A C 1
ATOM 2629 O O . ILE A 1 345 ? -17.543 -2.348 4.106 1.00 97.50 345 ILE A O 1
ATOM 2633 N N . LEU A 1 346 ? -16.720 -0.492 3.158 1.00 98.56 346 LEU A N 1
ATOM 2634 C CA . LEU A 1 346 ? -15.523 -1.115 2.616 1.00 98.56 346 LEU A CA 1
ATOM 2635 C C . LEU A 1 346 ? -14.282 -0.376 3.109 1.00 98.56 346 LEU A C 1
ATOM 2637 O O . LEU A 1 346 ? -14.078 0.784 2.755 1.00 98.56 346 LEU A O 1
ATOM 2641 N N . LEU A 1 347 ? -13.436 -1.053 3.881 1.00 98.75 347 LEU A N 1
ATOM 2642 C CA . LEU A 1 347 ? -12.086 -0.586 4.179 1.00 98.75 347 LEU A CA 1
ATOM 2643 C C . LEU A 1 347 ? -11.168 -1.094 3.069 1.00 98.75 347 LEU A C 1
ATOM 2645 O O . LEU A 1 347 ? -10.981 -2.304 2.917 1.00 98.75 347 LEU A O 1
ATOM 2649 N N . THR A 1 348 ? -10.629 -0.177 2.267 1.00 98.62 348 THR A N 1
ATOM 2650 C CA . THR A 1 348 ? -9.888 -0.528 1.046 1.00 98.62 348 THR A CA 1
ATOM 2651 C C . THR A 1 348 ? -8.391 -0.679 1.264 1.00 98.62 348 THR A C 1
ATOM 2653 O O . THR A 1 348 ? -7.722 -1.164 0.355 1.00 98.62 348 THR A O 1
ATOM 2656 N N . GLY A 1 349 ? -7.864 -0.297 2.432 1.00 98.38 349 GLY A N 1
ATOM 2657 C CA . GLY A 1 349 ? -6.419 -0.235 2.649 1.00 98.38 349 GLY A CA 1
ATOM 2658 C C . GLY A 1 349 ? -5.766 0.639 1.577 1.00 98.38 349 GLY A C 1
ATOM 2659 O O . GLY A 1 349 ? -6.267 1.726 1.267 1.00 98.38 349 GLY A O 1
ATOM 2660 N N . ASP A 1 350 ? -4.734 0.087 0.948 1.00 98.38 350 ASP A N 1
ATOM 2661 C CA . ASP A 1 350 ? -4.034 0.677 -0.193 1.00 98.38 350 ASP A CA 1
ATOM 2662 C C . ASP A 1 350 ? -4.500 0.102 -1.528 1.00 98.38 350 ASP A C 1
ATOM 2664 O O . ASP A 1 350 ? -3.880 0.338 -2.554 1.00 98.38 350 ASP A O 1
ATOM 2668 N N . HIS A 1 351 ? -5.601 -0.647 -1.577 1.00 98.25 351 HIS A N 1
ATOM 2669 C CA . HIS A 1 351 ? -6.087 -1.175 -2.849 1.00 98.25 351 HIS A CA 1
ATOM 2670 C C . HIS A 1 351 ? -6.756 -0.096 -3.713 1.00 98.25 351 HIS A C 1
ATOM 2672 O O . HIS A 1 351 ? -6.562 -0.051 -4.928 1.00 98.25 351 HIS A O 1
ATOM 2678 N N . VAL A 1 352 ? -7.525 0.803 -3.092 1.00 98.19 352 VAL A N 1
ATOM 2679 C CA . VAL A 1 352 ? -8.202 1.920 -3.767 1.00 98.19 352 VAL A CA 1
ATOM 2680 C C . VAL A 1 352 ? -7.997 3.178 -2.938 1.00 98.19 352 VAL A C 1
ATOM 2682 O O . VAL A 1 352 ? -8.474 3.243 -1.805 1.00 98.19 352 VAL A O 1
ATOM 2685 N N . LEU A 1 353 ? -7.326 4.174 -3.519 1.00 97.12 353 LEU A N 1
ATOM 2686 C CA . LEU A 1 353 ? -7.069 5.480 -2.906 1.00 97.12 353 LEU A CA 1
ATOM 2687 C C . LEU A 1 353 ? -7.780 6.598 -3.693 1.00 97.12 353 LEU A C 1
ATOM 2689 O O . LEU A 1 353 ? -7.962 6.442 -4.902 1.00 97.12 353 LEU A O 1
ATOM 2693 N N . PRO A 1 354 ? -8.214 7.701 -3.058 1.00 95.38 354 PRO A N 1
ATOM 2694 C CA . PRO A 1 354 ? -9.048 8.731 -3.685 1.00 95.38 354 PRO A CA 1
ATOM 2695 C C . PRO A 1 354 ? -8.478 9.444 -4.906 1.00 95.38 354 PRO A C 1
ATOM 2697 O O . PRO A 1 354 ? -9.210 9.633 -5.878 1.00 95.38 354 PRO A O 1
ATOM 2700 N N . THR A 1 355 ? -7.221 9.891 -4.863 1.00 92.88 355 THR A N 1
ATOM 2701 C CA . THR A 1 355 ? -6.632 10.684 -5.955 1.00 92.88 355 THR A CA 1
ATOM 2702 C C . THR A 1 355 ? -5.444 9.988 -6.588 1.00 92.88 355 THR A C 1
ATOM 2704 O O . THR A 1 355 ? -5.353 9.940 -7.819 1.00 92.88 355 THR A O 1
ATOM 2707 N N . ILE A 1 356 ? -4.583 9.368 -5.783 1.00 91.94 356 ILE A N 1
ATOM 2708 C CA . ILE A 1 356 ? -3.410 8.652 -6.286 1.00 91.94 356 ILE A CA 1
ATOM 2709 C C . ILE A 1 356 ? -3.743 7.205 -6.649 1.00 91.94 356 ILE A C 1
ATOM 2711 O O . ILE A 1 356 ? -4.706 6.622 -6.149 1.00 91.94 356 ILE A O 1
ATOM 2715 N N . THR A 1 357 ? -2.949 6.619 -7.539 1.00 93.56 357 THR A N 1
ATOM 2716 C CA . THR A 1 357 ? -2.939 5.170 -7.740 1.00 93.56 357 THR A CA 1
ATOM 2717 C C . THR A 1 357 ? -1.950 4.539 -6.762 1.00 93.56 357 THR A C 1
ATOM 2719 O O . THR A 1 357 ? -0.835 5.055 -6.619 1.00 93.56 357 THR A O 1
ATOM 2722 N N . PRO A 1 358 ? -2.319 3.442 -6.087 1.00 92.75 358 PRO A N 1
ATOM 2723 C CA . PRO A 1 358 ? -1.383 2.683 -5.270 1.00 92.75 358 PRO A CA 1
ATOM 2724 C C . PRO A 1 358 ? -0.192 2.208 -6.097 1.00 92.75 358 PRO A C 1
ATOM 2726 O O . PRO A 1 358 ? -0.322 1.893 -7.282 1.00 92.75 358 PRO A O 1
ATOM 2729 N N . ASN A 1 359 ? 0.983 2.126 -5.478 1.00 92.81 359 ASN A N 1
ATOM 2730 C CA . ASN A 1 359 ? 2.144 1.584 -6.171 1.00 92.81 359 ASN A CA 1
ATOM 2731 C C . ASN A 1 359 ? 1.966 0.076 -6.401 1.00 92.81 359 ASN A C 1
ATOM 2733 O O . ASN A 1 359 ? 1.721 -0.668 -5.460 1.00 92.81 359 ASN A O 1
ATOM 2737 N N . VAL A 1 360 ? 2.151 -0.387 -7.634 1.00 96.19 360 VAL A N 1
ATOM 2738 C CA . VAL A 1 360 ? 2.171 -1.816 -7.971 1.00 96.19 360 VAL A CA 1
ATOM 2739 C C . VAL A 1 360 ? 3.534 -2.125 -8.567 1.00 96.19 360 VAL A C 1
ATOM 2741 O O . VAL A 1 360 ? 3.818 -1.718 -9.689 1.00 96.19 360 VAL A O 1
ATOM 2744 N N . SER A 1 361 ? 4.395 -2.814 -7.815 1.00 94.62 361 SER A N 1
ATOM 2745 C CA . SER A 1 361 ? 5.804 -2.998 -8.189 1.00 94.62 361 SER A CA 1
ATOM 2746 C C . SER A 1 361 ? 6.256 -4.452 -8.156 1.00 94.62 361 SER A C 1
ATOM 2748 O O . SER A 1 361 ? 5.937 -5.205 -7.237 1.00 94.62 361 SER A O 1
ATOM 2750 N N . ILE A 1 362 ? 7.129 -4.817 -9.098 1.00 94.38 362 ILE A N 1
ATOM 2751 C CA . ILE A 1 362 ? 7.937 -6.034 -8.991 1.00 94.38 362 ILE A CA 1
ATOM 2752 C C . ILE A 1 362 ? 9.246 -5.710 -8.266 1.00 94.38 362 ILE A C 1
ATOM 2754 O O . ILE A 1 362 ? 10.026 -4.856 -8.690 1.00 94.38 362 ILE A O 1
ATOM 2758 N N . HIS A 1 363 ? 9.517 -6.442 -7.189 1.00 87.44 363 HIS A N 1
ATOM 2759 C CA . HIS A 1 363 ? 10.817 -6.489 -6.525 1.00 87.44 363 HIS A CA 1
ATOM 2760 C C . HIS A 1 363 ? 11.228 -7.939 -6.231 1.00 87.44 363 HIS A C 1
ATOM 2762 O O . HIS A 1 363 ? 10.516 -8.881 -6.560 1.00 87.44 363 HIS A O 1
ATOM 2768 N N . THR A 1 364 ? 12.369 -8.145 -5.568 1.00 85.81 364 THR A N 1
ATOM 2769 C CA . THR A 1 364 ? 12.944 -9.482 -5.289 1.00 85.81 364 THR A CA 1
ATOM 2770 C C . THR A 1 364 ? 12.069 -10.424 -4.457 1.00 85.81 364 THR A C 1
ATOM 2772 O O . THR A 1 364 ? 12.411 -11.592 -4.306 1.00 85.81 364 THR A O 1
ATOM 2775 N N . GLN A 1 365 ? 10.965 -9.929 -3.900 1.00 82.62 365 GLN A N 1
ATOM 2776 C CA . GLN A 1 365 ? 10.023 -10.706 -3.088 1.00 82.62 365 GLN A CA 1
ATOM 2777 C C . GLN A 1 365 ? 8.613 -10.695 -3.705 1.00 82.62 365 GLN A C 1
ATOM 2779 O O . GLN A 1 365 ? 7.665 -11.127 -3.062 1.00 82.62 365 GLN A O 1
ATOM 2784 N N . THR A 1 366 ? 8.478 -10.178 -4.929 1.00 85.19 366 THR A N 1
ATOM 2785 C CA . THR A 1 366 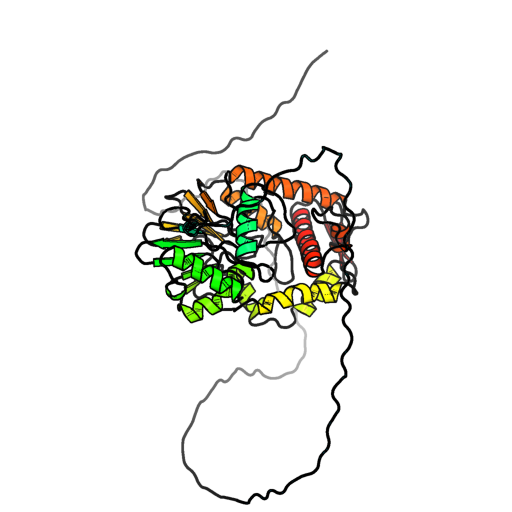? 7.248 -10.218 -5.720 1.00 85.19 366 THR A CA 1
ATOM 2786 C C . THR A 1 366 ? 7.358 -11.360 -6.723 1.00 85.19 366 THR A C 1
ATOM 2788 O O . THR A 1 366 ? 8.425 -11.608 -7.292 1.00 85.19 366 THR A O 1
ATOM 2791 N N . HIS A 1 367 ? 6.251 -12.049 -6.965 1.00 81.06 367 HIS A N 1
ATOM 2792 C CA . HIS A 1 367 ? 6.164 -13.135 -7.934 1.00 81.06 367 HIS A CA 1
ATOM 2793 C C . HIS A 1 367 ? 4.978 -12.900 -8.870 1.00 81.06 367 HIS A C 1
ATOM 2795 O O . HIS A 1 367 ? 4.021 -12.233 -8.493 1.00 81.06 367 HIS A O 1
ATOM 2801 N N . GLY A 1 368 ? 5.037 -13.468 -10.075 1.00 87.94 368 GLY A N 1
ATOM 2802 C CA . GLY A 1 368 ? 3.940 -13.378 -11.038 1.00 87.94 368 GLY A CA 1
ATOM 2803 C C . GLY A 1 368 ? 3.758 -11.981 -11.636 1.00 87.94 368 GLY A C 1
ATOM 2804 O O . GLY A 1 368 ? 4.734 -11.276 -11.890 1.00 87.94 368 GLY A O 1
ATOM 2805 N N . SER A 1 369 ? 2.499 -11.628 -11.888 1.00 94.75 369 SER A N 1
ATOM 2806 C CA . SER A 1 369 ? 2.069 -10.407 -12.572 1.00 94.75 369 SER A CA 1
ATOM 2807 C C . SER A 1 369 ? 1.266 -9.549 -11.589 1.00 94.75 369 SER A C 1
ATOM 2809 O O . SER A 1 369 ? 0.038 -9.635 -11.573 1.00 94.75 369 SER A O 1
ATOM 2811 N N . PRO A 1 370 ? 1.924 -8.740 -10.734 1.00 96.81 370 PRO A N 1
ATOM 2812 C CA . PRO A 1 370 ? 1.230 -7.994 -9.685 1.00 96.81 370 PRO A CA 1
ATOM 2813 C C . PRO A 1 370 ? 0.244 -6.966 -10.249 1.00 96.81 370 PRO A C 1
ATOM 2815 O O . PRO A 1 370 ? -0.775 -6.706 -9.623 1.00 96.81 370 PRO A O 1
ATOM 2818 N N . LEU A 1 371 ? 0.494 -6.414 -11.445 1.00 98.19 371 LEU A N 1
ATOM 2819 C CA . LEU A 1 371 ? -0.494 -5.562 -12.110 1.00 98.19 371 LEU A CA 1
ATOM 2820 C C . LEU A 1 371 ? -1.681 -6.376 -12.632 1.00 98.19 371 LEU A C 1
ATOM 2822 O O . LEU A 1 371 ? -2.813 -5.943 -12.465 1.00 98.19 371 LEU A O 1
ATOM 2826 N N . GLY A 1 372 ? -1.459 -7.571 -13.186 1.00 97.81 372 GLY A N 1
ATOM 2827 C CA . GLY A 1 372 ? -2.561 -8.464 -13.550 1.00 97.81 372 GLY A CA 1
ATOM 2828 C C . GLY A 1 372 ? -3.406 -8.873 -12.338 1.00 97.81 372 GLY A C 1
ATOM 2829 O O . GLY A 1 372 ? -4.632 -8.887 -12.422 1.00 97.81 372 GLY A O 1
ATOM 2830 N N . ASP A 1 373 ? -2.763 -9.161 -11.204 1.00 97.62 373 ASP A N 1
ATOM 2831 C CA . ASP A 1 373 ? -3.432 -9.430 -9.925 1.00 97.62 373 ASP A CA 1
ATOM 2832 C C . ASP A 1 373 ? -4.222 -8.212 -9.427 1.00 97.62 373 ASP A C 1
ATOM 2834 O O . ASP A 1 373 ? -5.382 -8.353 -9.036 1.00 97.62 373 ASP A O 1
ATOM 2838 N N . TYR A 1 374 ? -3.632 -7.017 -9.514 1.00 98.31 374 TYR A N 1
ATOM 2839 C CA . TYR A 1 374 ? -4.281 -5.766 -9.130 1.00 98.31 374 TYR A CA 1
ATOM 2840 C C . TYR A 1 374 ? -5.535 -5.497 -9.967 1.00 98.31 374 TYR A C 1
ATOM 2842 O O . TYR A 1 374 ? -6.597 -5.256 -9.402 1.00 98.31 374 TYR A O 1
ATOM 2850 N N . MET A 1 375 ? -5.446 -5.618 -11.297 1.00 97.75 375 MET A N 1
ATOM 2851 C CA . MET A 1 375 ? -6.580 -5.397 -12.203 1.00 97.75 375 MET A CA 1
ATOM 2852 C C . MET A 1 375 ? -7.729 -6.376 -11.925 1.00 97.75 375 MET A C 1
ATOM 2854 O O . MET A 1 375 ? -8.872 -5.951 -11.803 1.00 97.75 375 MET A O 1
ATOM 2858 N N . ARG A 1 376 ? -7.434 -7.669 -11.721 1.00 97.00 376 ARG A N 1
ATOM 2859 C CA . ARG A 1 376 ? -8.453 -8.659 -11.313 1.00 97.00 376 ARG A CA 1
ATOM 2860 C C . ARG A 1 376 ? -9.070 -8.341 -9.952 1.00 97.00 376 ARG A C 1
ATOM 2862 O O . ARG A 1 376 ? -10.241 -8.619 -9.726 1.00 97.00 376 ARG A O 1
ATOM 2869 N N . SER A 1 377 ? -8.290 -7.779 -9.037 1.00 97.62 377 SER A N 1
ATOM 2870 C CA . SER A 1 377 ? -8.773 -7.403 -7.707 1.00 97.62 377 SER A CA 1
ATOM 2871 C C . SER A 1 377 ? -9.704 -6.186 -7.746 1.00 97.62 377 SER A C 1
ATOM 2873 O O . SER A 1 377 ? -10.671 -6.157 -6.987 1.00 97.62 377 SER A O 1
ATOM 2875 N N . LEU A 1 378 ? -9.487 -5.238 -8.668 1.00 97.75 378 LEU A N 1
ATOM 2876 C CA . LEU A 1 378 ? -10.424 -4.133 -8.913 1.00 97.75 378 LEU A CA 1
ATOM 2877 C C . LEU A 1 378 ? -11.794 -4.661 -9.371 1.00 97.75 378 LEU A C 1
ATOM 2879 O O . LEU A 1 378 ? -12.818 -4.209 -8.857 1.00 97.75 378 LEU A O 1
ATOM 2883 N N . GLU A 1 379 ? -11.809 -5.662 -10.262 1.00 96.44 379 GLU A N 1
ATOM 2884 C CA . GLU A 1 379 ? -13.042 -6.299 -10.756 1.00 96.44 379 GLU A CA 1
ATOM 2885 C C . GLU A 1 379 ? -13.863 -6.924 -9.613 1.00 96.44 379 GLU A C 1
ATOM 2887 O O . GLU A 1 379 ? -15.085 -6.786 -9.586 1.00 96.44 379 GLU A O 1
ATOM 2892 N N . ILE A 1 380 ? -13.207 -7.553 -8.625 1.00 96.06 380 ILE A N 1
ATOM 2893 C CA . ILE A 1 380 ? -13.885 -8.145 -7.453 1.00 96.06 380 ILE A CA 1
ATOM 2894 C C . ILE A 1 380 ? -14.682 -7.085 -6.678 1.00 96.06 380 ILE A C 1
ATOM 2896 O O . ILE A 1 380 ? -15.774 -7.369 -6.182 1.00 96.06 380 ILE A O 1
ATOM 2900 N N . LEU A 1 381 ? -14.158 -5.860 -6.570 1.00 96.69 381 LEU A N 1
ATOM 2901 C CA . LEU A 1 381 ? -14.805 -4.787 -5.814 1.00 96.69 381 LEU A CA 1
ATOM 2902 C C . LEU A 1 381 ? -15.942 -4.097 -6.578 1.00 96.69 381 LEU A C 1
ATOM 2904 O O . LEU A 1 381 ? -16.789 -3.460 -5.948 1.00 96.69 381 LEU A O 1
ATOM 2908 N N . GLU A 1 382 ? -15.994 -4.201 -7.911 1.00 94.25 382 GLU A N 1
ATOM 2909 C CA . GLU A 1 382 ? -17.014 -3.524 -8.726 1.00 94.25 382 GLU A CA 1
ATOM 2910 C C . GLU A 1 382 ? -18.437 -4.046 -8.450 1.00 94.25 382 GLU A C 1
ATOM 2912 O O . GLU A 1 382 ? -19.422 -3.294 -8.543 1.00 94.25 382 GLU A O 1
ATOM 2917 N N . ASP A 1 383 ? -18.543 -5.317 -8.064 1.00 90.88 383 ASP A N 1
ATOM 2918 C CA . ASP A 1 383 ? -19.807 -6.008 -7.808 1.00 90.88 383 ASP A CA 1
ATOM 2919 C C . ASP A 1 383 ? -20.348 -5.813 -6.380 1.00 90.88 383 ASP A C 1
ATOM 2921 O O . ASP A 1 383 ? -21.497 -6.172 -6.108 1.00 90.88 383 ASP A O 1
ATOM 2925 N N . LEU A 1 384 ? -19.576 -5.200 -5.476 1.00 95.44 384 LEU A N 1
ATOM 2926 C CA . LEU A 1 384 ? -20.000 -4.968 -4.094 1.00 95.44 384 LEU A CA 1
ATOM 2927 C C . LEU A 1 384 ? -21.043 -3.838 -3.985 1.00 95.44 384 LEU A C 1
ATOM 2929 O O . LEU A 1 384 ? -20.974 -2.813 -4.673 1.00 95.44 384 LEU A O 1
ATOM 2933 N N . ASP A 1 385 ? -22.005 -4.006 -3.074 1.00 96.00 385 ASP A N 1
ATOM 2934 C CA . ASP A 1 385 ? -22.957 -2.960 -2.680 1.00 96.00 385 ASP A CA 1
ATOM 2935 C C . ASP A 1 385 ? -22.345 -2.143 -1.533 1.00 96.00 385 ASP A C 1
ATOM 2937 O O . ASP A 1 385 ? -22.394 -2.543 -0.369 1.00 96.00 385 ASP A O 1
ATOM 2941 N N . VAL A 1 386 ? -21.690 -1.032 -1.878 1.00 96.62 386 VAL A N 1
ATOM 2942 C CA . VAL A 1 386 ? -20.920 -0.194 -0.947 1.00 96.62 386 VAL A CA 1
ATOM 2943 C C . VAL A 1 386 ? -21.477 1.226 -0.933 1.00 96.62 386 VAL A C 1
ATOM 2945 O O . VAL A 1 386 ? -21.659 1.836 -1.986 1.00 96.62 386 VAL A O 1
ATOM 2948 N N . GLU A 1 387 ? -21.694 1.767 0.264 1.00 94.62 387 GLU A N 1
ATOM 2949 C CA . GLU A 1 387 ? -22.110 3.157 0.491 1.00 94.62 387 GLU A CA 1
ATOM 2950 C C . GLU A 1 387 ? -20.998 3.994 1.140 1.00 94.62 387 GLU A C 1
ATOM 2952 O O . GLU A 1 387 ? -20.894 5.189 0.867 1.00 94.62 387 GLU A O 1
ATOM 2957 N N . ILE A 1 388 ? -20.139 3.375 1.960 1.00 95.44 388 ILE A N 1
ATOM 2958 C CA . ILE A 1 388 ? -19.035 4.046 2.658 1.00 95.44 388 ILE A CA 1
ATOM 2959 C C . ILE A 1 388 ? -17.719 3.359 2.293 1.00 95.44 388 ILE A C 1
ATOM 2961 O O . ILE A 1 388 ? -17.550 2.166 2.530 1.00 95.44 388 ILE A O 1
ATOM 2965 N N . VAL A 1 389 ? -16.767 4.119 1.751 1.00 97.81 389 VAL A N 1
ATOM 2966 C CA . VAL A 1 389 ? -15.457 3.608 1.328 1.00 97.81 389 VAL A CA 1
ATOM 2967 C C . VAL A 1 389 ? -14.349 4.319 2.100 1.00 97.81 389 VAL A C 1
ATOM 2969 O O . VAL A 1 389 ? -14.219 5.547 2.050 1.00 97.81 389 VAL A O 1
ATOM 2972 N N . LEU A 1 390 ? -13.549 3.523 2.800 1.00 97.88 390 LEU A N 1
ATOM 2973 C CA . LEU A 1 390 ? -12.600 3.936 3.824 1.00 97.88 390 LEU A CA 1
ATOM 2974 C C . LEU A 1 390 ? -11.171 3.510 3.428 1.00 97.88 390 LEU A C 1
ATOM 2976 O O . LEU A 1 390 ? -10.748 2.397 3.750 1.00 97.88 390 LEU A O 1
ATOM 2980 N N . PRO A 1 391 ? -10.423 4.357 2.701 1.00 97.94 391 PRO A N 1
ATOM 2981 C CA . PRO A 1 391 ? -9.036 4.076 2.333 1.00 97.94 391 PRO A CA 1
ATOM 2982 C C . PRO A 1 391 ? -8.078 4.305 3.498 1.00 97.94 391 PRO A C 1
ATOM 2984 O O . PRO A 1 391 ? -8.415 4.982 4.470 1.00 97.94 391 PRO A O 1
ATOM 2987 N N . ALA A 1 392 ? -6.862 3.776 3.396 1.00 97.56 392 ALA A N 1
ATOM 2988 C CA . ALA A 1 392 ? -5.837 3.995 4.413 1.00 97.56 392 ALA A CA 1
ATOM 2989 C C . ALA A 1 392 ? -5.068 5.318 4.237 1.00 97.56 392 ALA A C 1
ATOM 2991 O O . ALA A 1 392 ? -4.419 5.778 5.174 1.00 97.56 392 ALA A O 1
ATOM 2992 N N . HIS A 1 393 ? -5.193 5.985 3.088 1.00 96.75 393 HIS A N 1
ATOM 2993 C CA . HIS A 1 393 ? -4.611 7.306 2.850 1.00 96.75 393 HIS A CA 1
ATOM 2994 C C . HIS A 1 393 ? -5.617 8.283 2.250 1.00 96.75 393 HIS A C 1
ATOM 2996 O O . HIS A 1 393 ? -6.662 7.906 1.723 1.00 96.75 393 HIS A O 1
ATOM 3002 N N . GLU A 1 394 ? -5.245 9.562 2.288 1.00 94.69 394 GLU A N 1
ATOM 3003 C CA . GLU A 1 394 ? -6.043 10.670 1.775 1.00 94.69 394 GLU A CA 1
ATOM 3004 C C . GLU A 1 394 ? -7.372 10.803 2.534 1.00 94.69 394 GLU A C 1
ATOM 3006 O O . GLU A 1 394 ? -7.354 11.163 3.698 1.00 94.69 394 GLU A O 1
ATOM 3011 N N . PHE A 1 395 ? -8.522 10.557 1.915 1.00 93.94 395 PHE A N 1
ATOM 3012 C CA . PHE A 1 395 ? -9.847 10.883 2.451 1.00 93.94 395 PHE A CA 1
ATOM 3013 C C . PHE A 1 395 ? -10.920 9.902 1.967 1.00 93.94 395 PHE A C 1
ATOM 3015 O O . PHE A 1 395 ? -10.627 8.997 1.203 1.00 93.94 395 PHE A O 1
ATOM 3022 N N . HIS A 1 396 ? -12.180 10.031 2.388 1.00 92.50 396 HIS A N 1
ATOM 3023 C CA . HIS A 1 396 ? -13.212 9.070 1.966 1.00 92.50 396 HIS A CA 1
ATOM 3024 C C . HIS A 1 396 ? -13.507 9.112 0.464 1.00 92.50 396 HIS A C 1
ATOM 3026 O O . HIS A 1 396 ? -13.624 10.180 -0.146 1.00 92.50 396 HIS A O 1
ATOM 3032 N N . ILE A 1 397 ? -13.731 7.936 -0.126 1.00 94.38 397 ILE A N 1
ATOM 3033 C CA . ILE A 1 397 ? -14.121 7.822 -1.534 1.00 94.38 397 ILE A CA 1
ATOM 3034 C C . ILE A 1 397 ? -15.649 7.900 -1.625 1.00 94.38 397 ILE A C 1
ATOM 3036 O O . ILE A 1 397 ? -16.364 7.096 -1.037 1.00 94.38 397 ILE A O 1
ATOM 3040 N N . LYS A 1 398 ? -16.156 8.882 -2.381 1.00 88.88 398 LYS A N 1
ATOM 3041 C CA . LYS A 1 398 ? -17.605 9.128 -2.533 1.00 88.88 398 LYS A CA 1
ATOM 3042 C C . LYS A 1 398 ? -18.295 8.181 -3.517 1.00 88.88 398 LYS A C 1
ATOM 3044 O O . LYS A 1 398 ? -19.486 7.937 -3.392 1.00 88.88 398 LYS A O 1
ATOM 3049 N N . ASP A 1 399 ? -17.569 7.715 -4.529 1.00 94.38 399 ASP A N 1
ATOM 3050 C CA . ASP A 1 399 ? -18.094 6.855 -5.593 1.00 94.38 399 ASP A CA 1
ATOM 3051 C C . ASP A 1 399 ? -17.033 5.811 -5.952 1.00 94.38 399 ASP A C 1
ATOM 3053 O O . ASP A 1 399 ? -16.103 6.088 -6.717 1.00 94.38 399 ASP A O 1
ATOM 3057 N N . LEU A 1 400 ? -17.164 4.618 -5.358 1.00 96.69 400 LEU A N 1
ATOM 3058 C CA . LEU A 1 400 ? -16.235 3.506 -5.565 1.00 96.69 400 LEU A CA 1
ATOM 3059 C C . LEU A 1 400 ? -16.134 3.146 -7.045 1.00 96.69 400 LEU A C 1
ATOM 3061 O O . LEU A 1 400 ? -15.040 3.095 -7.593 1.00 96.69 400 LEU A O 1
ATOM 3065 N N . LYS A 1 401 ? -17.273 2.947 -7.716 1.00 96.75 401 LYS A N 1
ATOM 3066 C CA . LYS A 1 401 ? -17.301 2.462 -9.102 1.00 96.75 401 LYS A CA 1
ATOM 3067 C C . LYS A 1 401 ? -16.674 3.466 -10.055 1.00 96.75 401 LYS A C 1
ATOM 3069 O O . LYS A 1 401 ? -15.980 3.084 -10.993 1.00 96.75 401 LYS A O 1
ATOM 3074 N N . LYS A 1 402 ? -16.906 4.763 -9.835 1.00 96.75 402 LYS A N 1
ATOM 3075 C CA . LYS A 1 402 ? -16.196 5.805 -10.578 1.00 96.75 402 LYS A CA 1
ATOM 3076 C C . LYS A 1 402 ? -14.695 5.716 -10.334 1.00 96.75 402 LYS A C 1
ATOM 3078 O O . LYS A 1 402 ? -13.949 5.777 -11.307 1.00 96.75 402 LYS A O 1
ATOM 3083 N N . ARG A 1 403 ? -14.263 5.548 -9.081 1.00 97.56 403 ARG A N 1
ATOM 3084 C CA . ARG A 1 403 ? -12.838 5.493 -8.761 1.00 97.56 403 ARG A CA 1
ATOM 3085 C C . ARG A 1 403 ? -12.138 4.266 -9.353 1.00 97.56 403 ARG A C 1
ATOM 3087 O O . ARG A 1 403 ? -11.058 4.424 -9.909 1.00 97.56 403 ARG A O 1
ATOM 3094 N N . LEU A 1 404 ? -12.765 3.089 -9.314 1.00 98.19 404 LEU A N 1
ATOM 3095 C CA . LEU A 1 404 ? -12.248 1.871 -9.954 1.00 98.19 404 LEU A CA 1
ATOM 3096 C C . LEU A 1 404 ? -11.995 2.106 -11.453 1.00 98.19 404 LEU A C 1
ATOM 3098 O O . LEU A 1 404 ? -10.875 1.926 -11.920 1.00 98.19 404 LEU A O 1
ATOM 3102 N N . ARG A 1 405 ? -12.980 2.658 -12.178 1.00 97.81 405 ARG A N 1
ATOM 3103 C CA . ARG A 1 405 ? -12.830 2.990 -13.608 1.00 97.81 405 ARG A CA 1
ATOM 3104 C C . ARG A 1 405 ? -11.729 4.013 -13.892 1.00 97.81 405 ARG A C 1
ATOM 3106 O O . ARG A 1 405 ? -11.084 3.946 -14.933 1.00 97.81 405 ARG A O 1
ATOM 3113 N N . GLU A 1 406 ? -11.530 4.994 -13.010 1.00 97.69 406 GLU A N 1
ATOM 3114 C CA . GLU A 1 406 ? -10.432 5.962 -13.147 1.00 97.69 406 GLU A CA 1
ATOM 3115 C C . GLU A 1 406 ? -9.061 5.291 -13.000 1.00 97.69 406 GLU A C 1
ATOM 3117 O O . GLU A 1 406 ? -8.146 5.617 -13.756 1.00 97.69 406 GLU A O 1
ATOM 3122 N N . ILE A 1 407 ? -8.926 4.355 -12.056 1.00 98.06 407 ILE A N 1
ATOM 3123 C CA . ILE A 1 407 ? -7.695 3.587 -11.831 1.00 98.06 407 ILE A CA 1
ATOM 3124 C C . ILE A 1 407 ? -7.421 2.653 -13.016 1.00 98.06 407 ILE A C 1
ATOM 3126 O O . ILE A 1 407 ? -6.314 2.654 -13.551 1.00 98.06 407 ILE A O 1
ATOM 3130 N N . GLU A 1 408 ? -8.426 1.911 -13.484 1.00 97.81 408 GLU A N 1
ATOM 3131 C CA . GLU A 1 408 ? -8.302 1.052 -14.668 1.00 97.81 408 GLU A CA 1
ATOM 3132 C C . GLU A 1 408 ? -7.882 1.857 -15.899 1.00 97.81 408 GLU A C 1
ATOM 3134 O O . GLU A 1 408 ? -6.942 1.494 -16.608 1.00 97.81 408 GLU A O 1
ATOM 3139 N N . HIS A 1 409 ? -8.539 2.999 -16.129 1.00 98.06 409 HIS A N 1
ATOM 3140 C CA . HIS A 1 409 ? -8.202 3.879 -17.240 1.00 98.06 409 HIS A CA 1
ATOM 3141 C C . HIS A 1 409 ? -6.784 4.448 -17.114 1.00 98.06 409 HIS A C 1
ATOM 3143 O O . HIS A 1 409 ? -6.074 4.538 -18.116 1.00 98.06 409 HIS A O 1
ATOM 3149 N N . HIS A 1 410 ? -6.350 4.805 -15.900 1.00 97.06 410 HIS A N 1
ATOM 3150 C CA . HIS A 1 410 ? -4.980 5.240 -15.647 1.00 97.06 410 HIS A CA 1
ATOM 3151 C C . HIS A 1 410 ? -3.965 4.170 -16.063 1.00 97.06 410 HIS A C 1
ATOM 3153 O O . HIS A 1 410 ? -3.018 4.483 -16.788 1.00 97.06 410 HIS A O 1
ATOM 3159 N N . HIS A 1 411 ? -4.172 2.917 -15.647 1.00 97.88 411 HIS A N 1
ATOM 3160 C CA . HIS A 1 411 ? -3.270 1.829 -16.011 1.00 97.88 411 HIS A CA 1
ATOM 3161 C C . HIS A 1 411 ? -3.280 1.548 -17.513 1.00 97.88 411 HIS A C 1
ATOM 3163 O O . HIS A 1 411 ? -2.205 1.376 -18.077 1.00 97.88 411 HIS A O 1
ATOM 3169 N N . GLU A 1 412 ? -4.427 1.595 -18.197 1.00 97.94 412 GLU A N 1
ATOM 3170 C CA . GLU A 1 412 ? -4.456 1.416 -19.658 1.00 97.94 412 GLU A CA 1
ATOM 3171 C C . GLU A 1 412 ? -3.654 2.504 -20.388 1.00 97.94 412 GLU A C 1
ATOM 3173 O O . GLU A 1 412 ? -2.819 2.198 -21.240 1.00 97.94 412 GLU A O 1
ATOM 3178 N N . LEU A 1 413 ? -3.812 3.774 -19.996 1.00 97.56 413 LEU A N 1
ATOM 3179 C CA . LEU A 1 4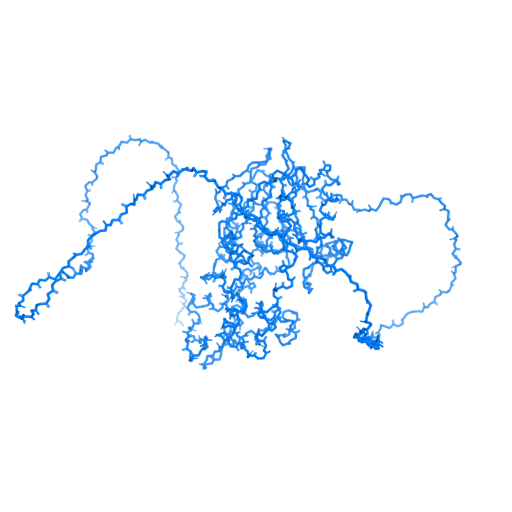13 ? -3.013 4.870 -20.557 1.00 97.56 413 LEU A CA 1
ATOM 3180 C C . LEU A 1 413 ? -1.512 4.681 -20.301 1.00 97.56 413 LEU A C 1
ATOM 3182 O O . LEU A 1 413 ? -0.685 4.994 -21.161 1.00 97.56 413 LEU A O 1
ATOM 3186 N N . ARG A 1 414 ? -1.149 4.176 -19.118 1.00 97.62 414 ARG A N 1
ATOM 3187 C CA . ARG A 1 414 ? 0.243 3.908 -18.743 1.00 97.62 414 ARG A CA 1
ATOM 3188 C C . ARG A 1 414 ? 0.826 2.722 -19.514 1.00 97.62 414 ARG A C 1
ATOM 3190 O O . ARG A 1 414 ? 1.981 2.788 -19.930 1.00 97.62 414 ARG A O 1
ATOM 3197 N N . LEU A 1 415 ? 0.036 1.678 -19.759 1.00 98.31 415 LEU A N 1
ATOM 3198 C CA . LEU A 1 415 ? 0.403 0.540 -20.605 1.00 98.31 415 LEU A CA 1
ATOM 3199 C C . LEU A 1 415 ? 0.667 0.994 -22.045 1.00 98.31 415 LEU A C 1
ATOM 3201 O O . LEU A 1 415 ? 1.719 0.671 -22.601 1.00 98.31 415 LEU A O 1
ATOM 3205 N N . ASP A 1 416 ? -0.233 1.797 -22.618 1.00 97.94 416 ASP A N 1
ATOM 3206 C CA . ASP A 1 416 ? -0.058 2.403 -23.941 1.00 97.94 416 ASP A CA 1
ATOM 3207 C C . ASP A 1 416 ? 1.222 3.246 -24.013 1.00 97.94 416 ASP A C 1
ATOM 3209 O O . ASP A 1 416 ? 2.043 3.066 -24.916 1.00 97.94 416 ASP A O 1
ATOM 3213 N N . GLU A 1 417 ? 1.440 4.130 -23.035 1.00 98.12 417 GLU A N 1
ATOM 3214 C CA . GLU A 1 417 ? 2.648 4.953 -22.943 1.00 98.12 417 GLU A CA 1
ATOM 3215 C C . GLU A 1 417 ? 3.921 4.092 -22.895 1.00 98.12 417 GLU A C 1
ATOM 3217 O O . GLU A 1 417 ? 4.866 4.337 -23.652 1.00 98.12 417 GLU A O 1
ATOM 3222 N N . MET A 1 418 ? 3.955 3.063 -22.047 1.00 98.12 418 MET A N 1
ATOM 3223 C CA . MET A 1 418 ? 5.133 2.213 -21.874 1.00 98.12 418 MET A CA 1
ATOM 3224 C C . MET A 1 418 ? 5.463 1.402 -23.123 1.00 98.12 418 MET A C 1
ATOM 3226 O O . MET A 1 418 ? 6.643 1.289 -23.453 1.00 98.12 418 MET A O 1
ATOM 3230 N N . VAL A 1 419 ? 4.464 0.926 -23.876 1.00 98.00 419 VAL A N 1
ATOM 3231 C CA . VAL A 1 419 ? 4.698 0.294 -25.187 1.00 98.00 419 VAL A CA 1
ATOM 3232 C C . VAL A 1 419 ? 5.421 1.258 -26.132 1.00 98.00 419 VAL A C 1
ATOM 3234 O O . VAL A 1 419 ? 6.386 0.862 -26.785 1.00 98.00 419 VAL A O 1
ATOM 3237 N N . THR A 1 420 ? 5.028 2.538 -26.169 1.00 97.62 420 THR A N 1
ATOM 3238 C CA . THR A 1 420 ? 5.699 3.539 -27.027 1.00 97.62 420 THR A CA 1
ATOM 3239 C C . THR A 1 420 ? 7.122 3.882 -26.580 1.00 97.62 420 THR A C 1
ATOM 3241 O O . THR A 1 420 ? 7.906 4.404 -27.371 1.00 97.62 420 THR A O 1
ATOM 3244 N N . CYS A 1 421 ? 7.474 3.574 -25.330 1.00 97.94 421 CYS A N 1
ATOM 3245 C CA . CYS A 1 421 ? 8.811 3.776 -24.780 1.00 97.94 421 CYS A CA 1
ATOM 3246 C C . CYS A 1 421 ? 9.785 2.631 -25.110 1.00 97.94 421 CYS A C 1
ATOM 3248 O O . CYS A 1 421 ? 10.967 2.757 -24.780 1.00 97.94 421 CYS A O 1
ATOM 3250 N N . VAL A 1 422 ? 9.331 1.532 -25.727 1.00 98.31 422 VAL A N 1
ATOM 3251 C CA . VAL A 1 422 ? 10.182 0.395 -26.113 1.00 98.31 422 VAL A CA 1
ATOM 3252 C C . VAL A 1 422 ? 10.767 0.606 -27.510 1.00 98.31 422 VAL A C 1
ATOM 3254 O O . VAL A 1 422 ? 10.043 0.756 -28.492 1.00 98.31 422 VAL A O 1
ATOM 3257 N N . ASP A 1 423 ? 12.095 0.567 -27.620 1.00 97.56 423 ASP A N 1
ATOM 3258 C CA . ASP A 1 423 ? 12.780 0.703 -28.908 1.00 97.56 423 ASP A CA 1
ATOM 3259 C C . ASP A 1 423 ? 12.626 -0.551 -29.781 1.00 97.56 423 ASP A C 1
ATOM 3261 O O . ASP A 1 423 ? 12.506 -1.671 -29.286 1.00 97.56 423 ASP A O 1
ATOM 3265 N N . SER A 1 424 ? 12.769 -0.396 -31.102 1.00 94.75 424 SER A N 1
ATOM 3266 C CA . SER A 1 424 ? 12.767 -1.527 -32.052 1.00 94.75 424 SER A CA 1
ATOM 3267 C C . SER A 1 424 ? 13.831 -2.594 -31.746 1.00 94.75 424 SER A C 1
ATOM 3269 O O . SER A 1 424 ? 13.610 -3.781 -31.976 1.00 94.75 424 SER A O 1
ATOM 3271 N N . GLY A 1 425 ? 14.982 -2.185 -31.199 1.00 95.12 425 GLY A N 1
ATOM 3272 C CA . GLY A 1 425 ? 16.044 -3.088 -30.746 1.00 95.12 425 GLY A CA 1
ATOM 3273 C C . GLY A 1 425 ? 15.792 -3.717 -29.371 1.00 95.12 425 GLY A C 1
ATOM 3274 O O . GLY A 1 425 ? 16.517 -4.640 -28.987 1.00 95.12 425 GLY A O 1
ATOM 3275 N N . GLY A 1 426 ? 14.771 -3.249 -28.659 1.00 97.75 426 GLY A N 1
ATOM 3276 C CA . GLY A 1 426 ? 14.429 -3.575 -27.283 1.00 97.75 426 GLY A CA 1
ATOM 3277 C C . GLY A 1 426 ? 14.999 -2.600 -26.259 1.00 97.75 426 GLY A C 1
ATOM 3278 O O . GLY A 1 426 ? 16.022 -1.961 -26.497 1.00 97.75 426 GLY A O 1
ATOM 3279 N N . SER A 1 427 ? 14.346 -2.524 -25.102 1.00 98.62 427 SER A N 1
ATOM 3280 C CA . SER A 1 427 ? 14.719 -1.636 -23.995 1.00 98.62 427 SER A CA 1
ATOM 3281 C C . SER A 1 427 ? 14.623 -2.361 -22.655 1.00 98.62 427 SER A C 1
ATOM 3283 O O . SER A 1 427 ? 13.764 -3.217 -22.453 1.00 98.62 427 SER A O 1
ATOM 3285 N N . THR A 1 428 ? 15.515 -2.038 -21.732 1.00 98.56 428 THR A N 1
ATOM 3286 C CA . THR A 1 428 ? 15.440 -2.464 -20.330 1.00 98.56 428 THR A CA 1
ATOM 3287 C C . THR A 1 428 ? 14.356 -1.686 -19.580 1.00 98.56 428 THR A C 1
ATOM 3289 O O . THR A 1 428 ? 13.917 -0.624 -20.026 1.00 98.56 428 THR A O 1
ATOM 3292 N N . ALA A 1 429 ? 13.924 -2.177 -18.416 1.00 97.81 429 ALA A N 1
ATOM 3293 C CA . ALA A 1 429 ? 12.935 -1.459 -17.610 1.00 97.81 429 ALA A CA 1
ATOM 3294 C C . ALA A 1 429 ? 13.454 -0.104 -17.107 1.00 97.81 429 ALA A C 1
ATOM 3296 O O . ALA A 1 429 ? 12.680 0.845 -17.037 1.00 97.81 429 ALA A O 1
ATOM 3297 N N . TRP A 1 430 ? 14.755 0.020 -16.820 1.00 97.69 430 TRP A N 1
ATOM 3298 C CA . TRP A 1 430 ? 15.382 1.308 -16.508 1.00 97.69 430 TRP A CA 1
ATOM 3299 C C . TRP A 1 430 ? 15.223 2.330 -17.644 1.00 97.69 430 TRP A C 1
ATOM 3301 O O . TRP A 1 430 ? 14.861 3.481 -17.403 1.00 97.69 430 TRP A O 1
ATOM 3311 N N . GLU A 1 431 ? 15.461 1.913 -18.890 1.00 98.06 431 GLU A N 1
ATOM 3312 C CA . GLU A 1 431 ? 15.334 2.788 -20.062 1.00 98.06 431 GLU A CA 1
ATOM 3313 C C . GLU A 1 431 ? 13.881 3.192 -20.318 1.00 98.06 431 GLU A C 1
ATOM 3315 O O . GLU A 1 431 ? 13.616 4.363 -20.589 1.00 98.06 431 GLU A O 1
ATOM 3320 N N . VAL A 1 432 ? 12.939 2.252 -20.181 1.00 98.38 432 VAL A N 1
ATOM 3321 C CA . VAL A 1 432 ? 11.500 2.539 -20.279 1.00 98.38 432 VAL A CA 1
ATOM 3322 C C . VAL A 1 432 ? 11.082 3.522 -19.181 1.00 98.38 432 VAL A C 1
ATOM 3324 O O . VAL A 1 432 ? 10.516 4.570 -19.487 1.00 98.38 432 VAL A O 1
ATOM 3327 N N . ALA A 1 433 ? 11.443 3.257 -17.921 1.00 97.56 433 ALA A N 1
ATOM 3328 C CA . ALA A 1 433 ? 11.143 4.135 -16.789 1.00 97.56 433 ALA A CA 1
ATOM 3329 C C . ALA A 1 433 ? 11.709 5.553 -16.982 1.00 97.56 433 ALA A C 1
ATOM 3331 O O . ALA A 1 433 ? 11.092 6.533 -16.568 1.00 97.56 433 ALA A O 1
ATOM 3332 N N . GLY A 1 434 ? 12.870 5.680 -17.631 1.00 96.94 434 GLY A N 1
ATOM 3333 C CA . GLY A 1 434 ? 13.487 6.969 -17.948 1.00 96.94 434 GLY A CA 1
ATOM 3334 C C . GLY A 1 434 ? 12.755 7.782 -19.023 1.00 96.94 434 GLY A C 1
ATOM 3335 O O . GLY A 1 434 ? 12.998 8.983 -19.131 1.00 96.94 434 GLY A O 1
ATOM 3336 N N . ARG A 1 435 ? 11.874 7.153 -19.813 1.00 97.12 435 ARG A N 1
ATOM 3337 C CA . ARG A 1 435 ? 11.109 7.782 -20.908 1.00 97.12 435 ARG A CA 1
ATOM 3338 C C . ARG A 1 435 ? 9.649 8.055 -20.548 1.00 97.12 435 ARG A C 1
ATOM 3340 O O . ARG A 1 435 ? 9.051 8.958 -21.130 1.00 97.12 435 ARG A O 1
ATOM 3347 N N . VAL A 1 436 ? 9.100 7.302 -19.596 1.00 95.75 436 VAL A N 1
ATOM 3348 C CA . VAL A 1 436 ? 7.748 7.503 -19.057 1.00 95.75 436 VAL A CA 1
ATOM 3349 C C . VAL A 1 436 ? 7.622 8.886 -18.414 1.00 95.75 436 VAL A C 1
ATOM 3351 O O . VAL A 1 436 ? 8.527 9.363 -17.724 1.00 95.75 436 VAL A O 1
ATOM 3354 N N . LYS A 1 437 ? 6.475 9.539 -18.614 1.00 92.94 437 LYS A N 1
ATOM 3355 C CA . LYS A 1 437 ? 6.155 10.829 -17.998 1.00 92.94 437 LYS A CA 1
ATOM 3356 C C . LYS A 1 437 ? 5.615 10.611 -16.591 1.00 92.94 437 LYS A C 1
ATOM 3358 O O . LYS A 1 437 ? 4.471 10.197 -16.395 1.00 92.94 437 LYS A O 1
ATOM 3363 N N . TRP A 1 438 ? 6.422 10.927 -15.588 1.00 90.31 438 TRP A N 1
ATOM 3364 C CA . TRP A 1 438 ? 5.994 10.850 -14.195 1.00 90.31 438 TRP A CA 1
ATOM 3365 C C . TRP A 1 438 ? 5.359 12.162 -13.736 1.00 90.31 438 TRP A C 1
ATOM 3367 O O . TRP A 1 438 ? 5.779 13.251 -14.125 1.00 90.31 438 TRP A O 1
ATOM 3377 N N . ALA A 1 439 ? 4.353 12.064 -12.864 1.00 83.62 439 ALA A N 1
ATOM 3378 C CA . ALA A 1 439 ? 3.610 13.227 -12.376 1.00 83.62 439 ALA A CA 1
ATOM 3379 C C . ALA A 1 439 ? 4.484 14.219 -11.583 1.00 83.62 439 ALA A C 1
ATOM 3381 O O . ALA A 1 439 ? 4.173 15.406 -11.524 1.00 83.62 439 ALA A O 1
ATOM 3382 N N . THR A 1 440 ? 5.579 13.746 -10.978 1.00 81.25 440 THR A N 1
ATOM 3383 C CA . THR A 1 440 ? 6.410 14.523 -10.044 1.00 81.25 440 THR A CA 1
ATOM 3384 C C . THR A 1 440 ? 7.835 14.793 -10.537 1.00 81.25 440 THR A C 1
ATOM 3386 O O . THR A 1 440 ? 8.700 15.094 -9.715 1.00 81.25 440 THR A O 1
ATOM 3389 N N . GLY A 1 441 ? 8.106 14.680 -11.842 1.00 85.50 441 GLY A N 1
ATOM 3390 C CA . GLY A 1 441 ? 9.420 14.971 -12.435 1.00 85.50 441 GLY A CA 1
ATOM 3391 C C . GLY A 1 441 ? 9.908 13.881 -13.386 1.00 85.50 441 GLY A C 1
ATOM 3392 O O . GLY A 1 441 ? 9.111 13.110 -13.912 1.00 85.50 441 GLY A O 1
ATOM 3393 N N . SER A 1 442 ? 11.217 13.821 -13.624 1.00 90.06 442 SER A N 1
ATOM 3394 C CA . SER A 1 442 ? 11.839 12.726 -14.375 1.00 90.06 442 SER A CA 1
ATOM 3395 C C . SER A 1 442 ? 12.470 11.695 -13.437 1.00 90.06 442 SER A C 1
ATOM 3397 O O . SER A 1 442 ? 12.779 11.999 -12.286 1.00 90.06 442 SER A O 1
ATOM 3399 N N . LEU A 1 443 ? 12.731 10.484 -13.942 1.00 91.12 443 LEU A N 1
ATOM 3400 C CA . LEU A 1 443 ? 13.419 9.439 -13.175 1.00 91.12 443 LEU A CA 1
ATOM 3401 C C . LEU A 1 443 ? 14.768 9.923 -12.609 1.00 91.12 443 LEU A C 1
ATOM 3403 O O . LEU A 1 443 ? 15.163 9.524 -11.517 1.00 91.12 443 LEU A O 1
ATOM 3407 N N . ALA A 1 444 ? 15.478 10.799 -13.324 1.00 89.00 444 ALA A N 1
ATOM 3408 C CA . ALA A 1 444 ? 16.764 11.332 -12.879 1.00 89.00 444 ALA A CA 1
ATOM 3409 C C . ALA A 1 444 ? 16.644 12.292 -11.679 1.00 89.00 444 ALA A C 1
ATOM 3411 O O . ALA A 1 444 ? 17.598 12.415 -10.917 1.00 89.00 444 ALA A O 1
ATOM 3412 N N . ASP A 1 445 ? 15.481 12.924 -11.491 1.00 87.81 445 ASP A N 1
ATOM 3413 C CA . ASP A 1 445 ? 15.215 13.870 -10.396 1.00 87.81 445 ASP A CA 1
ATOM 3414 C C . ASP A 1 445 ? 14.747 13.172 -9.108 1.00 87.81 445 ASP A C 1
ATOM 3416 O O . ASP A 1 445 ? 14.529 13.812 -8.077 1.00 87.81 445 ASP A O 1
ATOM 3420 N N . PHE A 1 446 ? 14.512 11.863 -9.176 1.00 89.50 446 PHE A N 1
ATOM 3421 C CA . PHE A 1 446 ? 13.967 11.085 -8.077 1.00 89.50 446 PHE A CA 1
ATOM 3422 C C . PHE A 1 446 ? 15.052 10.655 -7.096 1.00 89.50 446 PHE A C 1
ATOM 3424 O O . PHE A 1 446 ? 16.139 10.227 -7.479 1.00 89.50 446 PHE A O 1
ATOM 3431 N N . GLU A 1 447 ? 14.704 10.693 -5.810 1.00 87.44 447 GLU A N 1
ATOM 3432 C CA . GLU A 1 447 ? 15.509 10.065 -4.766 1.00 87.44 447 GLU A CA 1
ATOM 3433 C C . GLU A 1 447 ? 15.667 8.560 -5.050 1.00 87.44 447 GLU A C 1
ATOM 3435 O O . GLU A 1 447 ? 14.763 7.948 -5.632 1.00 87.44 447 GLU A O 1
ATOM 3440 N N . PRO A 1 448 ? 16.753 7.907 -4.599 1.00 87.69 448 PRO A N 1
ATOM 3441 C CA . PRO A 1 448 ? 17.036 6.522 -4.982 1.00 87.69 448 PRO A CA 1
ATOM 3442 C C . PRO A 1 448 ? 15.905 5.524 -4.684 1.00 87.69 448 PRO A C 1
ATOM 3444 O O . PRO A 1 448 ? 15.674 4.590 -5.450 1.00 87.69 448 PRO A O 1
ATOM 3447 N N . TRP A 1 449 ? 15.155 5.713 -3.595 1.00 83.56 449 TRP A N 1
ATOM 3448 C CA . TRP A 1 449 ? 14.010 4.852 -3.281 1.00 83.56 449 TRP A CA 1
ATOM 3449 C C . TRP A 1 449 ? 12.832 5.060 -4.251 1.00 83.56 449 TRP A C 1
ATOM 3451 O O . TRP A 1 449 ? 12.182 4.087 -4.628 1.00 83.56 449 TRP A O 1
ATOM 3461 N N . MET A 1 450 ? 12.598 6.295 -4.711 1.00 87.94 450 MET A N 1
ATOM 3462 C CA . MET A 1 450 ? 11.581 6.616 -5.719 1.00 87.94 450 MET A CA 1
ATOM 3463 C C . MET A 1 450 ? 11.987 6.087 -7.093 1.00 87.94 450 MET A C 1
ATOM 3465 O O . MET A 1 450 ? 11.145 5.576 -7.822 1.00 87.94 450 MET A O 1
ATOM 3469 N N . GLN A 1 451 ? 13.277 6.145 -7.438 1.00 91.69 451 GLN A N 1
ATOM 3470 C CA . GLN A 1 451 ? 13.776 5.524 -8.667 1.00 91.69 451 GLN A CA 1
ATOM 3471 C C . GLN A 1 451 ? 13.560 4.011 -8.650 1.00 91.69 451 GLN A C 1
ATOM 3473 O O . GLN A 1 451 ? 13.077 3.440 -9.625 1.00 91.69 451 GLN A O 1
ATOM 3478 N N . ARG A 1 452 ? 13.859 3.363 -7.517 1.00 90.88 452 ARG A N 1
ATOM 3479 C CA . ARG A 1 452 ? 13.574 1.941 -7.309 1.00 90.88 452 ARG A CA 1
ATOM 3480 C C . ARG A 1 452 ? 12.086 1.626 -7.488 1.00 90.88 452 ARG A C 1
ATOM 3482 O O . ARG A 1 452 ? 11.774 0.643 -8.155 1.00 90.88 452 ARG A O 1
ATOM 3489 N N . ALA A 1 453 ? 11.194 2.437 -6.918 1.00 91.12 453 ALA A N 1
ATOM 3490 C CA . ALA A 1 453 ? 9.750 2.269 -7.082 1.00 91.12 453 ALA A CA 1
ATOM 3491 C C . ALA A 1 453 ? 9.319 2.439 -8.548 1.00 91.12 453 ALA A C 1
ATOM 3493 O O . ALA A 1 453 ? 8.609 1.591 -9.069 1.00 91.12 453 ALA A O 1
ATOM 3494 N N . ALA A 1 454 ? 9.826 3.457 -9.248 1.00 94.62 454 ALA A N 1
ATOM 3495 C CA . ALA A 1 454 ? 9.518 3.700 -10.658 1.00 94.62 454 ALA A CA 1
ATOM 3496 C C . ALA A 1 454 ? 9.974 2.551 -11.580 1.00 94.62 454 ALA A C 1
ATOM 3498 O O . ALA A 1 454 ? 9.244 2.150 -12.489 1.00 94.62 454 ALA A O 1
ATOM 3499 N N . VAL A 1 455 ? 11.159 1.976 -11.338 1.00 96.12 455 VAL A N 1
ATOM 3500 C CA . VAL A 1 455 ? 11.638 0.788 -12.070 1.00 96.12 455 VAL A CA 1
ATOM 3501 C C . VAL A 1 455 ? 10.778 -0.433 -11.749 1.00 96.12 455 VAL A C 1
ATOM 3503 O O . VAL A 1 455 ? 10.398 -1.162 -12.662 1.00 96.12 455 VAL A O 1
ATOM 3506 N N . GLY A 1 456 ? 10.450 -0.653 -10.473 1.00 96.19 456 GLY A N 1
ATOM 3507 C CA . GLY A 1 456 ? 9.584 -1.753 -10.041 1.00 96.19 456 GLY A CA 1
ATOM 3508 C C . GLY A 1 456 ? 8.181 -1.674 -10.645 1.00 96.19 456 GLY A C 1
ATOM 3509 O O . GLY A 1 456 ? 7.658 -2.685 -11.112 1.00 96.19 456 GLY A O 1
ATOM 3510 N N . GLU A 1 457 ? 7.607 -0.475 -10.698 1.00 97.06 457 GLU A N 1
ATOM 3511 C CA . GLU A 1 457 ? 6.304 -0.207 -11.307 1.00 97.06 457 GLU A CA 1
ATOM 3512 C C . GLU A 1 457 ? 6.345 -0.400 -12.820 1.00 97.06 457 GLU A C 1
ATOM 3514 O O . GLU A 1 457 ? 5.465 -1.038 -13.396 1.00 97.06 457 GLU A O 1
ATOM 3519 N N . THR A 1 458 ? 7.419 0.058 -13.466 1.00 98.00 458 THR A N 1
ATOM 3520 C CA . THR A 1 458 ? 7.653 -0.219 -14.886 1.00 98.00 458 THR A CA 1
ATOM 3521 C C . THR A 1 458 ? 7.699 -1.722 -15.140 1.00 98.00 458 THR A C 1
ATOM 3523 O O . THR A 1 458 ? 7.028 -2.205 -16.043 1.00 98.00 458 THR A O 1
ATOM 3526 N N . LEU A 1 459 ? 8.412 -2.495 -14.318 1.00 97.94 459 LEU A N 1
ATOM 3527 C CA . LEU A 1 459 ? 8.460 -3.952 -14.456 1.00 97.94 459 LEU A CA 1
ATOM 3528 C C . LEU A 1 459 ? 7.090 -4.614 -14.303 1.00 97.94 459 LEU A C 1
ATOM 3530 O O . LEU A 1 459 ? 6.786 -5.519 -15.075 1.00 97.94 459 LEU A O 1
ATOM 3534 N N . ALA A 1 460 ? 6.262 -4.160 -13.359 1.00 98.19 460 ALA A N 1
ATOM 3535 C CA . ALA A 1 460 ? 4.905 -4.678 -13.189 1.00 98.19 460 ALA A CA 1
ATOM 3536 C C . ALA A 1 460 ? 4.055 -4.487 -14.455 1.00 98.19 460 ALA A C 1
ATOM 3538 O O . ALA A 1 460 ? 3.397 -5.423 -14.908 1.00 98.19 460 ALA A O 1
ATOM 3539 N N . HIS A 1 461 ? 4.131 -3.304 -15.066 1.00 98.50 461 HIS A N 1
ATOM 3540 C CA . HIS A 1 461 ? 3.443 -3.014 -16.322 1.00 98.50 461 HIS A CA 1
ATOM 3541 C C . HIS A 1 461 ? 4.015 -3.819 -17.490 1.00 98.50 461 HIS A C 1
ATOM 3543 O O . HIS A 1 461 ? 3.253 -4.381 -18.272 1.00 98.50 461 HIS A O 1
ATOM 3549 N N . MET A 1 462 ? 5.341 -3.927 -17.603 1.00 98.19 462 MET A N 1
ATOM 3550 C CA . MET A 1 462 ? 5.966 -4.698 -18.676 1.00 98.19 462 MET A CA 1
ATOM 3551 C C .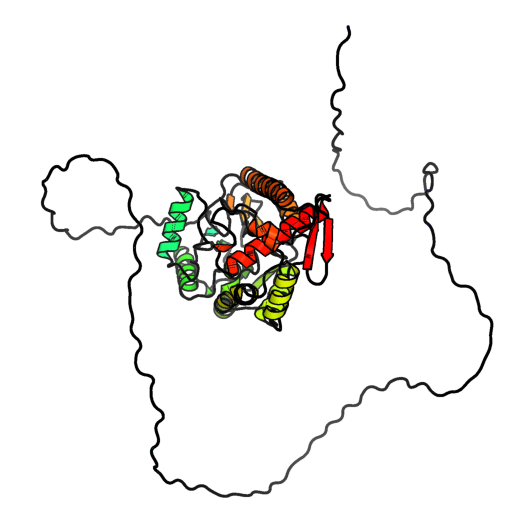 MET A 1 462 ? 5.635 -6.196 -18.590 1.00 98.19 462 MET A C 1
ATOM 3553 O O . MET A 1 462 ? 5.391 -6.824 -19.619 1.00 98.19 462 MET A O 1
ATOM 3557 N N . GLU A 1 463 ? 5.571 -6.771 -17.385 1.00 97.94 463 GLU A N 1
ATOM 3558 C CA . GLU A 1 463 ? 5.158 -8.167 -17.202 1.00 97.94 463 GLU A CA 1
ATOM 3559 C C . GLU A 1 463 ? 3.693 -8.377 -17.604 1.00 97.94 463 GLU A C 1
ATOM 3561 O O . GLU A 1 463 ? 3.390 -9.343 -18.301 1.00 97.94 463 GLU A O 1
ATOM 3566 N N . TYR A 1 464 ? 2.804 -7.441 -17.260 1.00 98.12 464 TYR A N 1
ATOM 3567 C CA . TYR A 1 464 ? 1.403 -7.495 -17.680 1.00 98.12 464 TYR A CA 1
ATOM 3568 C C . TYR A 1 464 ? 1.232 -7.312 -19.199 1.00 98.12 464 TYR A C 1
ATOM 3570 O O . TYR A 1 464 ? 0.455 -8.023 -19.840 1.00 98.12 464 TYR A O 1
ATOM 3578 N N . LEU A 1 465 ? 2.013 -6.422 -19.823 1.00 98.12 465 LEU A N 1
ATOM 3579 C CA . LEU A 1 465 ? 2.078 -6.301 -21.285 1.00 98.12 465 LEU A CA 1
ATOM 3580 C C . LEU A 1 465 ? 2.557 -7.605 -21.937 1.00 98.12 465 LEU A C 1
ATOM 3582 O O . LEU A 1 465 ? 2.094 -7.959 -23.019 1.00 98.12 465 LEU A O 1
ATOM 3586 N N . PHE A 1 466 ? 3.483 -8.325 -21.303 1.00 97.81 466 PHE A N 1
ATOM 3587 C CA . PHE A 1 466 ? 3.949 -9.620 -21.794 1.00 97.81 466 PHE A CA 1
ATOM 3588 C C . PHE A 1 466 ? 2.880 -10.706 -21.647 1.00 97.81 466 PHE A C 1
ATOM 3590 O O . PHE A 1 466 ? 2.630 -11.439 -22.602 1.00 97.81 466 PHE A O 1
ATOM 3597 N N . GLU A 1 467 ? 2.205 -10.773 -20.498 1.00 96.62 467 GLU A N 1
ATOM 3598 C CA . GLU A 1 467 ? 1.075 -11.680 -20.253 1.00 96.62 467 GLU A CA 1
ATOM 3599 C C . GLU A 1 467 ? -0.046 -11.484 -21.287 1.00 96.62 467 GLU A C 1
ATOM 3601 O O . GLU A 1 467 ? -0.600 -12.454 -21.803 1.00 96.62 467 GLU A O 1
ATOM 3606 N N . THR A 1 468 ? -0.324 -10.230 -21.652 1.00 96.44 468 THR A N 1
ATOM 3607 C CA . THR A 1 468 ? -1.342 -9.853 -22.648 1.00 96.44 468 THR A CA 1
ATOM 3608 C C . THR A 1 468 ? -0.841 -9.885 -24.099 1.00 96.44 468 THR A C 1
ATOM 3610 O O . THR A 1 468 ? -1.596 -9.575 -25.020 1.00 96.44 468 THR A O 1
ATOM 3613 N N . GLY A 1 469 ? 0.415 -10.283 -24.337 1.00 97.38 469 GLY A N 1
ATOM 3614 C CA . GLY A 1 469 ? 0.989 -10.448 -25.678 1.00 97.38 469 GLY A CA 1
ATOM 3615 C C . GLY A 1 469 ? 1.293 -9.145 -26.426 1.00 97.38 469 GLY A C 1
ATOM 3616 O O . GLY A 1 469 ? 1.461 -9.171 -27.643 1.00 97.38 469 GLY A O 1
ATOM 3617 N N . ARG A 1 470 ? 1.363 -8.009 -25.724 1.00 97.88 470 ARG A N 1
ATOM 3618 C CA . ARG A 1 470 ? 1.659 -6.679 -26.288 1.00 97.88 470 ARG A CA 1
ATOM 3619 C C . ARG A 1 470 ? 3.157 -6.379 -26.382 1.00 97.88 470 ARG A C 1
ATOM 3621 O O . ARG A 1 470 ? 3.556 -5.511 -27.153 1.00 97.88 470 ARG A O 1
ATOM 3628 N N . VAL A 1 471 ? 3.981 -7.084 -25.608 1.00 98.12 471 VAL A N 1
ATOM 3629 C CA . VAL A 1 471 ? 5.450 -7.044 -25.686 1.00 98.12 471 VAL A CA 1
ATOM 3630 C C . VAL A 1 471 ? 6.023 -8.456 -25.560 1.00 98.12 471 VAL A C 1
ATOM 3632 O O . VAL A 1 471 ? 5.401 -9.349 -24.990 1.00 98.12 471 VAL A O 1
ATOM 3635 N N . ALA A 1 472 ? 7.238 -8.659 -26.060 1.00 98.00 472 ALA A N 1
ATOM 3636 C CA . ALA A 1 472 ? 8.041 -9.849 -25.796 1.00 98.00 472 ALA A CA 1
ATOM 3637 C C . ALA A 1 472 ? 9.209 -9.498 -24.863 1.00 98.00 472 ALA A C 1
ATOM 3639 O O . ALA A 1 472 ? 9.549 -8.329 -24.694 1.00 98.00 472 ALA A O 1
ATOM 3640 N N . LYS A 1 473 ? 9.860 -10.501 -24.265 1.00 97.00 473 LYS A N 1
ATOM 3641 C CA . LYS A 1 473 ? 11.061 -10.291 -23.443 1.00 97.00 473 LYS A CA 1
ATOM 3642 C C . LYS A 1 473 ? 12.175 -11.270 -23.782 1.00 97.00 473 LYS A C 1
ATOM 3644 O O . LYS A 1 473 ? 11.922 -12.426 -24.113 1.00 97.00 473 LYS A O 1
ATOM 3649 N N . VAL A 1 474 ? 13.420 -10.807 -23.701 1.00 97.75 474 VAL A N 1
ATOM 3650 C CA . VAL A 1 474 ? 14.624 -11.599 -23.972 1.00 97.75 474 VAL A CA 1
ATOM 3651 C C . VAL A 1 474 ? 15.752 -11.197 -23.029 1.00 97.75 474 VAL A C 1
ATOM 3653 O O . VAL A 1 474 ? 15.966 -10.018 -22.759 1.00 97.75 474 VAL A O 1
ATOM 3656 N N . VAL A 1 475 ? 16.519 -12.176 -22.553 1.00 98.06 475 VAL A N 1
ATOM 3657 C CA . VAL A 1 475 ? 17.744 -11.913 -21.791 1.00 98.06 475 VAL A CA 1
ATOM 3658 C C . VAL A 1 475 ? 18.924 -11.810 -22.756 1.00 98.06 475 VAL A C 1
ATOM 3660 O O . VAL A 1 475 ? 19.152 -12.713 -23.562 1.00 98.06 475 VAL A O 1
ATOM 3663 N N . ARG A 1 476 ? 19.693 -10.718 -22.674 1.00 96.94 476 ARG A N 1
ATOM 3664 C CA . ARG A 1 476 ? 20.938 -10.517 -23.434 1.00 96.94 476 ARG A CA 1
ATOM 3665 C C . ARG A 1 476 ? 22.083 -10.228 -22.470 1.00 96.94 476 ARG A C 1
ATOM 3667 O O . ARG A 1 476 ? 22.108 -9.194 -21.803 1.00 96.94 476 ARG A O 1
ATOM 3674 N N . GLY A 1 477 ? 23.044 -11.147 -22.397 1.00 95.44 477 GLY A N 1
ATOM 3675 C CA . GLY A 1 477 ? 24.091 -11.088 -21.379 1.00 95.44 477 GLY A CA 1
ATOM 3676 C C . GLY A 1 477 ? 23.474 -11.187 -19.984 1.00 95.44 477 GLY A C 1
ATOM 3677 O O . GLY A 1 477 ? 22.834 -12.185 -19.669 1.00 95.44 477 GLY A O 1
ATOM 3678 N N . LYS A 1 478 ? 23.652 -10.148 -19.163 1.00 94.31 478 LYS A N 1
ATOM 3679 C CA . LYS A 1 478 ? 23.083 -10.082 -17.812 1.00 94.31 478 LYS A CA 1
ATOM 3680 C C . LYS A 1 478 ? 21.732 -9.373 -17.725 1.00 94.31 478 LYS A C 1
ATOM 3682 O O . LYS A 1 478 ? 21.141 -9.414 -16.653 1.00 94.31 478 LYS A O 1
ATOM 3687 N N . HIS A 1 479 ? 21.263 -8.704 -18.780 1.00 97.50 479 HIS A N 1
ATOM 3688 C CA . HIS A 1 479 ? 20.105 -7.809 -18.685 1.00 97.50 479 HIS A CA 1
ATOM 3689 C C . HIS A 1 479 ? 18.871 -8.377 -19.389 1.00 97.50 479 HIS A C 1
ATOM 3691 O O . HIS A 1 479 ? 18.980 -9.041 -20.425 1.00 97.50 479 HIS A O 1
ATOM 3697 N N . LEU A 1 480 ? 17.702 -8.069 -18.837 1.00 97.94 480 LEU A N 1
ATOM 3698 C CA . LEU A 1 480 ? 16.395 -8.296 -19.432 1.00 97.94 480 LEU A CA 1
ATOM 3699 C C . LEU A 1 480 ? 16.018 -7.123 -20.341 1.00 97.94 480 LEU A C 1
ATOM 3701 O O . LEU A 1 480 ? 16.024 -5.970 -19.915 1.00 97.94 480 LEU A O 1
ATOM 3705 N N . TYR A 1 481 ? 15.654 -7.438 -21.580 1.00 98.50 481 TYR A N 1
ATOM 3706 C CA . TYR A 1 481 ? 15.128 -6.487 -22.552 1.00 98.50 481 TYR A CA 1
ATOM 3707 C C . TYR A 1 481 ? 13.692 -6.844 -22.907 1.00 98.50 481 TYR A C 1
ATOM 3709 O O . TYR A 1 481 ? 13.369 -8.013 -23.121 1.00 98.50 481 TYR A O 1
ATOM 3717 N N . TRP A 1 482 ? 12.871 -5.816 -23.046 1.00 98.50 482 TRP A N 1
ATOM 3718 C CA . TRP A 1 482 ? 11.518 -5.872 -23.574 1.00 98.50 482 TRP A CA 1
ATOM 3719 C C . TRP A 1 482 ? 11.526 -5.458 -25.041 1.00 98.50 482 TRP A C 1
ATOM 3721 O O . TRP A 1 482 ? 12.297 -4.582 -25.426 1.00 98.50 482 TRP A O 1
ATOM 3731 N N . LEU A 1 483 ? 10.708 -6.107 -25.862 1.00 98.19 483 LEU A N 1
ATOM 3732 C CA . LEU A 1 483 ? 10.663 -5.967 -27.315 1.00 98.19 483 LEU A CA 1
ATOM 3733 C C . LEU A 1 483 ? 9.226 -5.670 -27.765 1.00 98.19 483 LEU A C 1
ATOM 3735 O O . LEU A 1 483 ? 8.299 -6.239 -27.183 1.00 98.19 483 LEU A O 1
ATOM 3739 N N . PRO A 1 484 ? 9.025 -4.851 -28.812 1.00 95.88 484 PRO A N 1
ATOM 3740 C CA . PRO A 1 484 ? 7.717 -4.731 -29.446 1.00 95.88 484 PRO A CA 1
ATOM 3741 C C . PRO A 1 484 ? 7.316 -6.063 -30.107 1.00 95.88 484 PRO A C 1
ATOM 3743 O O . PRO A 1 484 ? 8.190 -6.844 -30.502 1.00 95.88 484 PRO A O 1
ATOM 3746 N N . VAL A 1 485 ? 6.008 -6.312 -30.212 1.00 91.69 485 VAL A N 1
ATOM 3747 C CA . VAL A 1 485 ? 5.410 -7.490 -30.875 1.00 91.69 485 VAL A CA 1
ATOM 3748 C C . VAL A 1 485 ? 4.824 -7.113 -32.225 1.00 91.69 485 VAL A C 1
ATOM 3750 O O . VAL A 1 485 ? 4.225 -6.018 -32.320 1.00 91.69 485 VAL A O 1
#

Secondary structure (DSSP, 8-state):
---------PPPPP------------PPPPPS--PPPPPPPPPPP----------------------------------------------PPPPPPPPPP---PPPP-PPPPP--------PPPPPPS-----------EEETTEEE--EE-TTS-HHHHHHHHHHHHHS----SS--EE--EEEEETTEEEEE----SSHHHHHHHHHHHHHTT--GGG--EEE-S-SSHHHHTTHHHHHHHH-PEEEEEHHHHHHHIIIII--TTHHHHHHHHHHHTT--TTTHHHHHHTTHHHHTT------SEEE-S--EEEETTEEEEEEE--SSSTT-EEEEETTTTEEEEETSS-SSSPPP----TT--S-HHHHHHHHHHHHHTS--SEEEESSSS-BS-HHHHHHHHHHHHHHHHHHHHHTS-TT-B-HHHHHHHS-BTTB-GGGS-HHHHHHHHHHHHHHHHHHHHTTSEEEEEETTEEEEEE-

pLDDT: mean 75.65, std 29.0, range [23.45, 98.88]

Radius of gyration: 32.3 Å; chains: 1; bounding box: 85×112×101 Å

Sequence (485 aa):
MTNVPLASCLMPRARECHRPLGHDPRPVQPCPKCPRTAARQPPSPGPSAEGGGGQGLRAARPITPQRANPSGEGLRTQNQNASQSLAAGSWRPAAPAPSHSPFLIPHPFLLPRPNQPRSIGGRPPTPSRDGEHHDGDSPMQIIEGIYQLLTPFPQFTTEDAKALRRDLEEHPRVTKGLPYVLPYMIKSGGDTILVDCGWNTDSAYLALEEGMKEHGSHPTEIQKLVVTHVHPDHYGMAGRLKQLSSCEIVLHEKDAEVITARYFAPRGLTDDMSKFMEHNGVPALASPGMSMGSMGMLANVSPVPADTQVKGSETFKVGDFDFEIIWTPGHSPGHICLYEPNRKILLTGDHVLPTITPNVSIHTQTHGSPLGDYMRSLEILEDLDVEIVLPAHEFHIKDLKKRLREIEHHHELRLDEMVTCVDSGGSTAWEVAGRVKWATGSLADFEPWMQRAAVGETLAHMEYLFETGRVAKVVRGKHLYWLPV